Protein AF-A0A838TR15-F1 (afdb_monomer)

Sequence (390 aa):
MVEKENHINKLEERIAWFERQFFGKKSEKVQINIEEQSVIAFENVETLTETPCEKITVTYQKEKKKINENHPGRNVLPAHLEREVIEIHPDVDLSNKKLIGKHVREVLERLPAKFIVKHYIKFVYADIKTGVISEGKMPSLPIEKGIPGAGILAFILVNKFVYHLPLHRTLEIFKNEAQMVIKGSTISGWVGQCCRLLLLLYDKLLEKVLKQSYLMVDETPIKVLMKKGDKKIILGYFWVYYSPLAKIVFFDYQSGRSARNPSERLKNFKGHIQTDGYSAYKSLVNPDIDFLNCMAHARRKFFEARNNNSKLADYFLNEVGKLYAAEKTAREENFTHEQRFKLRKEKSLPVLNALKTWLDENVQATTPTSSIGAAMRYWKFRCSSPHLTA

Structure (mmCIF, N/CA/C/O backbone):
data_AF-A0A838TR15-F1
#
_entry.id   AF-A0A838TR15-F1
#
loop_
_atom_site.group_PDB
_atom_site.id
_atom_site.type_symbol
_atom_site.label_atom_id
_atom_site.label_alt_id
_atom_site.label_comp_id
_atom_site.label_asym_id
_atom_site.label_entity_id
_atom_site.label_seq_id
_atom_site.pdbx_PDB_ins_code
_atom_site.Cartn_x
_atom_site.Cartn_y
_atom_site.Cartn_z
_atom_site.occupancy
_atom_site.B_iso_or_equiv
_atom_site.auth_seq_id
_atom_site.auth_comp_id
_atom_site.auth_asym_id
_atom_site.auth_atom_id
_atom_site.pdbx_PDB_model_num
ATOM 1 N N . MET A 1 1 ? 36.380 24.287 -28.693 1.00 52.56 1 MET A N 1
ATOM 2 C CA . MET A 1 1 ? 35.000 24.528 -29.179 1.00 52.56 1 MET A CA 1
ATOM 3 C C . MET A 1 1 ? 34.044 23.442 -28.696 1.00 52.56 1 MET A C 1
ATOM 5 O O . MET A 1 1 ? 33.117 23.789 -27.982 1.00 52.56 1 MET A O 1
ATOM 9 N N . VAL A 1 2 ? 34.348 22.159 -28.920 1.00 60.25 2 VAL A N 1
ATOM 10 C CA . VAL A 1 2 ? 33.521 21.002 -28.503 1.00 60.25 2 VAL A CA 1
ATOM 11 C C . VAL A 1 2 ? 33.123 20.984 -27.012 1.00 60.25 2 VAL A C 1
ATOM 13 O O . VAL A 1 2 ? 31.983 20.683 -26.683 1.00 60.25 2 VAL A O 1
ATOM 16 N N . GLU A 1 3 ? 34.013 21.351 -26.081 1.00 60.88 3 GLU A N 1
ATOM 17 C CA . GLU A 1 3 ? 33.666 21.405 -24.645 1.00 60.88 3 GLU A CA 1
ATOM 18 C C . GLU A 1 3 ? 32.659 22.502 -24.288 1.00 60.88 3 GLU A C 1
ATOM 20 O O . GLU A 1 3 ? 31.794 22.288 -23.440 1.00 60.88 3 GLU A O 1
ATOM 25 N N . LYS A 1 4 ? 32.749 23.668 -24.940 1.00 69.75 4 LYS A N 1
ATOM 26 C CA . LYS A 1 4 ? 31.803 24.770 -24.719 1.00 69.75 4 LYS A CA 1
ATOM 27 C C . LYS A 1 4 ? 30.425 24.411 -25.263 1.00 69.75 4 LYS A C 1
ATOM 29 O O . LYS A 1 4 ? 29.428 24.661 -24.603 1.00 69.75 4 LYS A O 1
ATOM 34 N N . GLU A 1 5 ? 30.386 23.760 -26.416 1.00 72.50 5 GLU A N 1
ATOM 35 C CA . GLU A 1 5 ? 29.159 23.311 -27.074 1.00 72.50 5 GLU A CA 1
ATOM 36 C C . GLU A 1 5 ? 28.466 22.191 -26.280 1.00 72.50 5 GLU A C 1
ATOM 38 O O . GLU A 1 5 ? 27.272 22.262 -26.003 1.00 72.50 5 GLU A O 1
ATOM 43 N N . ASN A 1 6 ? 29.234 21.232 -25.751 1.00 68.75 6 ASN A N 1
ATOM 44 C CA . ASN A 1 6 ? 28.723 20.234 -24.807 1.00 68.75 6 ASN A CA 1
ATOM 45 C C . ASN A 1 6 ? 28.212 20.858 -23.498 1.00 68.75 6 ASN A C 1
ATOM 47 O O . ASN A 1 6 ? 27.254 20.357 -22.905 1.00 68.75 6 ASN A O 1
ATOM 51 N N . HIS A 1 7 ? 28.847 21.933 -23.022 1.00 71.62 7 HIS A N 1
ATOM 52 C CA . HIS A 1 7 ? 28.397 22.644 -21.829 1.00 71.62 7 HIS A CA 1
ATOM 53 C C . HIS A 1 7 ? 27.084 23.397 -22.072 1.00 71.62 7 HIS A C 1
ATOM 55 O O . HIS A 1 7 ? 26.188 23.319 -21.232 1.00 71.62 7 HIS A O 1
ATOM 61 N N . ILE A 1 8 ? 26.949 24.059 -23.224 1.00 82.00 8 ILE A N 1
ATOM 62 C CA . ILE A 1 8 ? 25.722 24.748 -23.644 1.00 82.00 8 ILE A CA 1
ATOM 63 C C . ILE A 1 8 ? 24.573 23.745 -23.775 1.00 82.00 8 ILE A C 1
ATOM 65 O O . ILE A 1 8 ? 23.572 23.905 -23.082 1.00 82.00 8 ILE A O 1
ATOM 69 N N . ASN A 1 9 ? 24.766 22.640 -24.503 1.00 74.06 9 ASN A N 1
ATOM 70 C CA . ASN A 1 9 ? 23.754 21.582 -24.634 1.00 74.06 9 ASN A CA 1
ATOM 71 C C . ASN A 1 9 ? 23.304 21.039 -23.266 1.00 74.06 9 ASN A C 1
ATOM 73 O O . ASN A 1 9 ? 22.121 20.817 -23.020 1.00 74.06 9 ASN A O 1
ATOM 77 N N . LYS A 1 10 ? 24.238 20.876 -22.320 1.00 75.94 10 LYS A N 1
ATOM 78 C CA . LYS A 1 10 ? 23.919 20.424 -20.958 1.00 75.94 10 LYS A CA 1
ATOM 79 C C . LYS A 1 10 ? 23.111 21.453 -20.159 1.00 75.94 10 LYS A C 1
ATOM 81 O O . LYS A 1 10 ? 22.292 21.067 -19.321 1.00 75.94 10 LYS A O 1
ATOM 86 N N . LEU A 1 11 ? 23.367 22.746 -20.355 1.00 81.38 11 LEU A N 1
ATOM 87 C CA . LEU A 1 11 ? 22.611 23.823 -19.712 1.00 81.38 11 LEU A CA 1
ATOM 88 C C . LEU A 1 11 ? 21.211 23.952 -20.317 1.00 81.38 11 LEU A C 1
ATOM 90 O O . LEU A 1 11 ? 20.244 24.037 -19.561 1.00 81.38 11 LEU A O 1
ATOM 94 N N . GLU A 1 12 ? 21.095 23.881 -21.640 1.00 81.62 12 GLU A N 1
ATOM 95 C CA . GLU A 1 12 ? 19.817 23.880 -22.359 1.00 81.62 12 GLU A CA 1
ATOM 96 C C . GLU A 1 12 ? 18.949 22.679 -21.962 1.00 81.62 12 GLU A C 1
ATOM 98 O O . GLU A 1 12 ? 17.780 22.853 -21.617 1.00 81.62 12 GLU A O 1
ATOM 103 N N . GLU A 1 13 ? 19.531 21.476 -21.864 1.00 77.00 13 GLU A N 1
ATOM 104 C CA . GLU A 1 13 ? 18.843 20.293 -21.325 1.00 77.00 13 GLU A CA 1
ATOM 105 C C . GLU A 1 13 ? 18.300 20.534 -19.913 1.00 77.00 13 GLU A C 1
ATOM 107 O O . GLU A 1 13 ? 17.191 20.108 -19.577 1.00 77.00 13 GLU A O 1
ATOM 112 N N . ARG A 1 14 ? 19.072 21.226 -19.069 1.00 77.88 14 ARG A N 1
ATOM 113 C CA . ARG A 1 14 ? 18.687 21.506 -17.684 1.00 77.88 14 ARG A CA 1
ATOM 114 C C . ARG A 1 14 ? 17.560 22.534 -17.605 1.00 77.88 14 ARG A C 1
ATOM 116 O O . ARG A 1 14 ? 16.664 22.358 -16.779 1.00 77.88 14 ARG A O 1
ATOM 123 N N . ILE A 1 15 ? 17.584 23.564 -18.450 1.00 84.62 15 ILE A N 1
ATOM 124 C CA . ILE A 1 15 ? 16.509 24.561 -18.561 1.00 84.62 15 ILE A CA 1
ATOM 125 C C . ILE A 1 15 ? 15.230 23.883 -19.048 1.00 84.62 15 ILE A C 1
ATOM 127 O O . ILE A 1 15 ? 14.217 23.942 -18.353 1.00 84.62 15 ILE A O 1
ATOM 131 N N . ALA A 1 16 ? 15.302 23.129 -20.146 1.00 78.62 16 ALA A N 1
ATOM 132 C CA . ALA A 1 16 ? 14.154 22.411 -20.690 1.00 78.62 16 ALA A CA 1
ATOM 133 C C . ALA A 1 16 ? 13.575 21.394 -19.684 1.00 78.62 16 ALA A C 1
ATOM 135 O O . ALA A 1 16 ? 12.360 21.195 -19.606 1.00 78.62 16 ALA A O 1
ATOM 136 N N . TRP A 1 17 ? 14.428 20.764 -18.865 1.00 75.25 17 TRP A N 1
ATOM 137 C CA . TRP A 1 17 ? 13.978 19.905 -17.769 1.00 75.25 17 TRP A CA 1
ATOM 138 C C . TRP A 1 17 ? 13.190 20.687 -16.708 1.00 75.25 17 TRP A C 1
ATOM 140 O O . TRP A 1 17 ? 12.108 20.244 -16.317 1.00 75.25 17 TRP A O 1
ATOM 150 N N . PHE A 1 18 ? 13.686 21.847 -16.261 1.00 77.44 18 PHE A N 1
ATOM 151 C CA . PHE A 1 18 ? 12.980 22.688 -15.287 1.00 77.44 18 PHE A CA 1
ATOM 152 C C . PHE A 1 18 ? 11.665 23.236 -15.842 1.00 77.44 18 PHE A C 1
ATOM 154 O O . PHE A 1 18 ? 10.633 23.110 -15.179 1.00 77.44 18 PHE A O 1
ATOM 161 N N . GLU A 1 19 ? 11.671 23.774 -17.061 1.00 80.56 19 GLU A N 1
ATOM 162 C CA . GLU A 1 19 ? 10.466 24.271 -17.732 1.00 80.56 19 GLU A CA 1
ATOM 163 C C . GLU A 1 19 ? 9.394 23.186 -17.812 1.00 80.56 19 GLU A C 1
ATOM 165 O O . GLU A 1 19 ? 8.225 23.426 -17.514 1.00 80.56 19 GLU A O 1
ATOM 170 N N . ARG A 1 20 ? 9.794 21.946 -18.098 1.00 74.62 20 ARG A N 1
ATOM 171 C CA . ARG A 1 20 ? 8.875 20.812 -18.107 1.00 74.62 20 ARG A CA 1
ATOM 172 C C . ARG A 1 20 ? 8.314 20.467 -16.724 1.00 74.62 20 ARG A C 1
ATOM 174 O O . ARG A 1 20 ? 7.146 20.096 -16.640 1.00 74.62 20 ARG A O 1
ATOM 181 N N . GLN A 1 21 ? 9.107 20.546 -15.655 1.00 73.00 21 GLN A N 1
ATOM 182 C CA . GLN A 1 21 ? 8.619 20.248 -14.300 1.00 73.00 21 GLN A CA 1
ATOM 183 C C . GLN A 1 21 ? 7.584 21.273 -13.819 1.00 73.00 21 GLN A C 1
ATOM 185 O O . GLN A 1 21 ? 6.617 20.894 -13.155 1.00 73.00 21 GLN A O 1
ATOM 190 N N . PHE A 1 22 ? 7.784 22.552 -14.150 1.00 71.75 22 PHE A N 1
ATOM 191 C CA . PHE A 1 22 ? 6.904 23.637 -13.711 1.00 71.75 22 PHE A CA 1
ATOM 192 C C . PHE A 1 22 ? 5.716 23.872 -14.652 1.00 71.75 22 PHE A C 1
ATOM 194 O O . PHE A 1 22 ? 4.603 24.083 -14.173 1.00 71.75 22 PHE A O 1
ATOM 201 N N . PHE A 1 23 ? 5.931 23.795 -15.968 1.00 75.12 23 PHE A N 1
ATOM 202 C CA . PHE A 1 23 ? 4.960 24.207 -16.991 1.00 75.12 23 PHE A CA 1
ATOM 203 C C . PHE A 1 23 ? 4.548 23.083 -17.955 1.00 75.12 23 PHE A C 1
ATOM 205 O O . PHE A 1 23 ? 3.605 23.235 -18.729 1.00 75.12 23 PHE A O 1
ATOM 212 N N . GLY A 1 24 ? 5.228 21.935 -17.929 1.00 66.75 24 GLY A N 1
ATOM 213 C CA . GLY A 1 24 ? 4.960 20.823 -18.837 1.00 66.75 24 GLY A CA 1
ATOM 214 C C . GLY A 1 24 ? 3.768 19.952 -18.433 1.00 66.75 24 GLY A C 1
ATOM 215 O O . GLY A 1 24 ? 3.375 19.851 -17.268 1.00 66.75 24 GLY A O 1
ATOM 216 N N . LYS A 1 25 ? 3.210 19.225 -19.411 1.00 67.12 25 LYS A N 1
ATOM 217 C CA . LYS A 1 25 ? 2.212 18.179 -19.140 1.00 67.12 25 LYS A CA 1
ATOM 218 C C . LYS A 1 25 ? 2.845 17.084 -18.270 1.00 67.12 25 LYS A C 1
ATOM 220 O O . LYS A 1 25 ? 3.828 16.464 -18.669 1.00 67.12 25 LYS A O 1
ATOM 225 N N . LYS A 1 26 ? 2.217 16.771 -17.129 1.00 63.97 26 LYS A N 1
ATOM 226 C CA . LYS A 1 26 ? 2.608 15.654 -16.236 1.00 63.97 26 LYS A CA 1
ATOM 227 C C . LYS A 1 26 ? 2.399 14.265 -16.856 1.00 63.97 26 LYS A C 1
ATOM 229 O O . LYS A 1 26 ? 2.793 13.262 -16.271 1.00 63.97 26 LYS A O 1
ATOM 234 N N . SER A 1 27 ? 1.731 14.188 -18.007 1.00 69.50 27 SER A N 1
ATOM 235 C CA . SER A 1 27 ? 1.483 12.927 -18.696 1.00 69.50 27 SER A CA 1
ATOM 236 C C . SER A 1 27 ? 2.704 12.501 -19.502 1.00 69.50 27 SER A C 1
ATOM 238 O O . SER A 1 27 ? 3.183 13.244 -20.354 1.00 69.50 27 SER A O 1
ATOM 240 N N . GLU A 1 28 ? 3.157 11.268 -19.286 1.00 70.19 28 GLU A N 1
ATOM 241 C CA . GLU A 1 28 ? 4.194 10.646 -20.111 1.00 70.19 28 GLU A CA 1
ATOM 242 C C . GLU A 1 28 ? 3.634 9.947 -21.360 1.00 70.19 28 GLU A C 1
ATOM 244 O O . GLU A 1 28 ? 4.363 9.214 -22.021 1.00 70.19 28 GLU A O 1
ATOM 249 N N . LYS A 1 29 ? 2.341 10.092 -21.681 1.00 69.50 29 LYS A N 1
ATOM 250 C CA . LYS A 1 29 ? 1.736 9.416 -22.839 1.00 69.50 29 LYS A CA 1
ATOM 251 C C . LYS A 1 29 ? 2.410 9.886 -24.132 1.00 69.50 29 LYS A C 1
ATOM 253 O O . LYS A 1 29 ? 2.419 11.075 -24.431 1.00 69.50 29 LYS A O 1
ATOM 258 N N . VAL A 1 30 ? 2.949 8.939 -24.894 1.00 64.00 30 VAL A N 1
ATOM 259 C CA . VAL A 1 30 ? 3.419 9.175 -26.262 1.00 64.00 30 VAL A CA 1
ATOM 260 C C . VAL A 1 30 ? 2.237 8.885 -27.178 1.00 64.00 30 VAL A C 1
ATOM 262 O O . VAL A 1 30 ? 1.655 7.803 -27.092 1.00 64.00 30 VAL A O 1
ATOM 265 N N . GLN A 1 31 ? 1.842 9.860 -27.997 1.00 53.03 31 GLN A N 1
ATOM 266 C CA . GLN A 1 31 ? 0.923 9.604 -29.102 1.00 53.03 31 GLN A CA 1
ATOM 267 C C . GLN A 1 31 ? 1.686 8.748 -30.106 1.00 53.03 31 GLN A C 1
ATOM 269 O O . GLN A 1 31 ? 2.582 9.231 -30.791 1.00 53.03 31 GLN A O 1
ATOM 274 N N . ILE A 1 32 ? 1.392 7.451 -30.113 1.00 44.19 32 ILE A N 1
ATOM 275 C CA . ILE A 1 32 ? 1.819 6.578 -31.198 1.00 44.19 32 ILE A CA 1
ATOM 276 C C . ILE A 1 32 ? 1.033 7.074 -32.406 1.00 44.19 32 ILE A C 1
ATOM 278 O O . ILE A 1 32 ? -0.197 7.097 -32.348 1.00 44.19 32 ILE A O 1
ATOM 282 N N . ASN A 1 33 ? 1.733 7.530 -33.442 1.00 38.78 33 ASN A N 1
ATOM 283 C CA . ASN A 1 33 ? 1.115 7.964 -34.688 1.00 38.78 33 ASN A CA 1
ATOM 284 C C . ASN A 1 33 ? 0.616 6.708 -35.420 1.00 38.78 33 ASN A C 1
ATOM 286 O O . ASN A 1 33 ? 1.278 6.170 -36.300 1.00 38.78 33 ASN A O 1
ATOM 290 N N . ILE A 1 34 ? -0.499 6.163 -34.940 1.00 37.94 34 ILE A N 1
ATOM 291 C CA . ILE A 1 34 ? -1.362 5.292 -35.725 1.00 37.94 34 ILE A CA 1
ATOM 292 C C . ILE A 1 34 ? -2.174 6.283 -36.547 1.00 37.94 34 ILE A C 1
ATOM 294 O O . ILE A 1 34 ? -2.840 7.143 -35.969 1.00 37.94 34 ILE A O 1
ATOM 298 N N . GLU A 1 35 ? -1.989 6.245 -37.863 1.00 42.16 35 GLU A N 1
ATOM 299 C CA . GLU A 1 35 ? -2.641 7.147 -38.807 1.00 42.16 35 GLU A CA 1
ATOM 300 C C . GLU A 1 35 ? -4.139 7.277 -38.477 1.00 42.16 35 GLU A C 1
ATOM 302 O O . GLU A 1 35 ? -4.811 6.289 -38.187 1.00 42.16 35 GLU A O 1
ATOM 307 N N . GLU A 1 36 ? -4.612 8.528 -38.485 1.00 44.69 36 GLU A N 1
ATOM 308 C CA . GLU A 1 36 ? -5.991 8.968 -38.229 1.00 44.69 36 GLU A CA 1
ATOM 309 C C . GLU A 1 36 ? -6.472 9.009 -36.765 1.00 44.69 36 GLU A C 1
ATOM 311 O O . GLU A 1 36 ? -7.411 8.328 -36.361 1.00 44.69 36 GLU A O 1
ATOM 316 N N . GLN A 1 37 ? -5.951 9.958 -35.979 1.00 34.00 37 GLN A N 1
ATOM 317 C CA . GLN A 1 37 ? -6.782 10.632 -34.973 1.00 34.00 37 GLN A CA 1
ATOM 318 C C . GLN A 1 37 ? -6.618 12.149 -35.072 1.00 34.00 37 GLN A C 1
ATOM 320 O O . GLN A 1 37 ? -5.615 12.727 -34.656 1.00 34.00 37 GLN A O 1
ATOM 325 N N . SER A 1 38 ? -7.646 12.779 -35.641 1.00 35.19 38 SER A N 1
ATOM 326 C CA . SER A 1 38 ? -7.836 14.223 -35.733 1.00 35.19 38 SER A CA 1
ATOM 327 C C . SER A 1 38 ? -7.604 14.901 -34.381 1.00 35.19 38 SER A C 1
ATOM 329 O O . SER A 1 38 ? -8.300 14.629 -33.397 1.00 35.19 38 SER A O 1
ATOM 331 N N . VAL A 1 39 ? -6.633 15.806 -34.349 1.00 29.94 39 VAL A N 1
ATOM 332 C CA . VAL A 1 39 ? -6.365 16.690 -33.219 1.00 29.94 39 VAL A CA 1
ATOM 333 C C . VAL A 1 39 ? -7.510 17.700 -33.148 1.00 29.94 39 VAL A C 1
ATOM 335 O O . VAL A 1 39 ? -7.636 18.555 -34.017 1.00 29.94 39 VAL A O 1
ATOM 338 N N . ILE A 1 40 ? -8.368 17.603 -32.131 1.00 32.06 40 ILE A N 1
ATOM 339 C CA . ILE A 1 40 ? -9.316 18.680 -31.826 1.00 32.06 40 ILE A CA 1
ATOM 340 C C . ILE A 1 40 ? -8.499 19.803 -31.185 1.00 32.06 40 ILE A C 1
ATOM 342 O O . ILE A 1 40 ? -8.082 19.701 -30.028 1.00 32.06 40 ILE A O 1
ATOM 346 N N . ALA A 1 41 ? -8.223 20.842 -31.970 1.00 30.70 41 ALA A N 1
ATOM 347 C CA . ALA A 1 41 ? -7.669 22.094 -31.487 1.00 30.70 41 ALA A CA 1
ATOM 348 C C . ALA A 1 41 ? -8.756 22.827 -30.690 1.00 30.70 41 ALA A C 1
ATOM 350 O O . ALA A 1 41 ? -9.802 23.176 -31.228 1.00 30.70 41 ALA A O 1
ATOM 351 N N . PHE A 1 42 ? -8.528 23.032 -29.394 1.00 26.11 42 PHE A N 1
ATOM 352 C CA . PHE A 1 42 ? -9.291 24.014 -28.631 1.00 26.11 42 PHE A CA 1
ATOM 353 C C . PHE A 1 42 ? -8.649 25.375 -28.883 1.00 26.11 42 PHE A C 1
ATOM 355 O O . PHE A 1 42 ? -7.704 25.755 -28.193 1.00 26.11 42 PHE A O 1
ATOM 362 N N . GLU A 1 43 ? -9.130 26.066 -29.913 1.00 31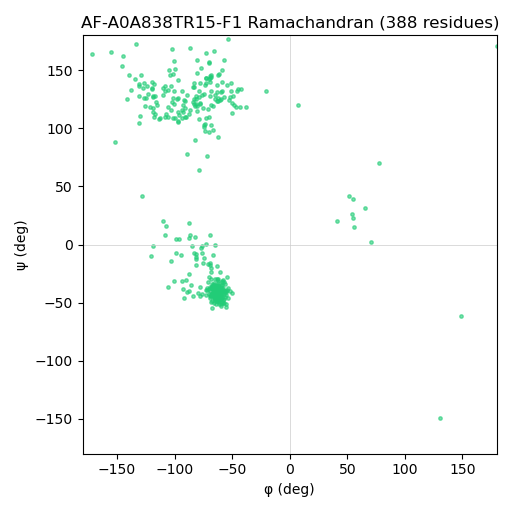.88 43 GLU A N 1
ATOM 363 C CA . GLU A 1 43 ? -8.874 27.492 -30.078 1.00 31.88 43 GLU A CA 1
ATOM 364 C C . GLU A 1 43 ? -9.723 28.280 -29.076 1.00 31.88 43 GLU A C 1
ATOM 366 O O . GLU A 1 43 ? -10.911 28.028 -28.889 1.00 31.88 43 GLU A O 1
ATOM 371 N N . ASN A 1 44 ? -9.015 29.160 -28.373 1.00 32.41 44 ASN A N 1
ATOM 372 C CA . ASN A 1 44 ? -9.422 30.337 -27.614 1.00 32.41 44 ASN A CA 1
ATOM 373 C C . ASN A 1 44 ? -10.930 30.585 -27.439 1.00 32.41 44 ASN A C 1
ATOM 375 O O . ASN A 1 44 ? -11.674 30.836 -28.381 1.00 32.41 44 ASN A O 1
ATOM 379 N N . VAL A 1 45 ? -11.343 30.617 -26.170 1.00 30.16 45 VAL A N 1
ATOM 380 C CA . VAL A 1 45 ? -12.630 31.161 -25.732 1.00 30.16 45 VAL A CA 1
ATOM 381 C C . VAL A 1 45 ? -12.609 32.670 -25.976 1.00 30.16 45 VAL A C 1
ATOM 383 O O . VAL A 1 45 ? -12.046 33.416 -25.177 1.00 30.16 45 VAL A O 1
ATOM 386 N N . GLU A 1 46 ? -13.202 33.110 -27.083 1.00 31.23 46 GLU A N 1
ATOM 387 C CA . GLU A 1 46 ? -13.564 34.511 -27.279 1.00 31.23 46 G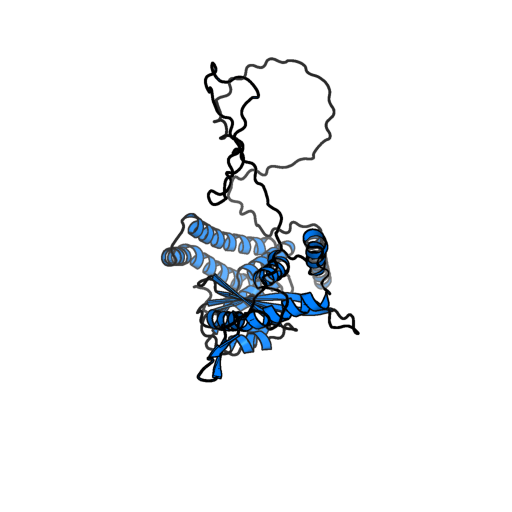LU A CA 1
ATOM 388 C C . GLU A 1 46 ? -14.921 34.809 -26.637 1.00 31.23 46 GLU A C 1
ATOM 390 O O . GLU A 1 46 ? -15.882 34.038 -26.690 1.00 31.23 46 GLU A O 1
ATOM 395 N N . THR A 1 47 ? -14.931 35.942 -25.950 1.00 28.31 47 THR A N 1
ATOM 396 C CA . THR A 1 47 ? -15.996 36.510 -25.137 1.00 28.31 47 THR A CA 1
ATOM 397 C C . THR A 1 47 ? -17.258 36.763 -25.964 1.00 28.31 47 THR A C 1
ATOM 399 O O . THR A 1 47 ? -17.205 37.387 -27.018 1.00 28.31 47 THR A O 1
ATOM 402 N N . LEU A 1 48 ? -18.405 36.312 -25.450 1.00 29.14 48 LEU A N 1
ATOM 403 C CA . LEU A 1 48 ? -19.728 36.538 -26.031 1.00 29.14 48 LEU A CA 1
ATOM 404 C C . LEU A 1 48 ? -20.076 38.035 -26.054 1.00 29.14 48 LEU A C 1
ATOM 406 O O . LEU A 1 48 ? -20.154 38.667 -25.000 1.00 29.14 48 LEU A O 1
ATOM 410 N N . THR A 1 49 ? -20.379 38.565 -27.238 1.00 28.56 49 THR A N 1
ATOM 411 C CA . THR A 1 49 ? -21.209 39.762 -27.415 1.00 28.56 49 THR A CA 1
ATOM 412 C C . THR A 1 49 ? -22.453 39.398 -28.226 1.00 28.56 49 THR A C 1
ATOM 414 O O . THR A 1 49 ? -22.385 38.761 -29.274 1.00 28.56 49 THR A O 1
ATOM 417 N N . GLU A 1 50 ? -23.614 39.760 -27.685 1.00 37.75 50 GLU A N 1
ATOM 418 C CA . GLU A 1 50 ? -24.934 39.574 -28.291 1.00 37.75 50 GLU A CA 1
ATOM 419 C C . GLU A 1 50 ? -25.202 40.634 -29.364 1.00 37.75 50 GLU A C 1
ATOM 421 O O . GLU A 1 50 ? -24.925 41.811 -29.131 1.00 37.75 50 GLU A O 1
ATOM 426 N N . THR A 1 51 ? -25.803 40.254 -30.501 1.00 28.84 51 THR A N 1
ATOM 427 C CA . THR A 1 51 ? -26.727 41.084 -31.318 1.00 28.84 51 THR A CA 1
ATOM 428 C C . THR A 1 51 ? -27.385 40.239 -32.437 1.00 28.84 51 THR A C 1
ATOM 430 O O . THR A 1 51 ? -26.990 39.089 -32.620 1.00 28.84 51 THR A O 1
ATOM 433 N N . PRO A 1 52 ? -28.485 40.686 -33.089 1.00 32.19 52 PRO A N 1
ATOM 434 C CA . PRO A 1 52 ? -29.743 39.944 -33.098 1.00 32.19 52 PRO A CA 1
ATOM 435 C C . PRO A 1 52 ? -30.037 39.157 -34.384 1.00 32.19 52 PRO A C 1
ATOM 437 O O . PRO A 1 52 ? -29.424 39.317 -35.430 1.00 32.19 52 PRO A O 1
ATOM 440 N N . CYS A 1 53 ? -31.059 38.317 -34.241 1.00 32.94 53 CYS A N 1
ATOM 441 C CA . CYS A 1 53 ? -31.643 37.384 -35.193 1.00 32.94 53 CYS A CA 1
ATOM 442 C C . CYS A 1 53 ? -32.048 38.004 -36.547 1.00 32.94 53 CYS A C 1
ATOM 444 O O . CYS A 1 53 ? -32.939 38.850 -36.597 1.00 32.94 53 CYS A O 1
ATOM 446 N N . GLU A 1 54 ? -31.518 37.447 -37.640 1.00 32.91 54 GLU A N 1
ATOM 447 C CA . GLU A 1 54 ? -32.161 37.458 -38.957 1.00 32.91 54 GLU A CA 1
ATOM 448 C C . GLU A 1 54 ? -32.472 36.023 -39.396 1.00 32.91 54 GLU A C 1
ATOM 450 O O . GLU A 1 54 ? -31.634 35.118 -39.363 1.00 32.91 54 GLU A O 1
ATOM 455 N N . LYS A 1 55 ? -33.736 35.803 -39.765 1.00 41.53 55 LYS A N 1
ATOM 456 C CA . LYS A 1 55 ? -34.261 34.510 -40.200 1.00 41.53 55 LYS A CA 1
ATOM 457 C C . LYS A 1 55 ? -33.858 34.269 -41.650 1.00 41.53 55 LYS A C 1
ATOM 459 O O . LYS A 1 55 ? -34.459 34.841 -42.554 1.00 41.53 55 LYS A O 1
ATOM 464 N N . ILE A 1 56 ? -32.922 33.352 -41.870 1.00 34.12 56 ILE A N 1
ATOM 465 C CA . ILE A 1 56 ? -32.701 32.747 -43.185 1.00 34.12 56 ILE A CA 1
ATOM 466 C C . ILE A 1 56 ? -33.207 31.309 -43.115 1.00 34.12 56 ILE A C 1
ATOM 468 O O . ILE A 1 56 ? -32.650 30.452 -42.429 1.00 34.12 56 ILE A O 1
ATOM 472 N N . THR A 1 57 ? -34.311 31.058 -43.813 1.00 39.44 57 THR A N 1
ATOM 473 C CA . THR A 1 57 ? -34.865 29.717 -43.993 1.00 39.44 57 THR A CA 1
ATOM 474 C C . THR A 1 57 ? -33.970 28.978 -44.979 1.00 39.44 57 THR A C 1
ATOM 476 O O . THR A 1 57 ? -34.034 29.238 -46.177 1.00 39.44 57 THR A O 1
ATOM 479 N N . VAL A 1 58 ? -33.123 28.073 -44.484 1.00 31.66 58 VAL A N 1
ATOM 480 C CA . VAL A 1 58 ? -32.376 27.149 -45.342 1.00 31.66 58 VAL A CA 1
ATOM 481 C C . VAL A 1 58 ? -32.858 25.732 -45.075 1.00 31.66 58 VAL A C 1
ATOM 483 O O . VAL A 1 58 ? -32.606 25.142 -44.024 1.00 31.66 58 VAL A O 1
ATOM 486 N N . THR A 1 59 ? -33.595 25.197 -46.041 1.00 36.38 59 THR A N 1
ATOM 487 C CA . THR A 1 59 ? -34.090 23.824 -46.041 1.00 36.38 59 THR A CA 1
ATOM 488 C C . THR A 1 59 ? -32.925 22.888 -46.355 1.00 36.38 59 THR A C 1
ATOM 490 O O . THR A 1 59 ? -32.538 22.738 -47.508 1.00 36.38 59 THR A O 1
ATOM 493 N N . TYR A 1 60 ? -32.360 22.251 -45.330 1.00 30.55 60 TYR A N 1
ATOM 494 C CA . TYR A 1 60 ? -31.406 21.153 -45.490 1.00 30.55 60 TYR A CA 1
ATOM 495 C C . TYR A 1 60 ? -32.081 19.826 -45.141 1.00 30.55 60 TYR A C 1
ATOM 497 O O . TYR A 1 60 ? -32.482 19.602 -43.996 1.00 30.55 60 TYR A O 1
ATOM 505 N N . GLN A 1 61 ? -32.157 18.911 -46.110 1.00 38.06 61 GLN A N 1
ATOM 506 C CA . GLN A 1 61 ? -32.384 17.496 -45.825 1.00 38.06 61 GLN A CA 1
ATOM 507 C C . GLN A 1 61 ? -31.120 16.929 -45.168 1.00 38.06 61 GLN A C 1
ATOM 509 O O . GLN A 1 61 ? -30.148 16.584 -45.832 1.00 38.06 61 GLN A O 1
ATOM 514 N N . LYS A 1 62 ? -31.121 16.863 -43.833 1.00 29.55 62 LYS A N 1
ATOM 515 C CA . LYS A 1 62 ? -30.146 16.075 -43.076 1.00 29.55 62 LYS A CA 1
ATOM 516 C C . LYS A 1 62 ? -30.528 14.603 -43.187 1.00 29.55 62 LYS A C 1
ATOM 518 O O . LYS A 1 62 ? -31.565 14.195 -42.661 1.00 29.55 62 LYS A O 1
ATOM 523 N N . GLU A 1 63 ? -29.656 13.796 -43.784 1.00 33.84 63 GLU A N 1
ATOM 524 C CA . GLU A 1 63 ? -29.605 12.376 -43.449 1.00 33.84 63 GLU A CA 1
ATOM 525 C C . GLU A 1 63 ? -29.498 12.257 -41.927 1.00 33.84 63 GLU A C 1
ATOM 527 O O . GLU A 1 63 ? -28.661 12.902 -41.282 1.00 33.84 63 GLU A O 1
ATOM 532 N N . LYS A 1 64 ? -30.406 11.478 -41.334 1.00 30.47 64 LYS A N 1
ATOM 533 C CA . LYS A 1 64 ? -30.431 11.222 -39.896 1.00 30.47 64 LYS A CA 1
ATOM 534 C C . LYS A 1 64 ? -29.131 10.516 -39.507 1.00 30.47 64 LYS A C 1
ATOM 536 O O . LYS A 1 64 ? -29.070 9.289 -39.486 1.00 30.47 64 LYS A O 1
ATOM 541 N N . LYS A 1 65 ? -28.108 11.280 -39.113 1.00 37.12 65 LYS A N 1
ATOM 542 C CA . LYS A 1 65 ? -27.125 10.783 -38.146 1.00 37.12 65 LYS A CA 1
ATOM 543 C C . LYS A 1 65 ? -27.938 10.240 -36.978 1.00 37.12 65 LYS A C 1
ATOM 545 O O . LYS A 1 65 ? -28.757 10.975 -36.421 1.00 37.12 65 LYS A O 1
ATOM 550 N N . LYS A 1 66 ? -27.754 8.950 -36.670 1.00 37.12 66 LYS A N 1
ATOM 551 C CA . LYS A 1 66 ? -28.299 8.324 -35.464 1.00 37.12 66 LYS A CA 1
ATOM 552 C C . LYS A 1 66 ? -28.074 9.303 -34.321 1.00 37.12 66 LYS A C 1
ATOM 554 O O . LYS A 1 66 ? -26.939 9.697 -34.062 1.00 37.12 66 LYS A O 1
ATOM 559 N N . ILE A 1 67 ? -29.177 9.751 -33.734 1.00 36.44 67 ILE A N 1
ATOM 560 C CA . ILE A 1 67 ? -29.178 10.513 -32.495 1.00 36.44 67 ILE A CA 1
ATOM 561 C C . ILE A 1 67 ? -28.318 9.687 -31.546 1.00 36.44 67 ILE A C 1
ATOM 563 O O . ILE A 1 67 ? -28.659 8.537 -31.270 1.00 36.44 67 ILE A O 1
ATOM 567 N N . ASN A 1 68 ? -27.158 10.229 -31.164 1.00 44.16 68 ASN A N 1
ATOM 568 C CA . ASN A 1 68 ? -26.347 9.639 -30.113 1.00 44.16 68 ASN A CA 1
ATOM 569 C C . ASN A 1 68 ? -27.287 9.373 -28.944 1.00 44.16 68 ASN A C 1
ATOM 571 O O . ASN A 1 68 ? -28.060 10.255 -28.560 1.00 44.16 68 ASN A O 1
ATOM 575 N N . GLU A 1 69 ? -27.257 8.129 -28.477 1.00 46.72 69 GLU A N 1
ATOM 576 C CA . GLU A 1 69 ? -28.065 7.638 -27.375 1.00 46.72 69 GLU A CA 1
ATOM 577 C C . GLU A 1 69 ? -28.084 8.672 -26.253 1.00 46.72 69 GLU A C 1
ATOM 579 O O . GLU A 1 69 ? -27.055 9.270 -25.931 1.00 46.72 69 GLU A O 1
ATOM 584 N N . ASN A 1 70 ? -29.298 8.910 -25.750 1.00 45.97 70 ASN A N 1
ATOM 585 C CA . ASN A 1 70 ? -29.643 9.775 -24.632 1.00 45.97 70 ASN A CA 1
ATOM 586 C C . ASN A 1 70 ? -28.456 10.046 -23.708 1.00 45.97 70 ASN A C 1
ATOM 588 O O . ASN A 1 70 ? -27.815 9.101 -23.245 1.00 45.97 70 ASN A O 1
ATOM 592 N N . HIS A 1 71 ? -28.238 11.320 -23.352 1.00 51.81 71 HIS A N 1
ATOM 593 C CA . HIS A 1 71 ? -27.523 11.650 -22.120 1.00 51.81 71 HIS A CA 1
ATOM 594 C C . HIS A 1 71 ? -27.953 10.633 -21.056 1.00 51.81 71 HIS A C 1
ATOM 596 O O . HIS A 1 71 ? -29.161 10.541 -20.798 1.00 51.81 71 HIS A O 1
ATOM 602 N N . PRO A 1 72 ? -27.032 9.820 -20.508 1.00 54.53 72 PRO A N 1
ATOM 603 C CA . PRO A 1 72 ? -27.425 8.830 -19.532 1.00 54.53 72 PRO A CA 1
ATOM 604 C C . PRO A 1 72 ? -28.098 9.622 -18.420 1.00 54.53 72 PRO A C 1
ATOM 606 O O . PRO A 1 72 ? -27.571 10.643 -17.963 1.00 54.53 72 PRO A O 1
ATOM 609 N N . GLY A 1 73 ? -29.315 9.221 -18.060 1.00 62.25 73 GLY A N 1
ATOM 610 C CA . GLY A 1 73 ? -29.995 9.800 -16.912 1.00 62.25 73 GLY A CA 1
ATOM 611 C C . GLY A 1 73 ? -29.108 9.709 -15.665 1.00 62.25 73 GLY A C 1
ATOM 612 O O . GLY A 1 73 ? -28.011 9.148 -15.687 1.00 62.25 73 GLY A O 1
ATOM 613 N N . ARG A 1 74 ? -29.575 10.260 -14.541 1.00 66.50 74 ARG A N 1
ATOM 614 C CA . ARG A 1 74 ? -28.849 10.145 -13.265 1.00 66.50 74 ARG A CA 1
ATOM 615 C C . ARG A 1 74 ? -28.391 8.698 -13.039 1.00 66.50 74 ARG A C 1
ATOM 617 O O . ARG A 1 74 ? -29.190 7.779 -13.201 1.00 66.50 74 ARG A O 1
ATOM 624 N N . ASN A 1 75 ? -27.118 8.522 -12.668 1.00 76.00 75 ASN A N 1
ATOM 625 C CA . ASN A 1 75 ? -26.572 7.210 -12.326 1.00 76.00 75 ASN A CA 1
ATOM 626 C C . ASN A 1 75 ? -27.478 6.533 -11.294 1.00 76.00 75 ASN A C 1
ATOM 628 O O . ASN A 1 75 ? -27.851 7.150 -10.294 1.00 76.00 75 ASN A O 1
ATOM 632 N N . VAL A 1 76 ? -27.817 5.272 -11.549 1.00 83.06 76 VAL A N 1
ATOM 633 C CA . VAL A 1 76 ? -28.671 4.477 -10.664 1.00 83.06 76 VAL A CA 1
ATOM 634 C C . VAL A 1 76 ? -27.968 4.298 -9.318 1.00 83.06 76 VAL A C 1
ATOM 636 O O . VAL A 1 76 ? -26.787 3.937 -9.273 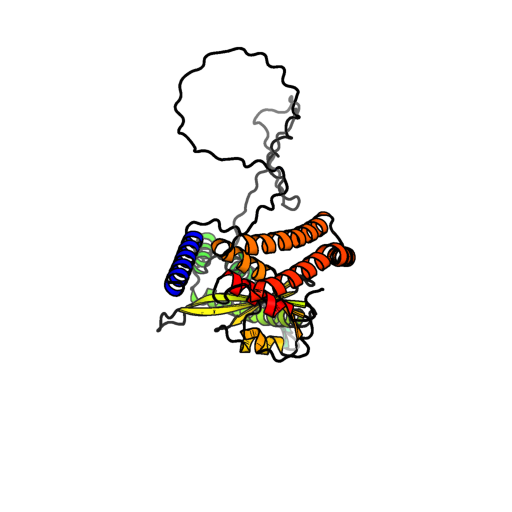1.00 83.06 76 VAL A O 1
ATOM 639 N N . LEU A 1 77 ? -28.680 4.564 -8.220 1.00 87.69 77 LEU A N 1
ATOM 640 C CA . LEU A 1 77 ? -28.146 4.356 -6.876 1.00 87.69 77 LEU A CA 1
ATOM 641 C C . LEU A 1 77 ? -27.963 2.850 -6.604 1.00 87.69 77 LEU A C 1
ATOM 643 O O . LEU A 1 77 ? -28.782 2.042 -7.053 1.00 87.69 77 LEU A O 1
ATOM 647 N N . PRO A 1 78 ? -26.921 2.435 -5.860 1.00 90.06 78 PRO A N 1
ATOM 648 C CA . PRO A 1 78 ? -26.665 1.020 -5.608 1.00 90.06 78 PRO A CA 1
ATOM 649 C C . PRO A 1 78 ? -27.870 0.276 -5.011 1.00 90.06 78 PRO A C 1
ATOM 651 O O . PRO A 1 78 ? -28.543 0.762 -4.102 1.00 90.06 78 PRO A O 1
ATOM 654 N N . ALA A 1 79 ? -28.131 -0.940 -5.499 1.00 87.81 79 ALA A N 1
ATOM 655 C CA . ALA A 1 79 ? -29.299 -1.728 -5.091 1.00 87.81 79 ALA A CA 1
ATOM 656 C C . ALA A 1 79 ? -29.295 -2.102 -3.598 1.00 87.81 79 ALA A C 1
ATOM 658 O O . ALA A 1 79 ? -30.359 -2.201 -3.001 1.00 87.81 79 ALA A O 1
ATOM 659 N N . HIS A 1 80 ? -28.114 -2.246 -2.990 1.00 90.38 80 HIS A N 1
ATOM 660 C CA . HIS A 1 80 ? -27.950 -2.633 -1.586 1.00 90.38 80 HIS A CA 1
ATOM 661 C C . HIS A 1 80 ? -28.247 -1.512 -0.575 1.00 90.38 80 HIS A C 1
ATOM 663 O O . HIS A 1 80 ? -28.221 -1.776 0.623 1.00 90.38 80 HIS A O 1
ATOM 669 N N . LEU A 1 81 ? -28.470 -0.269 -1.025 1.00 89.31 81 LEU A N 1
ATOM 670 C CA . LEU A 1 81 ? -28.885 0.813 -0.133 1.00 89.31 81 LEU A CA 1
ATOM 671 C C . LEU A 1 81 ? -30.350 0.628 0.268 1.00 89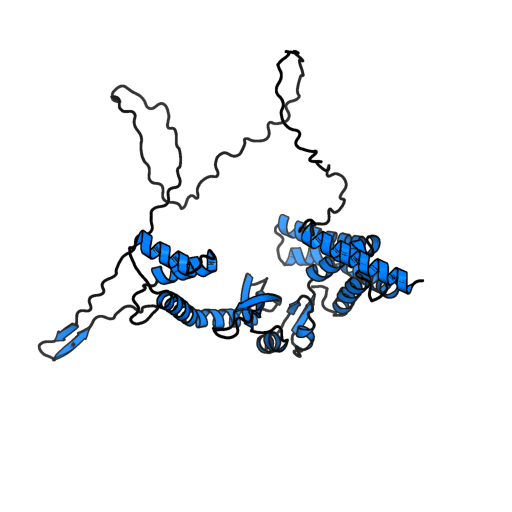.31 81 LEU A C 1
ATOM 673 O O . LEU A 1 81 ? -31.201 0.312 -0.567 1.00 89.31 81 LEU A O 1
ATOM 677 N N . GLU A 1 82 ? -30.631 0.848 1.548 1.00 89.94 82 GLU A N 1
ATOM 678 C CA . GLU A 1 82 ? -31.989 0.859 2.080 1.00 89.94 82 GLU A CA 1
ATOM 679 C C . GLU A 1 82 ? -32.799 1.999 1.441 1.00 89.94 82 GLU A C 1
ATOM 681 O O . GLU A 1 82 ? -32.283 3.100 1.237 1.00 89.94 82 GLU A O 1
ATOM 686 N N . ARG A 1 83 ? -34.057 1.721 1.079 1.00 90.38 83 ARG A N 1
ATOM 687 C CA . ARG A 1 83 ? -34.968 2.683 0.447 1.00 90.38 83 ARG A CA 1
ATOM 688 C C . ARG A 1 83 ? -36.162 2.908 1.357 1.00 90.38 83 ARG A C 1
ATOM 690 O O . ARG A 1 83 ? -37.013 2.033 1.490 1.00 90.38 83 ARG A O 1
ATOM 697 N N . GLU A 1 84 ? -36.225 4.092 1.946 1.00 91.69 84 GLU A N 1
ATOM 698 C CA . GLU A 1 84 ? -37.416 4.578 2.632 1.00 91.69 84 GLU A CA 1
ATOM 699 C C . GLU A 1 84 ? -38.405 5.120 1.588 1.00 91.69 84 GLU A C 1
ATOM 701 O O . GLU A 1 84 ? -38.076 6.021 0.814 1.00 91.69 84 GLU A O 1
ATOM 706 N N . VAL A 1 85 ? -39.606 4.537 1.518 1.00 90.62 85 VAL A N 1
ATOM 707 C CA . VAL A 1 85 ? -40.644 4.952 0.564 1.00 90.62 85 VAL A CA 1
ATOM 708 C C . VAL A 1 85 ? -41.560 5.964 1.238 1.00 90.62 85 VAL A C 1
ATOM 710 O O . VAL A 1 85 ? -42.368 5.606 2.090 1.00 90.62 85 VAL A O 1
ATOM 713 N N . ILE A 1 86 ? -41.453 7.225 0.824 1.00 91.00 86 ILE A N 1
ATOM 714 C CA . ILE A 1 86 ? -42.348 8.300 1.257 1.00 91.00 86 ILE A CA 1
ATOM 715 C C . ILE A 1 86 ? -43.385 8.519 0.155 1.00 91.00 86 ILE A C 1
ATOM 717 O O . ILE A 1 86 ? -43.063 9.020 -0.925 1.00 91.00 86 ILE A O 1
ATOM 721 N N . GLU A 1 87 ? -44.632 8.125 0.409 1.00 89.94 87 GLU A N 1
ATOM 722 C CA . GLU A 1 87 ? -45.734 8.371 -0.521 1.00 89.94 87 GLU A CA 1
ATOM 723 C C . GLU A 1 87 ? -46.295 9.782 -0.333 1.00 89.94 87 GLU A C 1
ATOM 725 O O . GLU A 1 87 ? -46.765 10.142 0.743 1.00 89.94 87 GLU A O 1
ATOM 730 N N . ILE A 1 88 ? -46.261 10.581 -1.400 1.00 89.81 88 ILE A N 1
ATOM 731 C CA . ILE A 1 88 ? -46.810 11.937 -1.410 1.00 89.81 88 ILE A CA 1
ATOM 732 C C . ILE A 1 88 ? -48.115 11.906 -2.200 1.00 89.81 88 ILE A C 1
ATOM 734 O O . ILE A 1 88 ? -48.106 11.741 -3.422 1.00 89.81 88 ILE A O 1
ATOM 738 N N . HIS A 1 89 ? -49.230 12.073 -1.493 1.00 88.00 89 HIS A N 1
ATOM 739 C CA . HIS A 1 89 ? -50.568 12.173 -2.076 1.00 88.00 89 HIS A CA 1
ATOM 740 C C . HIS A 1 89 ? -51.007 13.645 -2.125 1.00 88.00 89 HIS A C 1
ATOM 742 O O . HIS A 1 89 ? -50.609 14.423 -1.256 1.00 88.00 89 HIS A O 1
ATOM 748 N N . PRO A 1 90 ? -51.784 14.071 -3.138 1.00 86.56 90 PRO A N 1
ATOM 749 C CA . PRO A 1 90 ? -52.295 15.436 -3.189 1.00 86.56 90 PRO A CA 1
ATOM 750 C C . PRO A 1 90 ? -53.343 15.657 -2.089 1.00 86.56 90 PRO A C 1
ATOM 752 O O . PRO A 1 90 ? -54.129 14.758 -1.796 1.00 86.56 90 PRO A O 1
ATOM 755 N N . ASP A 1 91 ? -53.382 16.865 -1.525 1.00 86.75 91 ASP A N 1
ATOM 756 C CA . ASP A 1 91 ? -54.305 17.251 -0.447 1.00 86.75 91 ASP A CA 1
ATOM 757 C C . ASP A 1 91 ? -55.716 17.553 -0.989 1.00 86.75 91 ASP A C 1
ATOM 759 O O . ASP A 1 91 ? -56.183 18.690 -1.037 1.00 86.75 91 ASP A O 1
ATOM 763 N N . VAL A 1 92 ? -56.357 16.527 -1.550 1.00 87.06 92 VAL A N 1
ATOM 764 C CA . VAL A 1 92 ? -57.700 16.576 -2.142 1.00 87.06 92 VAL A CA 1
ATOM 765 C C . VAL A 1 92 ? -58.406 15.251 -1.900 1.00 87.06 92 VAL A C 1
ATOM 767 O O . VAL A 1 92 ? -57.760 14.211 -1.837 1.00 87.06 92 VAL A O 1
ATOM 770 N N . ASP A 1 93 ? -59.740 15.259 -1.869 1.00 83.44 93 ASP A N 1
ATOM 771 C CA . ASP A 1 93 ? -60.501 14.010 -1.840 1.00 83.44 93 ASP A CA 1
ATOM 772 C C . ASP A 1 93 ? -60.185 13.159 -3.088 1.00 83.44 93 ASP A C 1
ATOM 774 O O . ASP A 1 93 ? -60.251 13.625 -4.240 1.00 83.44 93 ASP A O 1
ATOM 778 N N . LEU A 1 94 ? -59.772 11.919 -2.825 1.00 83.06 94 LEU A N 1
ATOM 779 C CA . LEU A 1 94 ? -59.329 10.927 -3.802 1.00 83.06 94 LEU A CA 1
ATOM 780 C C . LEU A 1 94 ? -60.433 9.919 -4.154 1.00 83.06 94 LEU A C 1
ATOM 782 O O . LEU A 1 94 ? -60.254 9.155 -5.100 1.00 83.06 94 LEU A O 1
ATOM 786 N N . SER A 1 95 ? -61.577 9.937 -3.459 1.00 82.06 95 SER A N 1
ATOM 787 C CA . SER A 1 95 ? -62.625 8.906 -3.554 1.00 82.06 95 SER A CA 1
ATOM 788 C C . SER A 1 95 ? -63.169 8.694 -4.977 1.00 82.06 95 SER A C 1
ATOM 790 O O . SER A 1 95 ? -63.484 7.571 -5.357 1.00 82.06 95 SER A O 1
ATOM 792 N N . ASN A 1 96 ? -63.213 9.755 -5.795 1.00 84.31 96 ASN A N 1
ATOM 793 C CA . ASN A 1 96 ? -63.671 9.721 -7.194 1.00 84.31 96 ASN A CA 1
ATOM 794 C C . ASN A 1 96 ? -62.539 9.936 -8.222 1.00 84.31 96 ASN A C 1
ATOM 796 O O . ASN A 1 96 ? -62.798 10.337 -9.360 1.00 84.31 96 ASN A O 1
ATOM 800 N N . LYS A 1 97 ? -61.269 9.717 -7.848 1.00 82.81 97 LYS A N 1
ATOM 801 C CA . LYS A 1 97 ? -60.111 9.938 -8.733 1.00 82.81 97 LYS A CA 1
ATOM 802 C C . LYS A 1 97 ? -59.344 8.643 -8.978 1.00 82.81 97 LYS A C 1
ATOM 804 O O . LYS A 1 97 ? -59.091 7.867 -8.066 1.00 82.81 97 LYS A O 1
ATOM 809 N N . LYS A 1 98 ? -58.925 8.431 -10.229 1.00 85.25 98 LYS A N 1
ATOM 810 C CA . LYS A 1 98 ? -58.078 7.295 -10.623 1.00 85.25 98 LYS A CA 1
ATOM 811 C C . LYS A 1 98 ? -56.608 7.700 -10.676 1.00 85.25 98 LYS A C 1
ATOM 813 O O . LYS A 1 98 ? -56.276 8.783 -11.154 1.00 85.25 98 LYS A O 1
ATOM 818 N N . LEU A 1 99 ? -55.726 6.807 -10.238 1.00 87.12 99 LEU A N 1
ATOM 819 C CA . LEU A 1 99 ? -54.282 6.979 -10.371 1.00 87.12 99 LEU A CA 1
ATOM 820 C C . LEU A 1 99 ? -53.884 6.881 -11.856 1.00 87.12 99 LEU A C 1
ATOM 822 O O . LEU A 1 99 ? -54.120 5.858 -12.491 1.00 87.12 99 LEU A O 1
ATOM 826 N N . ILE A 1 100 ? -53.288 7.943 -12.407 1.00 88.06 100 ILE A N 1
ATOM 827 C CA . ILE A 1 100 ? -52.880 8.013 -13.828 1.00 88.06 100 ILE A CA 1
ATOM 828 C C . ILE A 1 100 ? -51.418 7.582 -14.015 1.00 88.06 100 ILE A C 1
ATOM 830 O O . ILE A 1 100 ? -51.055 7.010 -15.037 1.00 88.06 100 ILE A O 1
ATOM 834 N N . GLY A 1 101 ? -50.574 7.828 -13.017 1.00 85.50 101 GLY A N 1
ATOM 835 C CA . GLY A 1 101 ? -49.156 7.503 -13.049 1.00 85.50 101 GLY A CA 1
ATOM 836 C C . GLY A 1 101 ? -48.478 7.921 -11.751 1.00 85.50 101 GLY A C 1
ATOM 837 O O . GLY A 1 101 ? -49.080 8.598 -10.918 1.00 85.50 101 GLY A O 1
ATOM 838 N N . LYS A 1 102 ? -47.224 7.504 -11.571 1.00 88.44 102 LYS A N 1
ATOM 839 C CA . LYS A 1 102 ? -46.385 7.906 -10.439 1.00 88.44 102 LYS A CA 1
ATOM 840 C C . LYS A 1 102 ? -45.099 8.525 -10.973 1.00 88.44 102 LYS A C 1
ATOM 842 O O . LYS A 1 102 ? -44.486 7.983 -11.891 1.00 88.44 102 LYS A O 1
ATOM 847 N N . HIS A 1 103 ? -44.676 9.632 -10.375 1.00 88.06 103 HIS A N 1
ATOM 848 C CA . HIS A 1 103 ? -43.351 10.197 -10.603 1.00 88.06 103 HIS A CA 1
ATOM 849 C C . HIS A 1 103 ? -42.433 9.732 -9.475 1.00 88.06 103 HIS A C 1
ATOM 851 O O . HIS A 1 103 ? -42.646 10.086 -8.320 1.00 88.06 103 HIS A O 1
ATOM 857 N N . VAL A 1 104 ? -41.428 8.920 -9.804 1.00 85.88 104 VAL A N 1
ATOM 858 C CA . VAL A 1 104 ? -40.465 8.405 -8.824 1.00 85.88 104 VAL A CA 1
ATOM 859 C C . VAL A 1 104 ? -39.205 9.258 -8.872 1.00 85.88 104 VAL A C 1
ATOM 861 O O . VAL A 1 104 ? -38.597 9.429 -9.930 1.00 85.88 104 VAL A O 1
ATOM 864 N N . ARG A 1 105 ? -38.803 9.790 -7.718 1.00 85.69 105 ARG A N 1
ATOM 865 C CA . ARG A 1 105 ? -37.529 10.485 -7.539 1.00 85.69 105 ARG A CA 1
ATOM 866 C C . ARG A 1 105 ? -36.787 9.843 -6.379 1.00 85.69 105 ARG A C 1
ATOM 868 O O . ARG A 1 105 ? -37.258 9.898 -5.252 1.00 85.69 105 ARG A O 1
ATOM 875 N N . GLU A 1 106 ? -35.610 9.297 -6.653 1.00 88.31 106 GLU A N 1
ATOM 876 C CA . GLU A 1 106 ? -34.698 8.863 -5.598 1.00 88.31 106 GLU A CA 1
ATOM 877 C C . GLU A 1 106 ? -33.873 10.058 -5.092 1.00 88.31 106 GLU A C 1
ATOM 879 O O . GLU A 1 106 ? -33.369 10.872 -5.880 1.00 88.31 106 GLU A O 1
ATOM 884 N N . VAL A 1 107 ? -33.751 10.168 -3.770 1.00 89.19 107 VAL A N 1
ATOM 885 C CA . VAL A 1 107 ? -32.901 11.143 -3.076 1.00 89.19 107 VAL A CA 1
ATOM 886 C C . VAL A 1 107 ? -32.005 10.363 -2.121 1.00 89.19 107 VAL A C 1
ATOM 888 O O . VAL A 1 107 ? -32.494 9.558 -1.335 1.00 89.19 107 VAL A O 1
ATOM 891 N N . LEU A 1 108 ? -30.691 10.564 -2.228 1.00 90.44 108 LEU A N 1
ATOM 892 C CA . LEU A 1 108 ? -29.723 9.930 -1.339 1.00 90.44 108 LEU A CA 1
ATOM 893 C C . LEU A 1 108 ? -29.536 10.800 -0.095 1.00 90.44 108 LEU A C 1
ATOM 895 O O . LEU A 1 108 ? -28.963 11.884 -0.191 1.00 90.44 108 LEU A O 1
ATOM 899 N N . GLU A 1 109 ? -29.976 10.296 1.052 1.00 90.44 109 GLU A N 1
ATOM 900 C CA . GLU A 1 109 ? -29.823 10.949 2.352 1.00 90.44 109 GLU A CA 1
ATOM 901 C C . GLU A 1 109 ? -28.736 10.272 3.198 1.00 90.44 109 GLU A C 1
ATOM 903 O O . GLU A 1 109 ? -28.495 9.066 3.097 1.00 90.44 109 GLU A O 1
ATOM 908 N N . ARG A 1 110 ? -28.068 11.051 4.058 1.00 87.38 110 ARG A N 1
ATOM 909 C CA . ARG A 1 110 ? -27.102 10.539 5.043 1.00 87.38 110 ARG A CA 1
ATOM 910 C C . ARG A 1 110 ? -27.591 10.870 6.446 1.00 87.38 110 ARG A C 1
ATOM 912 O O . ARG A 1 110 ? -27.560 12.027 6.855 1.00 87.38 110 ARG A O 1
ATOM 919 N N . LEU A 1 111 ? -27.936 9.843 7.216 1.00 85.00 111 LEU A N 1
ATOM 920 C CA . LEU A 1 111 ? -28.287 10.013 8.624 1.00 85.00 111 LEU A CA 1
ATOM 921 C C . LEU A 1 111 ? -27.048 10.410 9.461 1.00 85.00 111 LEU A C 1
ATOM 923 O O . LEU A 1 111 ? -25.954 9.877 9.226 1.00 85.00 111 LEU A O 1
ATOM 927 N N . PRO A 1 112 ? -27.184 11.333 10.436 1.00 77.75 112 PRO A N 1
ATOM 928 C CA . PRO A 1 112 ? -26.091 11.713 11.331 1.00 77.75 112 PRO A CA 1
ATOM 929 C C . PRO A 1 112 ? -25.539 10.530 12.136 1.00 77.75 112 PRO A C 1
ATOM 931 O O . PRO A 1 112 ? -26.259 9.593 12.482 1.00 77.75 112 PRO A O 1
ATOM 934 N N . ALA A 1 113 ? -24.250 10.587 12.481 1.00 80.81 113 ALA A N 1
ATOM 935 C CA . ALA A 1 113 ? -23.627 9.569 13.320 1.00 80.81 113 ALA A CA 1
ATOM 936 C C . ALA A 1 113 ? -24.179 9.632 14.758 1.00 80.81 113 ALA A C 1
ATOM 938 O O . ALA A 1 113 ? -24.235 10.697 15.367 1.00 80.81 113 ALA A O 1
ATOM 939 N N . LYS A 1 114 ? -24.564 8.479 15.321 1.00 86.62 114 LYS A N 1
ATOM 940 C CA . LYS A 1 114 ? -25.056 8.367 16.704 1.00 86.62 114 LYS A CA 1
ATOM 941 C C . LYS A 1 114 ? -23.967 7.829 17.629 1.00 86.62 114 LYS A C 1
ATOM 943 O O . LYS A 1 114 ? -23.437 6.740 17.406 1.00 86.62 114 LYS A O 1
ATOM 948 N N . PHE A 1 115 ? -23.690 8.551 18.711 1.00 87.62 115 PHE A N 1
ATOM 949 C CA . PHE A 1 115 ? -22.795 8.108 19.780 1.00 87.62 115 PHE A CA 1
ATOM 950 C C . PHE A 1 115 ? -23.603 7.435 20.894 1.00 87.62 115 PHE A C 1
ATOM 952 O O . PHE A 1 115 ? -24.624 7.961 21.331 1.00 87.62 115 PHE A O 1
ATOM 959 N N . ILE A 1 116 ? -23.158 6.261 21.348 1.00 90.81 116 ILE A N 1
ATOM 960 C CA . ILE A 1 116 ? -23.796 5.514 22.441 1.00 90.81 116 ILE A CA 1
ATOM 961 C C . ILE A 1 116 ? -22.764 5.116 23.497 1.00 90.81 116 ILE A C 1
ATOM 963 O O . ILE A 1 116 ? -21.624 4.779 23.170 1.00 90.81 116 ILE A O 1
ATOM 967 N N . VAL A 1 117 ? -23.184 5.101 24.761 1.00 90.12 117 VAL A N 1
ATOM 968 C CA . VAL A 1 117 ? -22.389 4.583 25.880 1.00 90.12 117 VAL A CA 1
ATOM 969 C C . VAL A 1 117 ? -22.881 3.179 26.208 1.00 90.12 117 VAL A C 1
ATOM 971 O O . VAL A 1 117 ? -24.053 2.983 26.519 1.00 90.12 117 VAL A O 1
ATOM 974 N N . LYS A 1 118 ? -21.990 2.185 26.134 1.00 90.19 118 LYS A N 1
ATOM 975 C CA . LYS A 1 118 ? -22.295 0.814 26.564 1.00 90.19 118 LYS A CA 1
ATOM 976 C C . LYS A 1 118 ? -21.937 0.662 28.041 1.00 90.19 118 LYS A C 1
ATOM 978 O O . LYS A 1 118 ? -20.757 0.661 28.381 1.00 90.19 118 LYS A O 1
ATOM 983 N N . HIS A 1 119 ? -22.949 0.537 28.897 1.00 90.38 119 HIS A N 1
ATOM 984 C CA . HIS A 1 119 ? -22.776 0.294 30.328 1.00 90.38 119 HIS A CA 1
ATOM 985 C C . HIS A 1 119 ? -22.770 -1.217 30.586 1.00 90.38 119 HIS A C 1
ATOM 987 O O . HIS A 1 119 ? -23.795 -1.879 30.440 1.00 90.38 119 HIS A O 1
ATOM 993 N N . TYR A 1 120 ? -21.612 -1.771 30.942 1.00 89.50 120 TYR A N 1
ATOM 994 C CA . TYR A 1 120 ? -21.497 -3.178 31.323 1.00 89.50 120 TYR A CA 1
ATOM 995 C C . TYR A 1 120 ? -21.629 -3.309 32.840 1.00 89.50 120 TYR A C 1
ATOM 997 O O . TYR A 1 120 ? -20.781 -2.808 33.574 1.00 89.50 120 TYR A O 1
ATOM 1005 N N . ILE A 1 121 ? -22.683 -3.982 33.299 1.00 90.19 121 ILE A N 1
ATOM 1006 C CA . ILE A 1 121 ? -22.911 -4.281 34.715 1.00 90.19 121 ILE A CA 1
ATOM 1007 C C . ILE A 1 121 ? -22.544 -5.748 34.937 1.00 90.19 121 ILE A C 1
ATOM 1009 O O . ILE A 1 121 ? -23.158 -6.642 34.354 1.00 90.19 121 ILE A O 1
ATOM 1013 N N . LYS A 1 122 ? -21.513 -5.994 35.747 1.00 88.38 122 LYS A N 1
ATOM 1014 C CA . LYS A 1 122 ? -21.072 -7.343 36.109 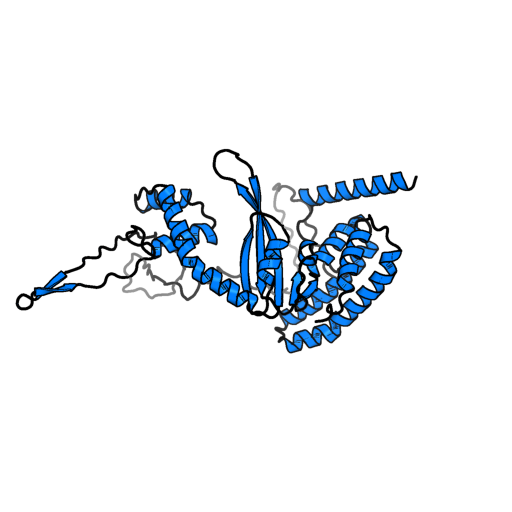1.00 88.38 122 LYS A CA 1
ATOM 1015 C C . LYS A 1 122 ? -21.696 -7.720 37.446 1.00 88.38 122 LYS A C 1
ATOM 1017 O O . LYS A 1 122 ? -21.341 -7.152 38.473 1.00 88.38 122 LYS A O 1
ATOM 1022 N N . PHE A 1 123 ? -22.611 -8.680 37.419 1.00 90.56 123 PHE A N 1
ATOM 1023 C CA . PHE A 1 123 ? -23.171 -9.257 38.633 1.00 90.56 123 PHE A CA 1
ATOM 1024 C C . PHE A 1 123 ? -22.241 -10.343 39.177 1.00 90.56 123 PHE A C 1
ATOM 1026 O O . PHE A 1 123 ? -21.666 -11.129 38.415 1.00 90.56 123 PHE A O 1
ATOM 1033 N N . VAL A 1 124 ? -22.089 -10.350 40.497 1.00 90.25 124 VAL A N 1
ATOM 1034 C CA . VAL A 1 124 ? -21.287 -11.312 41.249 1.00 90.25 124 VAL A CA 1
ATOM 1035 C C . VAL A 1 124 ? -22.206 -11.926 42.291 1.00 90.25 124 VAL A C 1
ATOM 1037 O O . VAL A 1 124 ? -22.847 -11.200 43.050 1.00 90.25 124 VAL A O 1
ATOM 1040 N N . TYR A 1 125 ? -22.281 -13.250 42.305 1.00 91.44 125 TYR A N 1
ATOM 1041 C CA . TYR A 1 125 ? -23.123 -13.998 43.228 1.00 91.44 125 TYR A CA 1
ATOM 1042 C C . TYR A 1 125 ? -22.245 -14.911 44.070 1.00 91.44 125 TYR A C 1
ATOM 1044 O O . TYR A 1 125 ? -21.369 -15.589 43.536 1.00 91.44 125 TYR A O 1
ATOM 1052 N N . ALA A 1 126 ? -22.494 -14.945 45.374 1.00 91.38 126 ALA A N 1
ATOM 1053 C CA . ALA A 1 126 ? -21.940 -15.959 46.256 1.00 91.38 126 ALA A CA 1
ATOM 1054 C C . ALA A 1 126 ? -23.016 -17.010 46.527 1.00 91.38 126 ALA A C 1
ATOM 1056 O O . ALA A 1 126 ? -24.159 -16.670 46.845 1.00 91.38 126 ALA A O 1
ATOM 1057 N N . ASP A 1 127 ? -22.658 -18.280 46.398 1.00 91.38 127 ASP A N 1
ATOM 1058 C CA . ASP A 1 127 ? -23.511 -19.367 46.855 1.00 91.38 127 ASP A CA 1
ATOM 1059 C C . ASP A 1 127 ? -23.640 -19.293 48.384 1.00 91.38 127 ASP A C 1
ATOM 1061 O O . ASP A 1 127 ? -22.646 -19.277 49.108 1.00 91.38 127 ASP A O 1
ATOM 1065 N N . ILE A 1 128 ? -24.874 -19.237 48.882 1.00 91.12 128 ILE A N 1
ATOM 1066 C CA . ILE A 1 128 ? -25.170 -19.030 50.307 1.00 91.12 128 ILE A CA 1
ATOM 1067 C C . ILE A 1 128 ? -24.679 -20.206 51.168 1.00 91.12 128 ILE A C 1
ATOM 1069 O O . ILE A 1 128 ? -24.352 -20.020 52.338 1.00 91.12 128 ILE A O 1
ATOM 1073 N N . LYS A 1 129 ? -24.634 -21.420 50.611 1.00 89.25 129 LYS A N 1
ATOM 1074 C CA . LYS A 1 129 ? -24.283 -22.642 51.345 1.00 89.25 129 LYS A CA 1
ATOM 1075 C C . LYS A 1 129 ? -22.797 -22.960 51.254 1.00 89.25 129 LYS A C 1
ATOM 1077 O O . LYS A 1 129 ? -22.222 -23.441 52.223 1.00 89.25 129 LYS A O 1
ATOM 1082 N N . THR A 1 130 ? -22.193 -22.735 50.090 1.00 87.94 130 THR A N 1
ATOM 1083 C CA . THR A 1 130 ? -20.795 -23.116 49.828 1.00 87.94 130 THR A CA 1
ATOM 1084 C C . THR A 1 130 ? -19.826 -21.936 49.869 1.00 87.94 130 THR A C 1
ATOM 1086 O O . THR A 1 130 ? -18.618 -22.145 49.925 1.00 87.94 130 THR A O 1
ATOM 1089 N N . GLY A 1 131 ? -20.328 -20.698 49.834 1.00 87.25 131 GLY A N 1
ATOM 1090 C CA . GLY A 1 131 ? -19.518 -19.478 49.781 1.00 87.25 131 GLY A CA 1
ATOM 1091 C C . GLY A 1 131 ? -18.806 -19.256 48.442 1.00 87.25 131 GLY A C 1
ATOM 1092 O O . GLY A 1 131 ? -18.064 -18.284 48.299 1.00 87.25 131 GLY A O 1
ATOM 1093 N N . VAL A 1 132 ? -19.006 -20.136 47.454 1.00 92.19 132 VAL A N 1
ATOM 1094 C CA . VAL A 1 132 ? -18.333 -20.051 46.153 1.00 92.19 132 VAL A CA 1
ATOM 1095 C C . VAL A 1 132 ? -18.850 -18.842 45.380 1.00 92.19 132 VAL A C 1
ATOM 1097 O O . VAL A 1 132 ? -20.054 -18.675 45.186 1.00 92.19 132 VAL A O 1
ATOM 1100 N N . ILE A 1 133 ? -17.922 -18.004 44.916 1.00 91.06 133 ILE A N 1
ATOM 1101 C CA . ILE A 1 133 ? -18.226 -16.803 44.141 1.00 91.06 133 ILE A CA 1
ATOM 1102 C C . ILE A 1 133 ? -18.261 -17.149 42.653 1.00 91.06 133 ILE A C 1
ATOM 1104 O O . ILE A 1 133 ? -17.316 -17.716 42.103 1.00 91.06 133 ILE A O 1
ATOM 1108 N N . SER A 1 134 ? -19.346 -16.760 41.994 1.00 90.44 134 SER A N 1
ATOM 1109 C CA . SER A 1 134 ? -19.548 -16.885 40.555 1.00 90.44 134 SER A CA 1
ATOM 1110 C C . SER A 1 134 ? -19.762 -15.506 39.940 1.00 90.44 134 SER A C 1
ATOM 1112 O O . SER A 1 134 ? -20.505 -14.669 40.457 1.00 90.44 134 SER A O 1
ATOM 1114 N N . GLU A 1 135 ? -19.076 -15.245 38.830 1.00 90.75 135 GLU A N 1
ATOM 1115 C CA . GLU A 1 135 ? -19.100 -13.943 38.178 1.00 90.75 135 GLU A CA 1
ATOM 1116 C C . GLU A 1 135 ? -19.148 -14.052 36.650 1.00 90.75 135 GLU A C 1
ATOM 1118 O O . GLU A 1 135 ? -18.572 -14.958 36.042 1.00 90.75 135 GLU A O 1
ATOM 1123 N N . GLY A 1 136 ? -19.841 -13.100 36.017 1.00 83.12 136 GLY A N 1
ATOM 1124 C CA . GLY A 1 136 ? -19.936 -13.016 34.558 1.00 83.12 136 GLY A CA 1
ATOM 1125 C C . GLY A 1 136 ? -18.617 -12.591 33.900 1.00 83.12 136 GLY A C 1
ATOM 1126 O O . GLY A 1 136 ? -17.903 -11.720 34.402 1.00 83.12 136 GLY A O 1
ATOM 1127 N N . LYS A 1 137 ? -18.296 -13.172 32.736 1.00 85.62 137 LYS A N 1
ATOM 1128 C CA . LYS A 1 137 ? -17.094 -12.814 31.964 1.00 85.62 137 LYS A CA 1
ATOM 1129 C C . LYS A 1 137 ? -17.316 -11.522 31.178 1.00 85.62 137 LYS A C 1
ATOM 1131 O O . LYS A 1 137 ? -18.257 -11.412 30.397 1.00 85.62 137 LYS A O 1
ATOM 1136 N N . MET A 1 138 ? -16.417 -10.559 31.356 1.00 84.75 138 MET A N 1
ATOM 1137 C CA . MET A 1 138 ? -16.407 -9.316 30.584 1.00 84.75 138 MET A CA 1
ATOM 1138 C C . MET A 1 138 ? -15.924 -9.590 29.146 1.00 84.75 138 MET A C 1
ATOM 1140 O O . MET A 1 138 ? -14.957 -10.340 28.981 1.00 84.75 138 MET A O 1
ATOM 1144 N N . PRO A 1 139 ? -16.531 -8.992 28.102 1.00 86.75 139 PRO A N 1
ATOM 1145 C CA . PRO A 1 139 ? -15.990 -9.082 26.750 1.00 86.75 139 PRO A CA 1
ATOM 1146 C C . PRO A 1 139 ? -14.594 -8.454 26.668 1.00 86.75 139 PRO A C 1
ATOM 1148 O O . PRO A 1 139 ? -14.303 -7.455 27.329 1.00 86.75 139 PRO A O 1
ATOM 1151 N N . SER A 1 140 ? -13.744 -9.016 25.807 1.00 88.31 140 SER A N 1
ATOM 1152 C CA . SER A 1 140 ? -12.442 -8.424 25.499 1.00 88.31 140 SER A CA 1
ATOM 1153 C C . SER A 1 140 ? -12.634 -7.079 24.794 1.00 88.31 140 SER A C 1
ATOM 1155 O O . SER A 1 140 ? -13.388 -6.968 23.823 1.00 88.31 140 SER A O 1
ATOM 1157 N N . LEU A 1 141 ? -11.963 -6.045 25.302 1.00 90.19 141 LEU A N 1
ATOM 1158 C CA . LEU A 1 141 ? -11.949 -4.711 24.710 1.00 90.19 141 LEU A CA 1
ATOM 1159 C C . LEU A 1 141 ? -10.609 -4.481 24.002 1.00 90.19 141 LEU A C 1
ATOM 1161 O O . LEU A 1 141 ? -9.583 -4.919 24.518 1.00 90.19 141 LEU A O 1
ATOM 1165 N N . PRO A 1 142 ? -10.574 -3.740 22.875 1.00 91.06 142 PRO A N 1
ATOM 1166 C CA . PRO A 1 142 ? -9.316 -3.460 22.179 1.00 91.06 142 PRO A CA 1
ATOM 1167 C C . PRO A 1 142 ? -8.300 -2.715 23.054 1.00 91.06 142 PRO A C 1
ATOM 1169 O O . PRO A 1 142 ? -7.100 -2.942 22.963 1.00 91.06 142 PRO A O 1
ATOM 1172 N N . ILE A 1 143 ? -8.785 -1.809 23.903 1.00 91.19 143 ILE A N 1
ATOM 1173 C CA . ILE A 1 143 ? -7.971 -1.101 24.887 1.00 91.19 143 ILE A CA 1
ATOM 1174 C C . ILE A 1 143 ? -8.493 -1.482 26.268 1.00 91.19 143 ILE A C 1
ATOM 1176 O O . ILE A 1 143 ? -9.609 -1.108 26.636 1.00 91.19 143 ILE A O 1
ATOM 1180 N N . GLU A 1 144 ? -7.686 -2.214 27.033 1.00 84.75 144 GLU A N 1
ATOM 1181 C CA . GLU A 1 144 ? -8.030 -2.586 28.403 1.00 84.75 144 GLU A CA 1
ATOM 1182 C C . GLU A 1 144 ? -8.259 -1.343 29.264 1.00 84.75 144 GLU A C 1
ATOM 1184 O O . GLU A 1 144 ? -7.470 -0.396 29.239 1.00 84.75 144 GLU A O 1
ATOM 1189 N N . LYS A 1 145 ? -9.367 -1.338 30.019 1.00 83.06 145 LYS A N 1
ATOM 1190 C CA . LYS A 1 145 ? -9.800 -0.212 30.870 1.00 83.06 145 LYS A CA 1
ATOM 1191 C C . LYS A 1 145 ? -9.952 1.122 30.113 1.00 83.06 145 LYS A C 1
ATOM 1193 O O . LYS A 1 145 ? -10.021 2.184 30.729 1.00 83.06 145 LYS A O 1
ATOM 1198 N N . GLY A 1 146 ? -9.998 1.087 28.780 1.00 84.88 146 GLY A N 1
ATOM 1199 C CA . GLY A 1 146 ? -10.178 2.262 27.942 1.00 84.88 146 GLY A CA 1
ATOM 1200 C C . GLY A 1 146 ? -11.639 2.689 27.841 1.00 84.88 146 GLY A C 1
ATOM 1201 O O . GLY A 1 146 ? -12.543 1.862 27.806 1.00 84.88 146 GLY A O 1
ATOM 1202 N N . ILE A 1 147 ? -11.855 3.998 27.705 1.00 88.00 147 ILE A N 1
ATOM 1203 C CA . ILE A 1 147 ? -13.152 4.578 27.328 1.00 88.00 147 ILE A CA 1
ATOM 1204 C C . ILE A 1 147 ? -13.613 4.158 25.912 1.00 88.00 147 ILE A C 1
ATOM 1206 O O . ILE A 1 147 ? -14.810 3.933 25.731 1.00 88.00 147 ILE A O 1
ATOM 1210 N N . PRO A 1 148 ? -12.746 4.075 24.874 1.00 92.12 148 PRO A N 1
ATOM 1211 C CA . PRO A 1 148 ? -13.235 3.916 23.511 1.00 92.12 148 PRO A CA 1
ATOM 1212 C C . PRO A 1 148 ? -13.587 2.456 23.200 1.00 92.12 148 PRO A C 1
ATOM 1214 O O . PRO A 1 148 ? -12.754 1.554 23.291 1.00 92.12 148 PRO A O 1
ATOM 1217 N N . GLY A 1 149 ? -14.819 2.233 22.744 1.00 92.38 149 GLY A N 1
ATOM 1218 C CA . GLY A 1 149 ? -15.215 0.961 22.143 1.00 92.38 149 GLY A CA 1
ATOM 1219 C C . GLY A 1 149 ? -14.611 0.755 20.747 1.00 92.38 149 GLY A C 1
ATOM 1220 O O . GLY A 1 149 ? -14.171 1.703 20.094 1.00 92.38 149 GLY A O 1
ATOM 1221 N N . ALA A 1 150 ? -14.659 -0.485 20.248 1.00 93.19 150 ALA A N 1
ATOM 1222 C CA . ALA A 1 150 ? -14.089 -0.865 18.949 1.00 93.19 150 ALA A CA 1
ATOM 1223 C C . ALA A 1 150 ? -14.589 -0.007 17.769 1.00 93.19 150 ALA A C 1
ATOM 1225 O O . ALA A 1 150 ? -13.794 0.369 16.913 1.00 93.19 150 ALA A O 1
ATOM 1226 N N . GLY A 1 151 ? -15.876 0.363 17.750 1.00 93.25 151 GLY A N 1
ATOM 1227 C CA . GLY A 1 151 ? -16.452 1.199 16.689 1.00 93.25 151 GLY A CA 1
ATOM 1228 C C . GLY A 1 151 ? -15.852 2.609 16.624 1.00 93.25 151 GLY A C 1
ATOM 1229 O O . GLY A 1 151 ? -15.541 3.093 15.540 1.00 93.25 151 GLY A O 1
ATOM 1230 N N . ILE A 1 152 ? -15.604 3.239 17.779 1.00 93.44 152 ILE A N 1
ATOM 1231 C CA . ILE A 1 152 ? -14.956 4.560 17.847 1.00 93.44 152 ILE A CA 1
ATOM 1232 C C . ILE A 1 152 ? -13.507 4.466 17.373 1.00 93.44 152 ILE A C 1
ATOM 1234 O O . ILE A 1 152 ? -13.048 5.311 16.608 1.00 93.44 152 ILE A O 1
ATOM 1238 N N . LEU A 1 153 ? -12.790 3.418 17.783 1.00 95.50 153 LEU A N 1
ATOM 1239 C CA . LEU A 1 153 ? -11.413 3.192 17.348 1.00 95.50 153 LEU A CA 1
ATOM 1240 C C . LEU A 1 153 ? -11.331 2.973 15.832 1.00 95.50 153 LEU A C 1
ATOM 1242 O O . LEU A 1 153 ? -10.508 3.607 15.172 1.00 95.50 153 LEU A O 1
ATOM 1246 N N . ALA A 1 154 ? -12.222 2.151 15.271 1.00 95.31 154 ALA A N 1
ATOM 1247 C CA . ALA A 1 154 ? -12.316 1.934 13.830 1.00 95.31 154 ALA A CA 1
ATOM 1248 C C . ALA A 1 154 ? -12.611 3.243 13.080 1.00 95.31 154 ALA A C 1
ATOM 1250 O O . ALA A 1 154 ? -11.909 3.569 12.124 1.00 95.31 154 ALA A O 1
ATOM 1251 N N . PHE A 1 155 ? -13.573 4.038 13.560 1.00 94.12 155 PHE A N 1
ATOM 1252 C CA . PHE A 1 155 ? -13.884 5.351 12.993 1.00 94.12 155 PHE A CA 1
ATOM 1253 C C . PHE A 1 155 ? -12.661 6.278 12.980 1.00 94.12 155 PHE A C 1
ATOM 1255 O O . PHE A 1 155 ? -12.364 6.887 11.952 1.00 94.12 155 PHE A O 1
ATOM 1262 N N . ILE A 1 156 ? -11.919 6.369 14.090 1.00 95.31 156 ILE A N 1
ATOM 1263 C CA . ILE A 1 156 ? -10.723 7.220 14.181 1.00 95.31 156 ILE A CA 1
ATOM 1264 C C . ILE A 1 156 ? -9.651 6.760 13.183 1.00 95.31 156 ILE A C 1
ATOM 1266 O O . ILE A 1 156 ? -9.081 7.591 12.473 1.00 95.31 156 ILE A O 1
ATOM 1270 N N . LEU A 1 157 ? -9.373 5.454 13.109 1.00 96.31 157 LEU A N 1
ATOM 1271 C CA . LEU A 1 157 ? -8.345 4.911 12.215 1.00 96.31 157 LEU A CA 1
ATOM 1272 C C . LEU A 1 157 ? -8.702 5.097 10.739 1.00 96.31 157 LEU A C 1
ATOM 1274 O O . LEU A 1 157 ? -7.854 5.548 9.971 1.00 96.31 157 LEU A O 1
ATOM 1278 N N . VAL A 1 158 ? -9.942 4.793 10.349 1.00 95.88 158 VAL A N 1
ATOM 1279 C CA . VAL A 1 158 ? -10.402 4.942 8.961 1.00 95.88 158 VAL A CA 1
ATOM 1280 C C . VAL A 1 158 ? -10.344 6.408 8.543 1.00 95.88 158 VAL A C 1
ATOM 1282 O O . VAL A 1 158 ? -9.739 6.728 7.522 1.00 95.88 158 VAL A O 1
ATOM 1285 N N . ASN A 1 159 ? -10.870 7.324 9.359 1.00 94.94 159 ASN A N 1
ATOM 1286 C CA . ASN A 1 159 ? -10.794 8.749 9.042 1.00 94.94 159 ASN A CA 1
ATOM 1287 C C . ASN A 1 159 ? -9.352 9.238 8.928 1.00 94.94 159 ASN A C 1
ATOM 1289 O O . ASN A 1 159 ? -9.027 9.961 7.990 1.00 94.94 159 ASN A O 1
ATOM 1293 N N . LYS A 1 160 ? -8.469 8.808 9.834 1.00 95.19 160 LYS A N 1
ATOM 1294 C CA . LYS A 1 160 ? -7.069 9.229 9.817 1.00 95.19 160 LYS A CA 1
ATOM 1295 C C . LYS A 1 160 ? -6.296 8.698 8.611 1.00 95.19 160 LYS A C 1
ATOM 1297 O O . LYS A 1 160 ? -5.536 9.453 8.008 1.00 95.19 160 LYS A O 1
ATOM 1302 N N . PHE A 1 161 ? -6.408 7.403 8.327 1.00 93.31 161 PHE A N 1
ATOM 1303 C CA . PHE A 1 161 ? -5.508 6.717 7.398 1.00 93.31 161 PHE A CA 1
ATOM 1304 C C . PHE A 1 161 ? -6.104 6.508 6.006 1.00 93.31 161 PHE A C 1
ATOM 1306 O O . PHE A 1 161 ? -5.349 6.545 5.042 1.00 93.31 161 PHE A O 1
ATOM 1313 N N . VAL A 1 162 ? -7.423 6.331 5.889 1.00 95.00 162 VAL A N 1
ATOM 1314 C CA . VAL A 1 162 ? -8.109 6.147 4.596 1.00 95.00 162 VAL A CA 1
ATOM 1315 C C . VAL A 1 162 ? -8.577 7.489 4.041 1.00 95.00 162 VAL A C 1
ATOM 1317 O O . VAL A 1 162 ? -8.336 7.790 2.879 1.00 95.00 162 VAL A O 1
ATOM 1320 N N . TYR A 1 163 ? -9.202 8.322 4.877 1.00 95.25 163 TYR A N 1
ATOM 1321 C CA . TYR A 1 163 ? -9.730 9.626 4.449 1.00 95.25 163 TYR A CA 1
ATOM 1322 C C . TYR A 1 163 ? -8.785 10.801 4.720 1.00 95.25 163 TYR A C 1
ATOM 1324 O O . TYR A 1 163 ? -9.147 11.950 4.482 1.00 95.25 163 TYR A O 1
ATOM 1332 N N . HIS A 1 164 ? -7.573 10.529 5.212 1.00 93.69 164 HIS A N 1
ATOM 1333 C CA . HIS A 1 164 ? -6.542 11.535 5.487 1.00 93.69 164 HIS A CA 1
ATOM 1334 C C . HIS A 1 164 ? -6.996 12.694 6.395 1.00 93.69 164 HIS A C 1
ATOM 1336 O O . HIS A 1 164 ? -6.428 13.786 6.350 1.00 93.69 164 HIS A O 1
ATOM 1342 N N . LEU A 1 165 ? -7.988 12.463 7.258 1.00 95.06 165 LEU A N 1
ATOM 1343 C CA . LEU A 1 165 ? -8.498 13.466 8.180 1.00 95.06 165 LEU A CA 1
ATOM 1344 C C . LEU A 1 165 ? -7.541 13.620 9.378 1.00 95.06 165 LEU A C 1
ATOM 1346 O O . LEU A 1 165 ? -7.293 12.656 10.112 1.00 95.06 165 LEU A O 1
ATOM 1350 N N . PRO A 1 166 ? -6.989 14.820 9.632 1.00 94.25 166 PRO A N 1
ATOM 1351 C CA . PRO A 1 166 ? -6.128 15.037 10.787 1.00 94.25 166 PRO A CA 1
ATOM 1352 C C . PRO A 1 166 ? -6.870 14.811 12.109 1.00 94.25 166 PRO A C 1
ATOM 1354 O O . PRO A 1 166 ? -8.030 15.185 12.252 1.00 94.25 166 PRO A O 1
ATOM 1357 N N . LEU A 1 167 ? -6.166 14.301 13.127 1.00 94.62 167 LEU A N 1
ATOM 1358 C CA . LEU A 1 167 ? -6.777 13.971 14.423 1.00 94.62 167 LEU A CA 1
ATOM 1359 C C . LEU A 1 167 ? -7.456 15.165 15.110 1.00 94.62 167 LEU A C 1
ATOM 1361 O O . LEU A 1 167 ? -8.439 14.966 15.812 1.00 94.62 167 LEU A O 1
ATOM 1365 N N . HIS A 1 168 ? -6.976 16.397 14.902 1.00 93.81 168 HIS A N 1
ATOM 1366 C CA . HIS A 1 168 ? -7.630 17.582 15.470 1.00 93.81 168 HIS A CA 1
ATOM 1367 C C . HIS A 1 168 ? -9.038 17.803 14.897 1.00 93.81 168 HIS A C 1
ATOM 1369 O O . HIS A 1 168 ? -9.941 18.149 15.647 1.00 93.81 168 HIS A O 1
ATOM 1375 N N . ARG A 1 169 ? -9.256 17.514 13.605 1.00 94.69 169 ARG A N 1
ATOM 1376 C CA . ARG A 1 169 ? -10.586 17.589 12.985 1.00 94.69 169 ARG A CA 1
ATOM 1377 C C . ARG A 1 169 ? -11.508 16.506 13.531 1.00 94.69 169 ARG A C 1
ATOM 1379 O O . ARG A 1 169 ? -12.676 16.765 13.775 1.00 94.69 169 ARG A O 1
ATOM 1386 N N . THR A 1 170 ? -10.984 15.308 13.795 1.00 93.31 170 THR A N 1
ATOM 1387 C CA . THR A 1 170 ? -11.753 14.252 14.474 1.00 93.31 170 THR A CA 1
ATOM 1388 C C . THR A 1 170 ? -12.189 14.679 15.880 1.00 93.31 170 THR A C 1
ATOM 1390 O O . THR A 1 170 ? -13.308 14.385 16.287 1.00 93.31 170 THR A O 1
ATOM 1393 N N . LEU A 1 171 ? -11.340 15.407 16.615 1.00 93.94 171 LEU A N 1
ATOM 1394 C CA . LEU A 1 171 ? -11.711 15.967 17.920 1.00 93.94 171 LEU A CA 1
ATOM 1395 C C . LEU A 1 171 ? -12.810 17.030 17.807 1.00 93.94 171 LEU A C 1
ATOM 1397 O O . LEU A 1 171 ? -13.714 17.046 18.637 1.00 93.94 171 LEU A O 1
ATOM 1401 N N . GLU A 1 172 ? -12.758 17.889 16.787 1.00 94.06 172 GLU A N 1
ATOM 1402 C CA . GLU A 1 172 ? -13.821 18.867 16.511 1.00 94.06 172 GLU A CA 1
ATOM 1403 C C . GLU A 1 172 ? -15.151 18.180 16.188 1.00 94.06 172 GLU A C 1
ATOM 1405 O O . GLU A 1 172 ? -16.180 18.586 16.721 1.00 94.06 172 GLU A O 1
ATOM 1410 N N . ILE A 1 173 ? -15.132 17.100 15.398 1.00 91.69 173 ILE A N 1
ATOM 1411 C CA . ILE A 1 173 ? -16.322 16.279 15.121 1.00 91.69 173 ILE A CA 1
ATOM 1412 C C . ILE A 1 173 ? -16.916 15.749 16.429 1.00 91.69 173 ILE A C 1
ATOM 1414 O O . ILE A 1 173 ? -18.096 15.951 16.689 1.00 91.69 173 ILE A O 1
ATOM 1418 N N . PHE A 1 174 ? -16.105 15.142 17.298 1.00 92.38 174 PHE A N 1
ATOM 1419 C CA . PHE A 1 174 ? -16.594 14.630 18.584 1.00 92.38 174 PHE A CA 1
ATOM 1420 C C . PHE A 1 174 ? -17.125 15.730 19.508 1.00 92.38 174 PHE A C 1
ATOM 1422 O O . PHE A 1 174 ? -18.115 15.517 20.209 1.00 92.38 174 PHE A O 1
ATOM 1429 N N . LYS A 1 175 ? -16.512 16.917 19.490 1.00 93.31 175 LYS A N 1
ATOM 1430 C CA . LYS A 1 175 ? -17.004 18.068 20.250 1.00 93.31 175 LYS A CA 1
ATOM 1431 C C . LYS A 1 175 ? -18.352 18.558 19.715 1.00 93.31 175 LYS A C 1
ATOM 1433 O O . LYS A 1 175 ? -19.234 18.854 20.511 1.00 93.31 175 LYS A O 1
ATOM 1438 N N . ASN A 1 176 ? -18.514 18.643 18.399 1.00 91.00 176 ASN A N 1
ATOM 1439 C CA . ASN A 1 176 ? -19.710 19.220 17.788 1.00 91.00 176 ASN A CA 1
ATOM 1440 C C . ASN A 1 176 ? -20.887 18.235 17.765 1.00 91.00 176 ASN A C 1
ATOM 1442 O O . ASN A 1 176 ? -22.010 18.628 18.060 1.00 91.00 176 ASN A O 1
ATOM 1446 N N . GLU A 1 177 ? -20.640 16.963 17.448 1.00 90.50 177 GLU A N 1
ATOM 1447 C CA . GLU A 1 177 ? -21.696 15.950 17.315 1.00 90.50 177 GLU A CA 1
ATOM 1448 C C . GLU A 1 177 ? -22.062 15.292 18.651 1.00 90.50 177 GLU A C 1
ATOM 1450 O O . GLU A 1 177 ? -23.223 14.963 18.877 1.00 90.50 177 GLU A O 1
ATOM 1455 N N . ALA A 1 178 ? -21.086 15.096 19.543 1.00 88.44 178 ALA A N 1
ATOM 1456 C CA . ALA A 1 178 ? -21.273 14.341 20.785 1.00 88.44 178 ALA A CA 1
ATOM 1457 C C . ALA A 1 178 ? -21.030 15.164 22.057 1.00 88.44 178 ALA A C 1
ATOM 1459 O O . ALA A 1 178 ? -21.122 14.613 23.152 1.00 88.44 178 ALA A O 1
ATOM 1460 N N . GLN A 1 179 ? -20.658 16.447 21.937 1.00 91.12 179 GLN A N 1
ATOM 1461 C CA . GLN A 1 179 ? -20.264 17.302 23.072 1.00 91.12 179 GLN A CA 1
ATOM 1462 C C . GLN A 1 179 ? -19.121 16.693 23.909 1.00 91.12 179 GLN A C 1
ATOM 1464 O O . GLN A 1 179 ? -18.904 17.044 25.069 1.00 91.12 179 GLN A O 1
ATOM 1469 N N . MET A 1 180 ? -18.342 15.789 23.306 1.00 87.62 180 MET A N 1
ATOM 1470 C CA . MET A 1 180 ? -17.249 15.082 23.962 1.00 87.62 180 MET A CA 1
ATOM 1471 C C . MET A 1 180 ? -15.938 15.844 23.787 1.00 87.62 180 MET A C 1
ATOM 1473 O O . MET A 1 180 ? -15.417 15.977 22.679 1.00 87.62 180 MET A O 1
ATOM 1477 N N . VAL A 1 181 ? -15.347 16.288 24.897 1.00 91.62 181 VAL A N 1
ATOM 1478 C CA . VAL A 1 181 ? -14.040 16.957 24.893 1.00 91.62 181 VAL A CA 1
ATOM 1479 C C . VAL A 1 181 ? -12.943 15.949 25.225 1.00 91.62 181 VAL A C 1
ATOM 1481 O O . VAL A 1 181 ? -12.765 15.547 26.372 1.00 91.62 181 VAL A O 1
ATOM 1484 N N . ILE A 1 182 ? -12.180 15.541 24.209 1.00 92.06 182 ILE A N 1
ATOM 1485 C CA . ILE A 1 182 ? -11.078 14.580 24.348 1.00 92.06 182 ILE A CA 1
ATOM 1486 C C . ILE A 1 182 ? -9.744 15.306 24.152 1.00 92.06 182 ILE A C 1
ATOM 1488 O O . ILE A 1 182 ? -9.570 16.087 23.217 1.00 92.06 182 ILE A O 1
ATOM 1492 N N . LYS A 1 183 ? -8.763 15.037 25.021 1.00 93.19 183 LYS A N 1
ATOM 1493 C CA . LYS A 1 183 ? -7.413 15.600 24.876 1.00 93.19 183 LYS A CA 1
ATOM 1494 C C . LYS A 1 183 ? -6.697 14.986 23.665 1.00 93.19 183 LYS A C 1
ATOM 1496 O O . LYS A 1 183 ? -6.770 13.781 23.424 1.00 93.19 183 LYS A O 1
ATOM 1501 N N . GLY A 1 184 ? -5.911 15.798 22.952 1.00 92.38 184 GLY A N 1
ATOM 1502 C CA . GLY A 1 184 ? -5.124 15.348 21.793 1.00 92.38 184 GLY A CA 1
ATOM 1503 C C . GLY A 1 184 ? -4.120 14.229 22.104 1.00 92.38 184 GLY A C 1
ATOM 1504 O O . GLY A 1 184 ? -3.876 13.350 21.274 1.00 92.38 184 GLY A O 1
ATOM 1505 N N . SER A 1 185 ? -3.573 14.210 23.321 1.00 93.19 185 SER A N 1
ATOM 1506 C CA . SER A 1 185 ? -2.710 13.126 23.801 1.00 93.19 185 SER A CA 1
ATOM 1507 C C . SER A 1 185 ? -3.467 11.805 23.950 1.00 93.19 185 SER A C 1
ATOM 1509 O O . SER A 1 185 ? -2.934 10.759 23.588 1.00 93.19 185 SER A O 1
ATOM 1511 N N . THR A 1 186 ? -4.719 11.846 24.411 1.00 93.31 186 THR A N 1
ATOM 1512 C CA . THR A 1 186 ? -5.570 10.666 24.599 1.00 93.31 186 THR A CA 1
ATOM 1513 C C . THR A 1 186 ? -5.904 10.003 23.267 1.00 93.31 186 THR A C 1
ATOM 1515 O O . THR A 1 186 ? -5.654 8.810 23.112 1.00 93.31 186 THR A O 1
ATOM 1518 N N . ILE A 1 187 ? -6.377 10.768 22.274 1.00 94.19 187 ILE A N 1
ATOM 1519 C CA . ILE A 1 187 ? -6.703 10.210 20.949 1.00 94.19 187 ILE A CA 1
ATOM 1520 C C . ILE A 1 187 ? -5.454 9.663 20.243 1.00 94.19 187 ILE A C 1
ATOM 1522 O O . ILE A 1 187 ? -5.496 8.593 19.641 1.00 94.19 187 ILE A O 1
ATOM 1526 N N . SER A 1 188 ? -4.311 10.342 20.386 1.00 93.50 188 SER A N 1
ATOM 1527 C CA . SER A 1 188 ? -3.031 9.853 19.857 1.00 93.50 188 SER A CA 1
ATOM 1528 C C . SER A 1 188 ? -2.596 8.557 20.551 1.00 93.50 188 SER A C 1
ATOM 1530 O O . SER A 1 188 ? -2.116 7.633 19.894 1.00 93.50 188 SER A O 1
ATOM 1532 N N . GLY A 1 189 ? -2.810 8.458 21.867 1.00 94.88 189 GLY A N 1
ATOM 1533 C CA . GLY A 1 189 ? -2.571 7.245 22.646 1.00 94.88 189 GLY A CA 1
ATOM 1534 C C . GLY A 1 189 ? -3.475 6.081 22.236 1.00 94.88 189 GLY A C 1
ATOM 1535 O O . GLY A 1 189 ? -3.007 4.944 22.175 1.00 94.88 189 GLY A O 1
ATOM 1536 N N . TRP A 1 190 ? -4.742 6.345 21.904 1.00 95.75 190 TRP A N 1
ATOM 1537 C CA . TRP A 1 190 ? -5.659 5.332 21.370 1.00 95.75 190 TRP A CA 1
ATOM 1538 C C . TRP A 1 190 ? -5.212 4.820 20.003 1.00 95.75 190 TRP A C 1
ATOM 1540 O O . TRP A 1 190 ? -5.146 3.608 19.806 1.00 95.75 190 TRP A O 1
ATOM 1550 N N . VAL A 1 191 ? -4.824 5.719 19.092 1.00 95.81 191 VAL A N 1
ATOM 1551 C CA . VAL A 1 191 ? -4.263 5.333 17.786 1.00 95.81 191 VAL A CA 1
ATOM 1552 C C . VAL A 1 191 ? -3.025 4.457 17.975 1.00 95.81 191 VAL A C 1
ATOM 1554 O O . VAL A 1 191 ? -2.947 3.384 17.387 1.00 95.81 191 VAL A O 1
ATOM 1557 N N . GLY A 1 192 ? -2.091 4.859 18.843 1.00 94.62 192 GLY A N 1
ATOM 1558 C CA . GLY A 1 192 ? -0.881 4.079 19.115 1.00 94.62 192 GLY A CA 1
ATOM 1559 C C . GLY A 1 192 ? -1.164 2.687 19.691 1.00 94.62 192 GLY A C 1
ATOM 1560 O O . GLY A 1 192 ? -0.488 1.728 19.326 1.00 94.62 192 GLY A O 1
ATOM 1561 N N . GLN A 1 193 ? -2.173 2.557 20.555 1.00 94.81 193 GLN A N 1
ATOM 1562 C CA . GLN A 1 193 ? -2.620 1.260 21.073 1.00 94.81 193 GLN 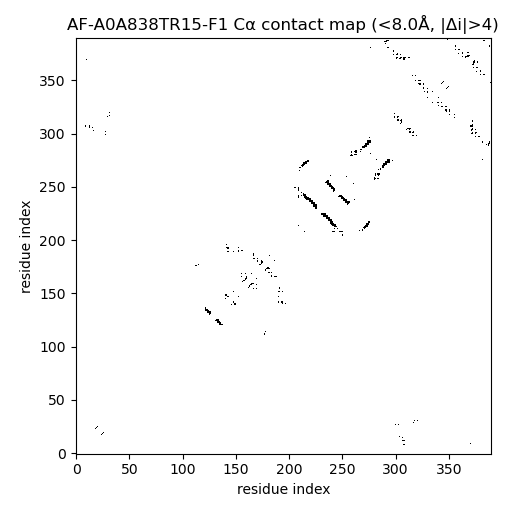A CA 1
ATOM 1563 C C . GLN A 1 193 ? -3.218 0.377 19.983 1.00 94.81 193 GLN A C 1
ATOM 1565 O O . GLN A 1 193 ? -2.850 -0.789 19.883 1.00 94.81 193 GLN A O 1
ATOM 1570 N N . CYS A 1 194 ? -4.061 0.936 19.117 1.00 94.75 194 CYS A N 1
ATOM 1571 C CA . CYS A 1 194 ? -4.609 0.175 18.000 1.00 94.75 194 CYS A CA 1
ATOM 1572 C C . CYS A 1 194 ? -3.514 -0.272 17.028 1.00 94.75 194 CYS A C 1
ATOM 1574 O O . CYS A 1 194 ? -3.531 -1.414 16.580 1.00 94.75 194 CYS A O 1
ATOM 1576 N N . CYS A 1 195 ? -2.523 0.583 16.751 1.00 93.62 195 CYS A N 1
ATOM 1577 C CA . CYS A 1 195 ? -1.375 0.196 15.934 1.00 93.62 195 CYS A CA 1
ATOM 1578 C C . CYS A 1 195 ? -0.625 -1.001 16.534 1.00 93.62 195 CYS A C 1
ATOM 1580 O O . CYS A 1 195 ? -0.210 -1.870 15.779 1.00 93.62 195 CYS A O 1
ATOM 1582 N N . ARG A 1 196 ? -0.496 -1.090 17.869 1.00 94.25 196 ARG A N 1
ATOM 1583 C CA . ARG A 1 196 ? 0.115 -2.260 18.527 1.00 94.25 196 ARG A CA 1
ATOM 1584 C C . ARG A 1 196 ? -0.684 -3.542 18.312 1.00 94.25 196 ARG A C 1
ATOM 1586 O O . ARG A 1 196 ? -0.081 -4.570 18.042 1.00 94.25 196 ARG A O 1
ATOM 1593 N N . LEU A 1 197 ? -2.014 -3.480 18.374 1.00 93.19 197 LEU A N 1
ATOM 1594 C CA . LEU A 1 197 ? -2.866 -4.639 18.072 1.00 93.19 197 LEU A CA 1
ATOM 1595 C C . LEU A 1 197 ? -2.701 -5.097 16.616 1.00 93.19 197 LEU A C 1
ATOM 1597 O O . LEU A 1 197 ? -2.695 -6.291 16.331 1.00 93.19 197 LEU A O 1
ATOM 1601 N N . LEU A 1 198 ? -2.535 -4.142 15.696 1.00 93.81 198 LEU A N 1
ATOM 1602 C CA . LEU A 1 198 ? -2.348 -4.412 14.271 1.00 93.81 198 LEU A CA 1
ATOM 1603 C C . LEU A 1 198 ? -0.953 -4.953 13.923 1.00 93.81 198 LEU A C 1
ATOM 1605 O O . LEU A 1 198 ? -0.789 -5.456 12.814 1.00 93.81 198 LEU A O 1
ATOM 1609 N N . LEU A 1 199 ? 0.028 -4.910 14.836 1.00 93.69 199 LEU A N 1
ATOM 1610 C CA . LEU A 1 199 ? 1.370 -5.453 14.579 1.00 93.69 199 LEU A CA 1
ATOM 1611 C C . LEU A 1 199 ? 1.328 -6.945 14.236 1.00 93.69 199 LEU A C 1
ATOM 1613 O O . LEU A 1 199 ? 2.003 -7.372 13.312 1.00 93.69 199 LEU A O 1
ATOM 1617 N N . LEU A 1 200 ? 0.457 -7.721 14.885 1.00 93.06 200 LEU A N 1
ATOM 1618 C CA . LEU A 1 200 ? 0.303 -9.144 14.563 1.00 93.06 200 LEU A CA 1
ATOM 1619 C C . LEU A 1 200 ? -0.154 -9.361 13.114 1.00 93.06 200 LEU A C 1
ATOM 1621 O O . LEU A 1 200 ? 0.307 -10.280 12.438 1.00 93.06 200 LEU A O 1
ATOM 1625 N N . LEU A 1 201 ? -1.051 -8.504 12.619 1.00 94.56 201 LEU A N 1
ATOM 1626 C CA . LEU A 1 201 ? -1.485 -8.548 11.223 1.00 94.56 201 LEU A CA 1
ATOM 1627 C C . LEU A 1 201 ? -0.383 -8.061 10.282 1.00 94.56 201 LEU A C 1
ATOM 1629 O O . LEU A 1 201 ? -0.226 -8.629 9.205 1.00 94.56 201 LEU A O 1
ATOM 1633 N N . TYR A 1 202 ? 0.386 -7.052 10.692 1.00 93.56 202 TYR A N 1
ATOM 1634 C CA . TYR A 1 202 ? 1.547 -6.555 9.955 1.00 93.56 202 TYR A CA 1
ATOM 1635 C C . TYR A 1 202 ? 2.609 -7.647 9.769 1.00 93.56 202 TYR A C 1
ATOM 1637 O O . TYR A 1 202 ? 3.049 -7.883 8.644 1.00 93.56 202 TYR A O 1
ATOM 1645 N N . ASP A 1 203 ? 2.946 -8.379 10.830 1.00 92.38 203 ASP A N 1
ATOM 1646 C CA . ASP A 1 203 ? 3.926 -9.468 10.786 1.00 92.38 203 ASP A CA 1
ATOM 1647 C C . ASP A 1 203 ? 3.424 -10.634 9.926 1.00 92.38 203 ASP A C 1
ATOM 1649 O O . ASP A 1 203 ? 4.152 -11.164 9.083 1.00 92.38 203 ASP A O 1
ATOM 1653 N N . LYS A 1 204 ? 2.138 -10.991 10.047 1.00 94.69 204 LYS A N 1
ATOM 1654 C CA . LYS A 1 204 ? 1.529 -12.018 9.188 1.00 94.69 204 LYS A CA 1
ATOM 1655 C C . LYS A 1 204 ? 1.450 -11.596 7.724 1.00 94.69 204 LYS A C 1
ATOM 1657 O O . LYS A 1 204 ? 1.570 -12.446 6.839 1.00 94.69 204 LYS A O 1
ATOM 1662 N N . LEU A 1 205 ? 1.255 -10.309 7.451 1.00 94.44 205 LEU A N 1
ATOM 1663 C CA . LEU A 1 205 ? 1.286 -9.765 6.098 1.00 94.44 205 LEU A CA 1
ATOM 1664 C C . LEU A 1 205 ? 2.698 -9.853 5.511 1.00 94.44 205 LEU A C 1
ATOM 1666 O O . LEU A 1 205 ? 2.848 -10.318 4.382 1.00 94.44 205 LEU A O 1
ATOM 1670 N N . LEU A 1 206 ? 3.718 -9.490 6.293 1.00 91.50 206 LEU A N 1
ATOM 1671 C CA . LEU A 1 206 ? 5.122 -9.629 5.910 1.00 91.50 206 LEU A CA 1
ATOM 1672 C C . LEU A 1 206 ? 5.468 -11.087 5.580 1.00 91.50 206 LEU A C 1
ATOM 1674 O O . LEU A 1 206 ? 5.989 -11.359 4.500 1.00 91.50 206 LEU A O 1
ATOM 1678 N N . GLU A 1 207 ? 5.117 -12.033 6.458 1.00 92.19 207 GLU A N 1
ATOM 1679 C CA . GLU A 1 207 ? 5.316 -13.469 6.208 1.00 92.19 207 GLU A CA 1
ATOM 1680 C C . GLU A 1 207 ? 4.659 -13.916 4.893 1.00 92.19 207 GLU A C 1
ATOM 1682 O O . GLU A 1 207 ? 5.253 -14.672 4.123 1.00 92.19 207 GLU A O 1
ATOM 1687 N N . LYS A 1 208 ? 3.429 -13.463 4.618 1.00 94.25 208 LYS A N 1
ATOM 1688 C CA . LYS A 1 208 ? 2.709 -13.809 3.384 1.00 94.25 208 LYS A CA 1
ATOM 1689 C C . LYS A 1 208 ? 3.374 -13.235 2.138 1.00 94.25 208 LYS A C 1
ATOM 1691 O O . LYS A 1 208 ? 3.405 -13.929 1.123 1.00 94.25 208 LYS A O 1
ATOM 1696 N N . VAL A 1 209 ? 3.884 -12.005 2.204 1.00 94.06 209 VAL A N 1
ATOM 1697 C CA . VAL A 1 209 ? 4.569 -11.343 1.084 1.00 94.06 209 VAL A CA 1
ATOM 1698 C C . VAL A 1 209 ? 5.910 -12.012 0.794 1.00 94.06 209 VAL A C 1
ATOM 1700 O O . VAL A 1 209 ? 6.191 -12.320 -0.360 1.00 94.06 209 VAL A O 1
ATOM 1703 N N . LEU A 1 210 ? 6.704 -12.327 1.819 1.00 90.94 210 LEU A N 1
ATOM 1704 C CA . LEU A 1 210 ? 8.014 -12.967 1.636 1.00 90.94 210 LEU A CA 1
ATOM 1705 C C . LEU A 1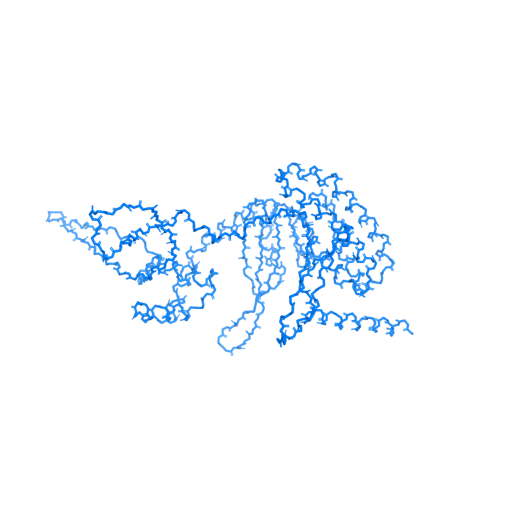 210 ? 7.937 -14.424 1.149 1.00 90.94 210 LEU A C 1
ATOM 1707 O O . LEU A 1 210 ? 8.934 -14.952 0.673 1.00 90.94 210 LEU A O 1
ATOM 1711 N N . LYS A 1 211 ? 6.770 -15.076 1.244 1.00 93.50 211 LYS A N 1
ATOM 1712 C CA . LYS A 1 211 ? 6.529 -16.424 0.692 1.00 93.50 211 LYS A CA 1
ATOM 1713 C C . LYS A 1 211 ? 6.211 -16.440 -0.807 1.00 93.50 211 LYS A C 1
ATOM 1715 O O . LYS A 1 211 ? 6.072 -17.517 -1.377 1.00 93.50 211 LYS A O 1
ATOM 1720 N N . GLN A 1 212 ? 6.016 -15.280 -1.430 1.00 94.88 212 GLN A N 1
ATOM 1721 C CA . GLN A 1 212 ? 5.664 -15.204 -2.849 1.00 94.88 212 GLN A CA 1
ATOM 1722 C C . GLN A 1 212 ? 6.892 -15.444 -3.728 1.00 94.88 212 GLN A C 1
ATOM 1724 O O . GLN A 1 212 ? 8.003 -15.124 -3.335 1.00 94.88 212 GLN A O 1
ATOM 1729 N N . SER A 1 213 ? 6.696 -15.960 -4.940 1.00 93.62 213 SER A N 1
ATOM 1730 C CA . SER A 1 213 ? 7.796 -16.194 -5.887 1.00 93.62 213 SER A CA 1
ATOM 1731 C C . SER A 1 213 ? 8.223 -14.942 -6.654 1.00 93.62 213 SER A C 1
ATOM 1733 O O . SER A 1 213 ? 9.299 -14.925 -7.241 1.00 93.62 213 SER A O 1
ATOM 1735 N N . TYR A 1 214 ? 7.386 -13.901 -6.679 1.00 93.50 214 TYR A N 1
ATOM 1736 C CA . TYR A 1 214 ? 7.642 -12.674 -7.425 1.00 93.50 214 TYR A CA 1
ATOM 1737 C C . TYR A 1 214 ? 7.180 -11.438 -6.654 1.00 93.50 214 TYR A C 1
ATOM 1739 O O . TYR A 1 214 ? 6.006 -11.334 -6.269 1.00 93.50 214 TYR A O 1
ATOM 1747 N N . LEU A 1 215 ? 8.109 -10.498 -6.467 1.00 93.94 215 LEU A N 1
ATOM 1748 C CA . LEU A 1 215 ? 7.888 -9.218 -5.803 1.00 93.94 215 LEU A CA 1
ATOM 1749 C C . LEU A 1 215 ? 8.340 -8.051 -6.684 1.00 93.94 215 LEU A C 1
ATOM 1751 O O . LEU A 1 215 ? 9.403 -8.082 -7.294 1.00 93.94 215 LEU A O 1
ATOM 1755 N N . MET A 1 216 ? 7.550 -6.984 -6.697 1.00 92.38 216 MET A N 1
ATOM 1756 C CA . MET A 1 216 ? 7.962 -5.657 -7.140 1.00 92.38 216 MET A CA 1
ATOM 1757 C C . MET A 1 216 ? 8.338 -4.848 -5.903 1.00 92.38 216 MET A C 1
ATOM 1759 O O . MET A 1 216 ? 7.538 -4.756 -4.968 1.00 92.38 216 MET A O 1
ATOM 1763 N N . VAL A 1 217 ? 9.543 -4.283 -5.893 1.00 90.19 217 VAL A N 1
ATOM 1764 C CA . VAL A 1 217 ? 10.047 -3.498 -4.765 1.00 90.19 217 VAL A CA 1
ATOM 1765 C C . VAL A 1 217 ? 10.439 -2.108 -5.241 1.00 90.19 217 VAL A C 1
ATOM 1767 O O . VAL A 1 217 ? 11.155 -1.966 -6.231 1.00 90.19 217 VAL A O 1
ATOM 1770 N N . ASP A 1 218 ? 9.936 -1.104 -4.532 1.00 88.31 218 ASP A N 1
ATOM 1771 C CA . ASP A 1 218 ? 10.177 0.314 -4.798 1.00 88.31 218 ASP A CA 1
ATOM 1772 C C . ASP A 1 218 ? 10.238 1.083 -3.472 1.00 88.31 218 ASP A C 1
ATOM 1774 O O . ASP A 1 218 ? 9.763 0.592 -2.440 1.00 88.31 218 ASP A O 1
ATOM 1778 N N . GLU A 1 219 ? 10.790 2.291 -3.474 1.00 87.44 219 GLU A N 1
ATOM 1779 C CA . GLU A 1 219 ? 10.835 3.143 -2.291 1.00 87.44 219 GLU A CA 1
ATOM 1780 C C . GLU A 1 219 ? 10.277 4.540 -2.542 1.00 87.44 219 GLU A C 1
ATOM 1782 O O . GLU A 1 219 ? 10.601 5.226 -3.508 1.00 87.44 219 GLU A O 1
ATOM 1787 N N . THR A 1 220 ? 9.451 5.010 -1.610 1.00 87.25 220 THR A N 1
ATOM 1788 C CA . THR A 1 220 ? 8.897 6.365 -1.653 1.00 87.25 220 THR A CA 1
ATOM 1789 C C . THR A 1 220 ? 9.392 7.178 -0.458 1.00 87.25 220 THR A C 1
ATOM 1791 O O . THR A 1 220 ? 9.170 6.776 0.690 1.00 87.25 220 THR A O 1
ATOM 1794 N N . PRO A 1 221 ? 10.056 8.328 -0.682 1.00 90.19 221 PRO A N 1
ATOM 1795 C CA . PRO A 1 221 ? 10.512 9.181 0.404 1.00 90.19 221 PRO A CA 1
ATOM 1796 C C . PRO A 1 221 ? 9.345 9.915 1.078 1.00 90.19 221 PRO A C 1
ATOM 1798 O O . PRO A 1 221 ? 8.427 10.404 0.420 1.00 90.19 221 PRO A O 1
ATOM 1801 N N . ILE A 1 222 ? 9.428 10.075 2.398 1.00 90.12 222 ILE A N 1
ATOM 1802 C CA . ILE A 1 222 ? 8.512 10.877 3.211 1.00 90.12 222 ILE A CA 1
ATOM 1803 C C . ILE A 1 222 ? 9.294 11.816 4.131 1.00 90.12 222 ILE A C 1
ATOM 1805 O O . ILE A 1 222 ? 10.276 11.440 4.768 1.00 90.12 222 ILE A O 1
ATOM 1809 N N . LYS A 1 223 ? 8.848 13.070 4.221 1.00 90.44 223 LYS A N 1
ATOM 1810 C CA . LYS A 1 223 ? 9.413 14.051 5.154 1.00 90.44 223 LYS A CA 1
ATOM 1811 C C . LYS A 1 223 ? 8.875 13.785 6.557 1.00 90.44 223 LYS A C 1
ATOM 1813 O O . LYS A 1 223 ? 7.664 13.824 6.768 1.00 90.44 223 LYS A O 1
ATOM 1818 N N . VAL A 1 224 ? 9.770 13.548 7.510 1.00 88.19 224 VAL A N 1
ATOM 1819 C CA . VAL A 1 224 ? 9.425 13.243 8.901 1.00 88.19 224 VAL A CA 1
ATOM 1820 C C . VAL A 1 224 ? 10.003 14.313 9.811 1.00 88.19 224 VAL A C 1
ATOM 1822 O O . VAL A 1 224 ? 11.195 14.615 9.776 1.00 88.19 224 VAL A O 1
ATOM 1825 N N . LEU A 1 225 ? 9.138 14.897 10.635 1.00 87.12 225 LEU A N 1
ATOM 1826 C CA . LEU A 1 225 ? 9.539 15.863 11.644 1.00 87.12 225 LEU A CA 1
ATOM 1827 C C . LEU A 1 225 ? 10.076 15.120 12.874 1.00 87.12 225 LEU A C 1
ATOM 1829 O O . LEU A 1 225 ? 9.359 14.325 13.485 1.00 87.12 225 LEU A O 1
ATOM 1833 N N . MET A 1 226 ? 11.329 15.384 13.243 1.00 80.88 226 MET A N 1
ATOM 1834 C CA . MET A 1 226 ? 11.921 14.854 14.476 1.00 80.88 226 MET A CA 1
ATOM 1835 C C . MET A 1 226 ? 11.304 15.517 15.720 1.00 80.88 226 MET A C 1
ATOM 1837 O O . MET A 1 226 ? 10.738 16.609 15.644 1.00 80.88 226 MET A O 1
ATOM 1841 N N . LYS A 1 227 ? 11.370 14.837 16.875 1.00 71.56 227 LYS A N 1
ATOM 1842 C CA . LYS A 1 227 ? 10.758 15.307 18.133 1.00 71.56 227 LYS A CA 1
ATOM 1843 C C . LYS A 1 227 ? 11.266 16.698 18.563 1.00 71.56 227 LYS A C 1
ATOM 1845 O O . LYS A 1 227 ? 12.328 17.156 18.156 1.00 71.56 227 LYS A O 1
ATOM 1850 N N . LYS A 1 228 ? 10.446 17.352 19.403 1.00 49.34 228 LYS A N 1
ATOM 1851 C CA . LYS A 1 228 ? 10.597 18.724 19.924 1.00 49.34 228 LYS A CA 1
ATOM 1852 C C . LYS A 1 228 ? 12.020 19.010 20.426 1.00 49.34 228 LYS A C 1
ATOM 1854 O O . LYS A 1 228 ? 12.455 18.405 21.395 1.00 49.34 228 LYS A O 1
ATOM 1859 N N . GLY A 1 229 ? 12.666 19.976 19.782 1.00 59.72 229 GLY A N 1
ATOM 1860 C CA . GLY A 1 229 ? 14.015 20.463 20.072 1.00 59.72 229 GLY A CA 1
ATOM 1861 C C . GLY A 1 229 ? 14.665 20.931 18.777 1.00 59.72 229 GLY A C 1
ATOM 1862 O O . GLY A 1 229 ? 14.844 22.124 18.566 1.00 59.72 229 GLY A O 1
ATOM 1863 N N . ASP A 1 230 ? 14.828 20.004 17.833 1.00 62.34 230 ASP A N 1
ATOM 1864 C CA . ASP A 1 230 ? 15.686 20.252 16.670 1.00 62.34 230 ASP A CA 1
ATOM 1865 C C . ASP A 1 230 ? 14.961 20.771 15.424 1.00 62.34 230 ASP A C 1
ATOM 1867 O O . ASP A 1 230 ? 15.624 21.123 14.453 1.00 62.34 230 ASP A O 1
ATOM 1871 N N . LYS A 1 231 ? 13.613 20.791 15.400 1.00 69.69 231 LYS A N 1
ATOM 1872 C CA . LYS A 1 231 ? 12.760 21.141 14.227 1.00 69.69 231 LYS A CA 1
ATOM 1873 C C . LYS A 1 231 ? 13.259 20.559 12.886 1.00 69.69 231 LYS A C 1
ATOM 1875 O O . LYS A 1 231 ? 12.889 21.029 11.811 1.00 69.69 231 LYS A O 1
ATOM 1880 N N . LYS A 1 232 ? 14.088 19.517 12.942 1.00 82.25 232 LYS A N 1
ATOM 1881 C CA . LYS A 1 232 ? 14.813 18.987 11.801 1.00 82.25 232 LYS A CA 1
ATOM 1882 C C . LYS A 1 232 ? 13.882 18.055 11.057 1.00 82.25 232 LYS A C 1
ATOM 1884 O O . LYS A 1 232 ? 13.312 17.124 11.631 1.00 82.25 232 LYS A O 1
ATOM 1889 N N . ILE A 1 233 ? 13.722 18.332 9.772 1.00 85.81 233 ILE A N 1
ATOM 1890 C CA . ILE A 1 233 ? 13.015 17.449 8.859 1.00 85.81 233 ILE A CA 1
ATOM 1891 C C . ILE A 1 233 ? 14.042 16.447 8.349 1.00 85.81 233 ILE A C 1
ATOM 1893 O O . ILE A 1 233 ? 15.013 16.826 7.693 1.00 85.81 233 ILE A O 1
ATOM 1897 N N . ILE A 1 234 ? 13.834 15.176 8.676 1.00 87.44 234 ILE A N 1
ATOM 1898 C CA . ILE A 1 234 ? 14.602 14.072 8.105 1.00 87.44 234 ILE A CA 1
ATOM 1899 C C . ILE A 1 234 ? 13.790 13.405 7.000 1.00 87.44 234 ILE A C 1
ATOM 1901 O O . ILE A 1 234 ? 12.561 13.513 6.951 1.00 87.44 234 ILE A O 1
ATOM 1905 N N . LEU A 1 235 ? 14.485 12.721 6.099 1.00 88.81 235 LEU A N 1
ATOM 1906 C CA . LEU A 1 235 ? 13.858 11.966 5.026 1.00 88.81 235 LEU A CA 1
ATOM 1907 C C . LEU A 1 235 ? 13.754 10.499 5.450 1.00 88.81 235 LEU A C 1
ATOM 1909 O O . LEU A 1 235 ? 14.764 9.801 5.513 1.00 88.81 235 LEU A O 1
ATOM 1913 N N . GLY A 1 236 ? 12.539 10.064 5.773 1.00 90.25 236 GLY A N 1
ATOM 1914 C CA . GLY A 1 236 ? 12.199 8.653 5.913 1.00 90.25 236 GLY A CA 1
ATOM 1915 C C . GLY A 1 236 ? 11.800 8.056 4.566 1.00 90.25 236 GLY A C 1
ATOM 1916 O O . GLY A 1 236 ? 11.589 8.781 3.593 1.00 90.25 236 GLY A O 1
ATOM 1917 N N . TYR A 1 237 ? 11.690 6.736 4.505 1.00 90.31 237 TYR A N 1
ATOM 1918 C CA . TYR A 1 237 ? 11.367 5.996 3.289 1.00 90.31 237 TYR A CA 1
ATOM 1919 C C . TYR A 1 237 ? 10.369 4.893 3.607 1.00 90.31 237 TYR A C 1
ATOM 1921 O O . TYR A 1 237 ? 10.563 4.142 4.560 1.00 90.31 237 TYR A O 1
ATOM 1929 N N . PHE A 1 238 ? 9.320 4.788 2.799 1.00 91.06 238 PHE A N 1
ATOM 1930 C CA . PHE A 1 238 ? 8.492 3.592 2.749 1.00 91.06 238 PHE A CA 1
ATOM 1931 C C . PHE A 1 238 ? 9.028 2.677 1.660 1.00 91.06 238 PHE A C 1
ATOM 1933 O O . PHE A 1 238 ? 8.961 3.025 0.481 1.00 91.06 238 PHE A O 1
ATOM 1940 N N . TRP A 1 239 ? 9.541 1.522 2.063 1.00 90.19 239 TRP A N 1
ATOM 1941 C CA . TRP A 1 239 ? 9.855 0.427 1.158 1.00 90.19 239 TRP A CA 1
ATOM 1942 C C . TRP A 1 239 ? 8.576 -0.349 0.888 1.00 90.19 239 TRP A C 1
ATOM 1944 O O . TRP A 1 239 ? 7.935 -0.857 1.810 1.00 90.19 239 TRP A O 1
ATOM 1954 N N . VAL A 1 240 ? 8.181 -0.393 -0.374 1.00 92.12 240 VAL A N 1
ATOM 1955 C CA . VAL A 1 240 ? 6.945 -1.015 -0.825 1.00 92.12 240 VAL A CA 1
ATOM 1956 C C . VAL A 1 240 ? 7.289 -2.358 -1.434 1.00 92.12 240 VAL A C 1
ATOM 1958 O O . VAL A 1 240 ? 8.063 -2.425 -2.381 1.00 92.12 240 VAL A O 1
ATOM 1961 N N . TYR A 1 241 ? 6.694 -3.419 -0.904 1.00 92.88 241 TYR A N 1
ATOM 1962 C CA . TYR A 1 241 ? 6.802 -4.775 -1.421 1.00 92.88 241 TYR A CA 1
ATOM 1963 C C . TYR A 1 241 ? 5.434 -5.175 -1.947 1.00 92.88 241 TYR A C 1
ATOM 1965 O O . TYR A 1 241 ? 4.492 -5.378 -1.179 1.00 92.88 241 TYR A O 1
ATOM 1973 N N . TYR A 1 242 ? 5.310 -5.259 -3.262 1.00 95.00 242 TYR A N 1
ATOM 1974 C CA . TYR A 1 242 ? 4.074 -5.636 -3.924 1.00 95.00 242 TYR A CA 1
ATOM 1975 C C . TYR A 1 242 ? 4.225 -7.014 -4.558 1.00 95.00 242 TYR A C 1
ATOM 1977 O O . TYR A 1 242 ? 5.160 -7.249 -5.313 1.00 95.00 242 TYR A O 1
ATOM 1985 N N . SER A 1 243 ? 3.295 -7.924 -4.276 1.00 94.81 243 SER A N 1
ATOM 1986 C CA . SER A 1 243 ? 3.168 -9.193 -4.987 1.00 94.81 243 SER A CA 1
ATOM 1987 C C . SER A 1 243 ? 2.030 -9.090 -6.006 1.00 94.81 243 SER A C 1
ATOM 1989 O O . SER A 1 243 ? 0.862 -9.074 -5.604 1.00 94.81 243 SER A O 1
ATOM 1991 N N . PRO A 1 244 ? 2.326 -9.043 -7.317 1.00 90.94 244 PRO A N 1
ATOM 1992 C CA . PRO A 1 244 ? 1.298 -8.916 -8.351 1.00 90.94 244 PRO A CA 1
ATOM 1993 C C . PRO A 1 244 ? 0.379 -10.135 -8.448 1.00 90.94 244 PRO A C 1
ATOM 1995 O O . PRO A 1 244 ? -0.815 -9.983 -8.695 1.00 90.94 244 PRO A O 1
ATOM 1998 N N . LEU A 1 245 ? 0.925 -11.335 -8.219 1.00 88.44 245 LEU A N 1
ATOM 1999 C CA . LEU A 1 245 ? 0.179 -12.594 -8.296 1.00 88.44 245 LEU A CA 1
ATOM 2000 C C . LEU A 1 245 ? -0.853 -12.694 -7.170 1.00 88.44 245 LEU A C 1
ATOM 2002 O O . LEU A 1 245 ? -2.029 -12.939 -7.423 1.00 88.44 245 LEU A O 1
ATOM 2006 N N . ALA A 1 246 ? -0.427 -12.433 -5.932 1.00 92.06 246 ALA A N 1
ATOM 2007 C CA . ALA A 1 246 ? -1.313 -12.465 -4.771 1.00 92.06 246 ALA A CA 1
ATOM 2008 C C . ALA A 1 246 ? -2.130 -11.170 -4.595 1.00 92.06 246 ALA A C 1
ATOM 2010 O O . ALA A 1 246 ? -3.063 -11.138 -3.796 1.00 92.06 246 ALA A O 1
ATOM 2011 N N . LYS A 1 247 ? -1.780 -10.097 -5.322 1.00 93.69 247 LYS A N 1
ATOM 2012 C CA . LYS A 1 247 ? -2.325 -8.734 -5.179 1.00 93.69 247 LYS A CA 1
ATOM 2013 C C . LYS A 1 247 ? -2.192 -8.184 -3.754 1.00 93.69 247 LYS A C 1
ATOM 2015 O O . LYS A 1 247 ? -3.085 -7.507 -3.251 1.00 93.69 247 LYS A O 1
ATOM 2020 N N . ILE A 1 248 ? -1.060 -8.467 -3.112 1.00 94.62 248 ILE A N 1
ATOM 2021 C CA . ILE A 1 248 ? -0.764 -8.044 -1.738 1.00 94.62 248 ILE A CA 1
ATOM 2022 C C . ILE A 1 248 ? 0.302 -6.953 -1.768 1.00 94.62 248 ILE A C 1
ATOM 2024 O O . ILE A 1 248 ? 1.294 -7.087 -2.478 1.00 94.62 248 ILE A O 1
ATOM 2028 N N . VAL A 1 249 ? 0.116 -5.896 -0.977 1.00 94.69 249 VAL A N 1
ATOM 2029 C CA . VAL A 1 249 ? 1.103 -4.829 -0.779 1.00 94.69 249 VAL A CA 1
ATOM 2030 C C . VAL A 1 249 ? 1.508 -4.747 0.688 1.00 94.69 249 VAL A C 1
ATOM 2032 O O . VAL A 1 249 ? 0.667 -4.864 1.579 1.00 94.69 249 VAL A O 1
ATOM 2035 N N . PHE A 1 250 ? 2.794 -4.534 0.934 1.00 94.00 250 PHE A N 1
ATOM 2036 C CA . PHE A 1 250 ? 3.366 -4.335 2.257 1.00 94.00 250 PHE A CA 1
ATOM 2037 C C . PHE A 1 250 ? 4.271 -3.101 2.256 1.00 94.00 250 PHE A C 1
ATOM 2039 O O . PHE A 1 250 ? 5.027 -2.885 1.313 1.00 94.00 250 PHE A O 1
ATOM 2046 N N . PHE A 1 251 ? 4.179 -2.295 3.313 1.00 92.19 251 PHE A N 1
ATOM 2047 C CA . PHE A 1 251 ? 4.929 -1.051 3.471 1.00 92.19 251 PHE A CA 1
ATOM 2048 C C . PHE A 1 251 ? 5.829 -1.147 4.703 1.00 92.19 251 PHE A C 1
ATOM 2050 O O . PHE A 1 251 ? 5.314 -1.233 5.815 1.00 92.19 251 PHE A O 1
ATOM 2057 N N . ASP A 1 252 ? 7.146 -1.067 4.514 1.00 90.62 252 ASP A N 1
ATOM 2058 C CA . ASP A 1 252 ? 8.136 -1.034 5.596 1.00 90.62 252 ASP A CA 1
ATOM 2059 C C . ASP A 1 252 ? 8.721 0.374 5.720 1.00 90.62 252 ASP A C 1
ATOM 2061 O O . ASP A 1 252 ? 9.415 0.865 4.825 1.00 90.62 252 ASP A O 1
ATOM 2065 N N . TYR A 1 253 ? 8.421 1.055 6.825 1.00 90.38 253 TYR A N 1
ATOM 2066 C CA . TYR A 1 253 ? 8.983 2.376 7.093 1.00 90.38 253 TYR A CA 1
ATOM 2067 C C . TYR A 1 253 ? 10.412 2.264 7.623 1.00 90.38 253 TYR A C 1
ATOM 2069 O O . TYR A 1 253 ? 10.673 1.548 8.586 1.00 90.38 253 TYR A O 1
ATOM 2077 N N . GLN A 1 254 ? 11.316 3.057 7.054 1.00 87.06 254 GLN A N 1
ATOM 2078 C CA . GLN A 1 254 ? 12.713 3.135 7.456 1.00 87.06 254 GLN A CA 1
ATOM 2079 C C . GLN A 1 254 ? 13.168 4.595 7.566 1.00 87.06 254 GLN A C 1
ATOM 2081 O O . GLN A 1 254 ? 12.800 5.445 6.756 1.00 87.06 254 GLN A O 1
ATOM 2086 N N . SER A 1 255 ? 14.006 4.905 8.556 1.00 82.38 255 SER A N 1
ATOM 2087 C CA . SER A 1 255 ? 14.522 6.266 8.795 1.00 82.38 255 SER A CA 1
ATOM 2088 C C . SER A 1 255 ? 15.623 6.703 7.816 1.00 82.38 255 SER A C 1
ATOM 2090 O O . SER A 1 255 ? 16.092 7.836 7.892 1.00 82.38 255 SER A O 1
ATOM 2092 N N . GLY A 1 256 ? 16.029 5.831 6.887 1.00 78.19 256 GLY A N 1
ATOM 2093 C CA . GLY A 1 256 ? 17.013 6.129 5.849 1.00 78.19 256 GLY A CA 1
ATOM 2094 C C . GLY A 1 256 ? 16.867 5.237 4.612 1.00 78.19 256 GLY A C 1
ATOM 2095 O O . GLY A 1 256 ? 16.206 4.199 4.649 1.00 78.19 256 GLY A O 1
ATOM 2096 N N . ARG A 1 257 ? 17.521 5.641 3.514 1.00 78.25 257 ARG A N 1
ATOM 2097 C CA . ARG A 1 257 ? 17.514 4.938 2.210 1.00 78.25 257 ARG A CA 1
ATOM 2098 C C . ARG A 1 257 ? 18.602 3.868 2.088 1.00 78.25 257 ARG A C 1
ATOM 2100 O O . ARG A 1 257 ? 19.016 3.524 0.986 1.00 78.25 257 ARG A O 1
ATOM 2107 N N . SER A 1 258 ? 19.166 3.419 3.207 1.00 76.25 258 SER A N 1
ATOM 2108 C CA . SER A 1 258 ? 20.307 2.511 3.157 1.00 76.25 258 SER A CA 1
ATOM 2109 C C . SER A 1 258 ? 19.885 1.147 2.616 1.00 76.25 258 SER A C 1
ATOM 2111 O O . SER A 1 258 ? 18.798 0.642 2.892 1.00 76.25 258 SER A O 1
ATOM 2113 N N . ALA A 1 259 ? 20.798 0.524 1.878 1.00 69.56 259 ALA A N 1
ATOM 2114 C CA . ALA A 1 259 ? 20.611 -0.803 1.311 1.00 69.56 259 ALA A CA 1
ATOM 2115 C C . ALA A 1 259 ? 20.445 -1.922 2.342 1.00 69.56 259 ALA A C 1
ATOM 2117 O O . ALA A 1 259 ? 19.944 -3.001 2.026 1.00 69.56 259 ALA A O 1
ATOM 2118 N N . ARG A 1 260 ? 20.858 -1.662 3.585 1.00 74.62 260 ARG A N 1
ATOM 2119 C CA . ARG A 1 260 ? 20.766 -2.603 4.701 1.00 74.62 260 ARG A CA 1
ATOM 2120 C C . ARG A 1 260 ? 19.329 -3.058 4.938 1.00 74.62 260 ARG A C 1
ATOM 2122 O O . ARG A 1 260 ? 19.111 -4.237 5.176 1.00 74.62 260 ARG A O 1
ATOM 2129 N N . ASN A 1 261 ? 18.368 -2.147 4.820 1.00 74.75 261 ASN A N 1
ATOM 2130 C CA . ASN A 1 261 ? 16.980 -2.416 5.181 1.00 74.75 261 ASN A CA 1
ATOM 2131 C C . ASN A 1 261 ? 16.311 -3.435 4.243 1.00 74.75 261 ASN A C 1
ATOM 2133 O O . ASN A 1 261 ? 15.868 -4.476 4.733 1.00 74.75 261 ASN A O 1
ATOM 2137 N N . PRO A 1 262 ? 16.292 -3.233 2.906 1.00 75.44 262 PRO A N 1
ATOM 2138 C CA . PRO A 1 262 ? 15.791 -4.267 2.010 1.00 75.44 262 PRO A CA 1
ATOM 2139 C C . PRO A 1 262 ? 16.639 -5.538 2.087 1.00 75.44 262 PRO A C 1
ATOM 2141 O O . PRO A 1 262 ? 16.082 -6.625 1.975 1.00 75.44 262 PRO A O 1
ATOM 2144 N N . SER A 1 263 ? 17.946 -5.423 2.354 1.00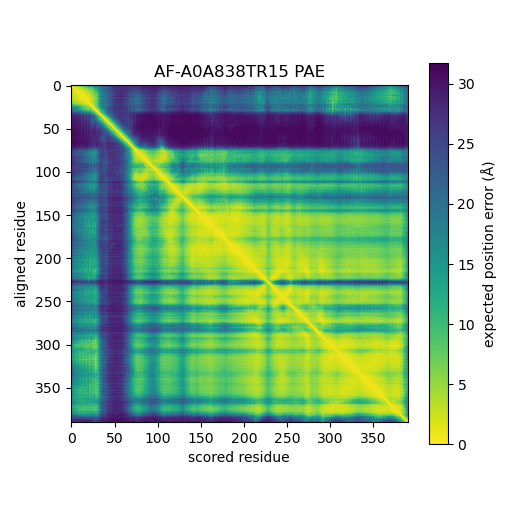 77.94 263 SER A N 1
ATOM 2145 C CA . SER A 1 263 ? 18.822 -6.591 2.491 1.00 77.94 263 SER A CA 1
ATOM 2146 C C . SER A 1 263 ? 18.471 -7.487 3.670 1.00 77.94 263 SER A C 1
ATOM 2148 O O . SER A 1 263 ? 18.464 -8.705 3.534 1.00 77.94 263 SER A O 1
ATOM 2150 N N . GLU A 1 264 ? 18.132 -6.901 4.812 1.00 83.19 264 GLU A N 1
ATOM 2151 C CA . GLU A 1 264 ? 17.712 -7.647 5.994 1.00 83.19 264 GLU A CA 1
ATOM 2152 C C . GLU A 1 264 ? 16.350 -8.315 5.778 1.00 83.19 264 GLU A C 1
ATOM 2154 O O . GLU A 1 264 ? 16.189 -9.502 6.064 1.00 83.19 264 GLU A O 1
ATOM 2159 N N . ARG A 1 265 ? 15.389 -7.585 5.194 1.00 85.38 265 ARG A N 1
ATOM 2160 C CA . ARG A 1 265 ? 14.042 -8.108 4.911 1.00 85.38 265 ARG A CA 1
ATOM 2161 C C . ARG A 1 265 ? 14.035 -9.218 3.859 1.00 85.38 265 ARG A C 1
ATOM 2163 O O . ARG A 1 265 ? 13.239 -10.145 3.970 1.00 85.38 265 ARG A O 1
ATOM 2170 N N . LEU A 1 266 ? 14.907 -9.133 2.854 1.00 86.81 266 LEU A N 1
ATOM 2171 C CA . LEU A 1 266 ? 14.965 -10.062 1.717 1.00 86.81 266 LEU A CA 1
ATOM 2172 C C . LEU A 1 266 ? 16.047 -11.141 1.861 1.00 86.81 266 LEU A C 1
ATOM 2174 O O . LEU A 1 266 ? 16.237 -11.940 0.946 1.00 86.81 266 LEU A O 1
ATOM 2178 N N . LYS A 1 267 ? 16.742 -11.206 3.002 1.00 85.38 267 LYS A N 1
ATOM 2179 C CA . LYS A 1 267 ? 17.862 -12.134 3.221 1.00 85.38 267 LYS A CA 1
ATOM 2180 C C . LYS A 1 267 ? 17.514 -13.599 2.931 1.00 85.38 267 LYS A C 1
ATOM 2182 O O . LYS A 1 267 ? 18.349 -14.322 2.411 1.00 85.38 267 LYS A O 1
ATOM 2187 N N . ASN A 1 268 ? 16.294 -14.017 3.268 1.00 86.62 268 ASN A N 1
ATOM 2188 C CA . ASN A 1 268 ? 15.819 -15.396 3.105 1.00 86.62 268 ASN A CA 1
ATOM 2189 C C . ASN A 1 268 ? 14.794 -15.542 1.967 1.00 86.62 268 ASN A C 1
ATOM 2191 O O . ASN A 1 268 ? 14.144 -16.581 1.856 1.00 86.62 268 ASN A O 1
ATOM 2195 N N . PHE A 1 269 ? 14.585 -14.489 1.173 1.00 90.69 269 PHE A N 1
ATOM 2196 C CA . PHE A 1 269 ? 13.659 -14.530 0.049 1.00 90.69 269 PHE A CA 1
ATOM 2197 C C . PHE A 1 269 ? 14.249 -15.373 -1.086 1.00 90.69 269 PHE A C 1
ATOM 2199 O O . PHE A 1 269 ? 15.455 -15.321 -1.326 1.00 90.69 269 PHE A O 1
ATOM 2206 N N . LYS A 1 270 ? 13.393 -16.128 -1.779 1.00 91.44 270 LYS A N 1
ATOM 2207 C CA . LYS A 1 270 ? 13.764 -16.937 -2.943 1.00 91.44 270 LYS A CA 1
ATOM 2208 C C . LYS A 1 270 ? 12.781 -16.671 -4.074 1.00 91.44 270 LYS A C 1
ATOM 2210 O O . LYS A 1 270 ? 11.573 -16.790 -3.864 1.00 91.44 270 LYS A O 1
ATOM 2215 N N . GLY A 1 271 ? 13.291 -16.337 -5.253 1.00 91.44 271 GLY A N 1
ATOM 2216 C CA . GLY A 1 271 ? 12.474 -16.036 -6.426 1.00 91.44 271 GLY A CA 1
ATOM 2217 C C . GLY A 1 271 ? 12.883 -14.738 -7.107 1.00 91.44 271 GLY A C 1
ATOM 2218 O O . GLY A 1 271 ? 14.047 -14.351 -7.101 1.00 91.44 271 GLY A O 1
ATOM 2219 N N . HIS A 1 272 ? 11.921 -14.055 -7.714 1.00 91.50 272 HIS A N 1
ATOM 2220 C CA . HIS A 1 272 ? 12.182 -12.927 -8.597 1.00 91.50 272 HIS A CA 1
ATOM 2221 C C . HIS A 1 272 ? 11.838 -11.594 -7.931 1.00 91.50 272 HIS A C 1
ATOM 2223 O O . HIS A 1 272 ? 10.748 -11.421 -7.376 1.00 91.50 272 HIS A O 1
ATOM 2229 N N . ILE A 1 273 ? 12.740 -10.620 -8.028 1.00 90.50 273 ILE A N 1
ATOM 2230 C CA . ILE A 1 273 ? 12.515 -9.260 -7.531 1.00 90.50 273 ILE A CA 1
ATOM 2231 C C . ILE A 1 273 ? 12.648 -8.268 -8.675 1.00 90.50 273 ILE A C 1
ATOM 2233 O O . ILE A 1 273 ? 13.727 -8.102 -9.235 1.00 90.50 273 ILE A O 1
ATOM 2237 N N . GLN A 1 274 ? 11.572 -7.549 -8.979 1.00 90.38 274 GLN A N 1
ATOM 2238 C CA . GLN A 1 274 ? 11.602 -6.425 -9.904 1.00 90.38 274 GLN A CA 1
ATOM 2239 C C . GLN A 1 274 ? 11.845 -5.109 -9.172 1.00 90.38 274 GLN A C 1
ATOM 2241 O O . GLN A 1 274 ? 11.053 -4.731 -8.310 1.00 90.38 274 GLN A O 1
ATOM 2246 N N . THR A 1 275 ? 12.884 -4.377 -9.572 1.00 87.75 275 THR A N 1
ATOM 2247 C CA . THR A 1 275 ? 13.208 -3.049 -9.020 1.00 87.75 275 THR A CA 1
ATOM 2248 C C . THR A 1 275 ? 13.510 -2.038 -10.129 1.00 87.75 275 THR A C 1
ATOM 2250 O O . THR A 1 275 ? 13.620 -2.377 -11.313 1.00 87.75 275 THR A O 1
ATOM 2253 N N . ASP A 1 276 ? 13.671 -0.768 -9.764 1.00 81.44 276 ASP A N 1
ATOM 2254 C CA . ASP A 1 276 ? 14.226 0.279 -10.634 1.00 81.44 276 ASP A CA 1
ATOM 2255 C C . ASP A 1 276 ? 15.757 0.135 -10.843 1.00 81.44 276 ASP A C 1
ATOM 2257 O O . ASP A 1 276 ? 16.398 0.930 -11.541 1.00 81.44 276 ASP A O 1
ATOM 2261 N N . GLY A 1 277 ? 16.378 -0.886 -10.248 1.00 73.25 277 GLY A N 1
ATOM 2262 C CA . GLY A 1 277 ? 17.818 -1.121 -10.226 1.00 73.25 277 GLY A CA 1
ATOM 2263 C C . GLY A 1 277 ? 18.605 -0.055 -9.459 1.00 73.25 277 GLY A C 1
ATOM 2264 O O . GLY A 1 277 ? 19.745 0.252 -9.835 1.00 73.25 277 GLY A O 1
ATOM 2265 N N . TYR A 1 278 ? 18.012 0.542 -8.423 1.00 72.19 278 TYR A N 1
ATOM 2266 C CA . TYR A 1 278 ? 18.732 1.370 -7.466 1.00 72.19 278 TYR A CA 1
ATOM 2267 C C . TYR A 1 278 ? 19.964 0.622 -6.933 1.00 72.19 278 TYR A C 1
ATOM 2269 O O . TYR A 1 278 ? 19.935 -0.582 -6.671 1.00 72.19 278 TYR A O 1
ATOM 2277 N N . SER A 1 279 ? 21.087 1.334 -6.794 1.00 67.75 279 SER A N 1
ATOM 2278 C CA . SER A 1 279 ? 22.377 0.729 -6.444 1.00 67.75 279 SER A CA 1
ATOM 2279 C C . SER A 1 279 ? 22.362 0.014 -5.096 1.00 67.75 279 SER A C 1
ATOM 2281 O O . SER A 1 279 ? 23.158 -0.897 -4.903 1.00 67.75 279 SER A O 1
ATOM 2283 N N . ALA A 1 280 ? 21.447 0.376 -4.195 1.00 66.38 280 ALA A N 1
ATOM 2284 C CA . ALA A 1 280 ? 21.263 -0.317 -2.929 1.00 66.38 280 ALA A CA 1
ATOM 2285 C C . ALA A 1 280 ? 20.910 -1.800 -3.102 1.00 66.38 280 ALA A C 1
ATOM 2287 O O . ALA A 1 280 ? 21.379 -2.632 -2.338 1.00 66.38 280 ALA A O 1
ATOM 2288 N N . TYR A 1 281 ? 20.158 -2.171 -4.137 1.00 68.62 281 TYR A N 1
ATOM 2289 C CA . TYR A 1 281 ? 19.860 -3.582 -4.380 1.00 68.62 281 TYR A CA 1
ATOM 2290 C C . TYR A 1 281 ? 21.094 -4.381 -4.813 1.00 68.62 281 TYR A C 1
ATOM 2292 O O . TYR A 1 281 ? 21.123 -5.590 -4.629 1.00 68.62 281 TYR A O 1
ATOM 2300 N N . LYS A 1 282 ? 22.153 -3.722 -5.310 1.00 67.12 282 LYS A N 1
ATOM 2301 C CA . LYS A 1 282 ? 23.405 -4.399 -5.692 1.00 67.12 282 LYS A CA 1
ATOM 2302 C C . LYS A 1 282 ? 24.170 -4.962 -4.497 1.00 67.12 282 LYS A C 1
ATOM 2304 O O . LYS A 1 282 ? 24.974 -5.864 -4.683 1.00 67.12 282 LYS A O 1
ATOM 2309 N N . SER A 1 283 ? 23.956 -4.427 -3.293 1.00 68.44 283 SER A N 1
ATOM 2310 C CA . SER A 1 283 ? 24.566 -4.980 -2.079 1.00 68.44 283 SER A CA 1
ATOM 2311 C C . SER A 1 283 ? 23.757 -6.128 -1.475 1.00 68.44 283 SER A C 1
ATOM 2313 O O . SER A 1 283 ? 24.170 -6.673 -0.453 1.00 68.44 283 SER A O 1
ATOM 2315 N N . LEU A 1 284 ? 22.611 -6.492 -2.066 1.00 72.12 284 LEU A N 1
ATOM 2316 C CA . LEU A 1 284 ? 21.890 -7.699 -1.687 1.00 72.12 284 LEU A CA 1
ATOM 2317 C C . LEU A 1 284 ? 22.662 -8.906 -2.226 1.00 72.12 284 LEU A C 1
ATOM 2319 O O . LEU A 1 284 ? 22.548 -9.267 -3.394 1.00 72.12 284 LEU A O 1
ATOM 2323 N N . VAL A 1 285 ? 23.462 -9.525 -1.365 1.00 66.00 285 VAL A N 1
ATOM 2324 C CA . VAL A 1 285 ? 24.171 -10.768 -1.678 1.00 66.00 285 VAL A CA 1
ATOM 2325 C C . VAL A 1 285 ? 23.262 -11.935 -1.300 1.00 66.00 285 VAL A C 1
ATOM 2327 O O . VAL A 1 285 ? 23.403 -12.522 -0.230 1.00 66.00 285 VAL A O 1
ATOM 2330 N N . ASN A 1 286 ? 22.272 -12.226 -2.143 1.00 80.00 286 ASN A N 1
ATOM 2331 C CA . ASN A 1 286 ? 21.456 -13.432 -2.024 1.00 80.00 286 ASN A CA 1
ATOM 2332 C C . ASN A 1 286 ? 21.402 -14.129 -3.395 1.00 80.00 286 ASN A C 1
ATOM 2334 O O . ASN A 1 286 ? 20.801 -13.574 -4.315 1.00 80.00 286 ASN A O 1
ATOM 2338 N N . PRO A 1 287 ? 22.042 -15.305 -3.549 1.00 81.38 287 PRO A N 1
ATOM 2339 C CA . PRO A 1 287 ? 22.095 -16.019 -4.823 1.00 81.38 287 PRO A CA 1
ATOM 2340 C C . PRO A 1 287 ? 20.749 -16.640 -5.222 1.00 81.38 287 PRO A C 1
ATOM 2342 O O . PRO A 1 287 ? 20.571 -16.968 -6.387 1.00 81.38 287 PRO A O 1
ATOM 2345 N N . ASP A 1 288 ? 19.802 -16.773 -4.287 1.00 87.38 288 ASP A N 1
ATOM 2346 C CA . ASP A 1 288 ? 18.467 -17.327 -4.545 1.00 87.38 288 ASP A CA 1
ATOM 2347 C C . ASP A 1 288 ? 17.493 -16.278 -5.133 1.00 87.38 288 ASP A C 1
ATOM 2349 O O . ASP A 1 288 ? 16.287 -16.529 -5.235 1.00 87.38 288 ASP A O 1
ATOM 2353 N N . ILE A 1 289 ? 17.991 -15.077 -5.463 1.00 88.00 289 ILE A N 1
ATOM 2354 C CA . ILE A 1 289 ? 17.196 -13.957 -5.973 1.00 88.00 289 ILE A CA 1
ATOM 2355 C C . ILE A 1 289 ? 17.595 -13.616 -7.402 1.00 88.00 289 ILE A C 1
ATOM 2357 O O . ILE A 1 289 ? 18.699 -13.133 -7.656 1.00 88.00 289 ILE A O 1
ATOM 2361 N N . ASP A 1 290 ? 16.625 -13.721 -8.307 1.00 86.62 290 ASP A N 1
ATOM 2362 C CA . ASP A 1 290 ? 16.759 -13.207 -9.663 1.00 86.62 290 ASP A CA 1
ATOM 2363 C C . ASP A 1 290 ? 16.218 -11.783 -9.738 1.00 86.62 290 ASP A C 1
ATOM 2365 O O . ASP A 1 290 ? 15.036 -11.511 -9.497 1.00 86.62 290 ASP A O 1
ATOM 2369 N N . PHE A 1 291 ? 17.082 -10.847 -10.112 1.00 84.50 291 PHE A N 1
ATOM 2370 C CA . PHE A 1 291 ? 16.675 -9.464 -10.300 1.00 84.50 291 PHE A CA 1
ATOM 2371 C C . PHE A 1 291 ? 16.088 -9.232 -11.689 1.00 84.50 291 PHE A C 1
ATOM 2373 O O . PHE A 1 291 ? 16.753 -9.398 -12.714 1.00 84.50 291 PHE A O 1
ATOM 2380 N N . LEU A 1 292 ? 14.850 -8.753 -11.698 1.00 86.06 292 LEU A N 1
ATOM 2381 C CA . LEU A 1 292 ? 14.151 -8.245 -12.866 1.00 86.06 292 LEU A CA 1
ATOM 2382 C C . LEU A 1 292 ? 14.206 -6.716 -12.878 1.00 86.06 292 LEU A C 1
ATOM 2384 O O . LEU A 1 292 ? 14.252 -6.043 -11.847 1.00 86.06 292 LEU A O 1
ATOM 2388 N N . ASN A 1 293 ? 14.175 -6.145 -14.075 1.00 83.81 293 ASN A N 1
ATOM 2389 C CA . ASN A 1 293 ? 14.348 -4.712 -14.262 1.00 83.81 293 ASN A CA 1
ATOM 2390 C C . ASN A 1 293 ? 13.038 -4.044 -14.666 1.00 83.81 293 ASN A C 1
ATOM 2392 O O . ASN A 1 293 ? 12.355 -4.483 -15.590 1.00 83.81 293 ASN A O 1
ATOM 2396 N N . CYS A 1 294 ? 12.698 -2.945 -13.996 1.00 86.56 294 CYS A N 1
ATOM 2397 C CA . CYS A 1 294 ? 11.469 -2.219 -14.277 1.00 86.56 294 CYS A CA 1
ATOM 2398 C C . CYS A 1 294 ? 11.555 -1.449 -15.608 1.00 86.56 294 CYS A C 1
ATOM 2400 O O . CYS A 1 294 ? 12.220 -0.413 -15.714 1.00 86.56 294 CYS A O 1
ATOM 2402 N N . MET A 1 295 ? 10.818 -1.922 -16.618 1.00 86.31 295 MET A N 1
ATOM 2403 C CA . MET A 1 295 ? 10.764 -1.296 -17.946 1.00 86.31 295 MET A CA 1
ATOM 2404 C C . MET A 1 295 ? 10.188 0.129 -17.912 1.00 86.31 295 MET A C 1
ATOM 2406 O O . MET A 1 295 ? 10.596 0.979 -18.702 1.00 86.31 295 MET A O 1
ATOM 2410 N N . ALA A 1 296 ? 9.291 0.432 -16.968 1.00 87.88 296 ALA A N 1
ATOM 2411 C CA . ALA A 1 296 ? 8.726 1.774 -16.822 1.00 87.88 296 ALA A CA 1
ATOM 2412 C C . ALA A 1 296 ? 9.807 2.823 -16.500 1.00 87.88 296 ALA A C 1
ATOM 2414 O O . ALA A 1 296 ? 9.798 3.913 -17.071 1.00 87.88 296 ALA A O 1
ATOM 2415 N N . HIS A 1 297 ? 10.784 2.472 -15.657 1.00 87.00 297 HIS A N 1
ATOM 2416 C CA . HIS A 1 297 ? 11.904 3.355 -15.333 1.00 87.00 297 HIS A CA 1
ATOM 2417 C C . HIS A 1 297 ? 12.869 3.533 -16.509 1.00 87.00 297 HIS A C 1
ATOM 2419 O O . HIS A 1 297 ? 13.330 4.650 -16.751 1.00 87.00 297 HIS A O 1
ATOM 2425 N N . ALA A 1 298 ? 13.135 2.469 -17.277 1.00 88.50 298 ALA A N 1
ATOM 2426 C CA . ALA A 1 298 ? 13.913 2.576 -18.513 1.00 88.50 298 ALA A CA 1
ATOM 2427 C C . ALA A 1 298 ? 13.223 3.536 -19.494 1.00 88.50 298 ALA A C 1
ATOM 2429 O O . ALA A 1 298 ? 13.807 4.539 -19.899 1.00 88.50 298 ALA A O 1
ATOM 2430 N N . ARG A 1 299 ? 11.938 3.299 -19.776 1.00 91.38 299 ARG A N 1
ATOM 2431 C CA . ARG A 1 299 ? 11.103 4.147 -20.633 1.00 91.38 299 ARG A CA 1
ATOM 2432 C C . ARG A 1 299 ? 11.103 5.611 -20.205 1.00 91.38 299 ARG A C 1
ATOM 2434 O O . ARG A 1 299 ? 11.284 6.478 -21.057 1.00 91.38 299 ARG A O 1
ATOM 2441 N N . ARG A 1 300 ? 10.936 5.898 -18.910 1.00 90.69 300 ARG A N 1
ATOM 2442 C CA . ARG A 1 300 ? 10.957 7.273 -18.392 1.00 90.69 300 ARG A CA 1
ATOM 2443 C C . ARG A 1 300 ? 12.270 7.986 -18.720 1.00 90.69 300 ARG A C 1
ATOM 2445 O O . ARG A 1 300 ? 12.238 9.134 -19.147 1.00 90.69 300 ARG A O 1
ATOM 2452 N N . LYS A 1 301 ? 13.412 7.302 -18.607 1.00 90.62 301 LYS A N 1
ATOM 2453 C CA . LYS A 1 301 ? 14.716 7.886 -18.961 1.00 90.62 301 LYS A CA 1
ATOM 2454 C C . LYS A 1 301 ? 14.831 8.221 -20.444 1.00 90.62 301 LYS A C 1
ATOM 2456 O O . LYS A 1 301 ? 15.302 9.302 -20.772 1.00 90.62 301 LYS A O 1
ATOM 2461 N N . PHE A 1 302 ? 14.359 7.346 -21.332 1.00 93.06 302 PHE A N 1
ATOM 2462 C CA . PHE A 1 302 ? 14.311 7.651 -22.768 1.00 93.06 302 PHE A CA 1
ATOM 2463 C C . PHE A 1 302 ? 13.346 8.805 -23.076 1.00 93.06 302 PHE A C 1
ATOM 2465 O O . PHE A 1 302 ? 13.653 9.672 -23.886 1.00 93.06 302 PHE A O 1
ATOM 2472 N N . PHE A 1 303 ? 12.215 8.881 -22.376 1.00 92.38 303 PHE A N 1
ATOM 2473 C CA . PHE A 1 303 ? 11.260 9.979 -22.516 1.00 92.38 303 PHE A CA 1
ATOM 2474 C C . PHE A 1 303 ? 11.797 11.335 -22.033 1.00 92.38 303 PHE A C 1
ATOM 2476 O O . PHE A 1 303 ? 11.476 12.373 -22.616 1.00 92.38 303 PHE A O 1
ATOM 2483 N N . GLU A 1 304 ? 12.612 11.341 -20.981 1.00 89.88 304 GLU A N 1
ATOM 2484 C CA . GLU A 1 304 ? 13.335 12.529 -20.514 1.00 89.88 304 GLU A CA 1
ATOM 2485 C C . GLU A 1 304 ? 14.472 12.912 -21.480 1.00 89.88 304 GLU A C 1
ATOM 2487 O O . GLU A 1 304 ? 14.716 14.097 -21.688 1.00 89.88 304 GLU A O 1
ATOM 2492 N N . ALA A 1 305 ? 15.101 11.933 -22.140 1.00 91.94 305 ALA A N 1
ATOM 2493 C CA . ALA A 1 305 ? 16.183 12.140 -23.105 1.00 91.94 305 ALA A CA 1
ATOM 2494 C C . ALA A 1 305 ? 15.735 12.637 -24.497 1.00 91.94 305 ALA A C 1
ATOM 2496 O O . ALA A 1 305 ? 16.591 12.914 -25.339 1.00 91.94 305 ALA A O 1
ATOM 2497 N N . ARG A 1 306 ? 14.425 12.789 -24.761 1.00 90.56 306 ARG A N 1
ATOM 2498 C CA . ARG A 1 306 ? 13.912 13.260 -26.068 1.00 90.56 306 ARG A CA 1
ATOM 2499 C C . ARG A 1 306 ? 14.481 14.615 -26.490 1.00 90.56 306 ARG A C 1
ATOM 2501 O O . ARG A 1 306 ? 14.703 14.820 -27.676 1.00 90.56 306 ARG A O 1
ATOM 2508 N N . ASN A 1 307 ? 14.735 15.511 -25.534 1.00 84.94 307 ASN A N 1
ATOM 2509 C CA . ASN A 1 307 ? 15.292 16.838 -25.820 1.00 84.94 307 ASN A CA 1
ATOM 2510 C C . ASN A 1 307 ? 16.758 16.770 -26.274 1.00 84.94 307 ASN A C 1
ATOM 2512 O O . ASN A 1 307 ? 17.202 17.633 -27.017 1.00 84.94 307 ASN A O 1
ATOM 2516 N N . ASN A 1 308 ? 17.500 15.747 -25.844 1.00 88.69 308 ASN A N 1
ATOM 2517 C CA . ASN A 1 308 ? 18.888 15.541 -26.248 1.00 88.69 308 ASN A CA 1
ATOM 2518 C C . ASN A 1 308 ? 18.997 14.813 -27.592 1.00 88.69 308 ASN A C 1
ATOM 2520 O O . ASN A 1 308 ? 19.811 15.180 -28.434 1.00 88.69 308 ASN A O 1
ATOM 2524 N N . ASN A 1 309 ? 18.200 13.760 -27.794 1.00 87.69 309 ASN A N 1
ATOM 2525 C CA . ASN A 1 309 ? 18.189 13.012 -29.047 1.00 87.69 309 ASN A CA 1
ATOM 2526 C C . ASN A 1 309 ? 16.814 12.385 -29.290 1.00 87.69 309 ASN A C 1
ATOM 2528 O O . ASN A 1 309 ? 16.552 11.238 -28.914 1.00 87.69 309 ASN A O 1
ATOM 2532 N N . SER A 1 310 ? 15.934 13.152 -29.933 1.00 90.88 310 SER A N 1
ATOM 2533 C CA . SER A 1 310 ? 14.564 12.732 -30.234 1.00 90.88 310 SER A CA 1
ATOM 2534 C C . SER A 1 310 ? 14.524 11.480 -31.103 1.00 90.88 310 SER A C 1
ATOM 2536 O O . SER A 1 310 ? 13.744 10.583 -30.819 1.00 90.88 310 SER A O 1
ATOM 2538 N N . LYS A 1 311 ? 15.412 11.356 -32.098 1.00 92.50 311 LYS A N 1
ATOM 2539 C CA . LYS A 1 311 ? 15.443 10.209 -33.019 1.00 92.50 311 LYS A CA 1
ATOM 2540 C C . LYS A 1 311 ? 15.659 8.879 -32.287 1.00 92.50 311 LYS A C 1
ATOM 2542 O O . LYS A 1 311 ? 14.891 7.940 -32.487 1.00 92.50 311 LYS A O 1
ATOM 2547 N N . LEU A 1 312 ? 16.683 8.793 -31.433 1.00 92.75 312 LEU A N 1
ATOM 2548 C CA . LEU A 1 312 ? 16.981 7.569 -30.676 1.00 92.75 312 LEU A CA 1
ATOM 2549 C C . LEU A 1 312 ? 15.965 7.327 -29.554 1.00 92.75 312 LEU A C 1
ATOM 2551 O O . LEU A 1 312 ? 15.565 6.186 -29.316 1.00 92.75 312 LEU A O 1
ATOM 2555 N N . ALA A 1 313 ? 15.536 8.391 -28.872 1.00 92.94 313 ALA A N 1
ATOM 2556 C CA . ALA A 1 313 ? 14.528 8.293 -27.825 1.00 92.94 313 ALA A CA 1
ATOM 2557 C C . ALA A 1 313 ? 13.178 7.805 -28.374 1.00 92.94 313 ALA A C 1
ATOM 2559 O O . ALA A 1 313 ? 12.589 6.884 -27.812 1.00 92.94 313 ALA A O 1
ATOM 2560 N N . ASP A 1 314 ? 12.710 8.377 -29.482 1.00 93.38 314 ASP A N 1
ATOM 2561 C CA . ASP A 1 314 ? 11.409 8.062 -30.076 1.00 93.38 314 ASP A CA 1
ATOM 2562 C C . ASP A 1 314 ? 11.384 6.658 -30.664 1.00 93.38 314 ASP A C 1
ATOM 2564 O O . ASP A 1 314 ? 10.387 5.961 -30.491 1.00 93.38 314 ASP A O 1
ATOM 2568 N N . TYR A 1 315 ? 12.490 6.193 -31.255 1.00 94.38 315 TYR A N 1
ATOM 2569 C CA . TYR A 1 315 ? 12.618 4.793 -31.660 1.00 94.38 315 TYR A CA 1
ATOM 2570 C C . TYR A 1 315 ? 12.369 3.847 -30.475 1.00 94.38 315 TYR A C 1
ATOM 2572 O O . TYR A 1 315 ? 11.469 3.007 -30.532 1.00 94.38 315 TYR A O 1
ATOM 2580 N N . PHE A 1 316 ? 13.089 4.035 -29.361 1.00 94.00 316 PHE A N 1
ATOM 2581 C CA . PHE A 1 316 ? 12.908 3.204 -28.167 1.00 94.00 316 PHE A CA 1
ATOM 2582 C C . PHE A 1 316 ? 11.473 3.277 -27.625 1.00 94.00 316 PHE A C 1
ATOM 2584 O O . PHE A 1 316 ? 10.865 2.256 -27.297 1.00 94.00 316 PHE A O 1
ATOM 2591 N N . LEU A 1 317 ? 10.910 4.485 -27.532 1.00 94.31 317 LEU A N 1
ATOM 2592 C CA . LEU A 1 317 ? 9.558 4.699 -27.015 1.00 94.31 317 LEU A CA 1
ATOM 2593 C C . LEU A 1 317 ? 8.486 4.051 -27.899 1.00 94.31 317 LEU A C 1
ATOM 2595 O O . LEU A 1 317 ? 7.513 3.521 -27.358 1.00 94.31 317 LEU A O 1
ATOM 2599 N N . ASN A 1 318 ? 8.668 4.061 -29.220 1.00 94.56 318 ASN A N 1
ATOM 2600 C CA . ASN A 1 318 ? 7.763 3.423 -30.174 1.00 94.56 318 ASN A CA 1
ATOM 2601 C C . ASN A 1 318 ? 7.810 1.895 -30.059 1.00 94.56 318 ASN A C 1
ATOM 2603 O O . ASN A 1 318 ? 6.754 1.262 -29.993 1.00 94.56 318 ASN A O 1
ATOM 2607 N N . GLU A 1 319 ? 8.999 1.299 -29.942 1.00 93.69 319 GLU A N 1
ATOM 2608 C CA . GLU A 1 319 ? 9.133 -0.146 -29.713 1.00 93.69 319 GLU A CA 1
ATOM 2609 C C . GLU A 1 319 ? 8.511 -0.571 -28.373 1.00 93.69 319 GLU A C 1
ATOM 2611 O O . GLU A 1 319 ? 7.737 -1.529 -28.318 1.00 93.69 319 GLU A O 1
ATOM 2616 N N . VAL A 1 320 ? 8.736 0.187 -27.292 1.00 92.56 320 VAL A N 1
ATOM 2617 C CA . VAL A 1 320 ? 8.038 -0.047 -26.011 1.00 92.56 320 VAL A CA 1
ATOM 2618 C C . VAL A 1 320 ? 6.521 0.136 -26.156 1.00 92.56 320 VAL A C 1
ATOM 2620 O O . VAL A 1 320 ? 5.744 -0.578 -25.519 1.00 92.56 320 VAL A O 1
ATOM 2623 N N . GLY A 1 321 ? 6.078 1.042 -27.029 1.00 93.62 321 GLY A N 1
ATOM 2624 C CA . GLY A 1 321 ? 4.673 1.203 -27.401 1.00 93.62 321 GLY A CA 1
ATOM 2625 C C . GLY A 1 321 ? 4.049 -0.083 -27.952 1.00 93.62 321 GLY A C 1
ATOM 2626 O O . GLY A 1 321 ? 2.931 -0.427 -27.559 1.00 93.62 321 GLY A O 1
ATOM 2627 N N . LYS A 1 322 ? 4.783 -0.850 -28.770 1.00 93.81 322 LYS A N 1
ATOM 2628 C CA . LYS A 1 322 ? 4.334 -2.164 -29.272 1.00 93.81 322 LYS A CA 1
ATOM 2629 C C . LYS A 1 322 ? 4.146 -3.175 -28.137 1.00 93.81 322 LYS A C 1
ATOM 2631 O O . LYS A 1 322 ? 3.159 -3.910 -28.130 1.00 93.81 322 LYS A O 1
ATOM 2636 N N . LEU A 1 323 ? 5.036 -3.169 -27.139 1.00 93.56 323 LEU A N 1
ATOM 2637 C CA . LEU A 1 323 ? 4.896 -4.015 -25.944 1.00 93.56 323 LEU A CA 1
ATOM 2638 C C . LEU A 1 323 ? 3.611 -3.677 -25.174 1.00 93.56 323 LEU A C 1
ATOM 2640 O O . LEU A 1 323 ? 2.857 -4.568 -24.786 1.00 93.56 323 LEU A O 1
ATOM 2644 N N . TYR A 1 324 ? 3.319 -2.387 -24.997 1.00 93.12 324 TYR A N 1
ATOM 2645 C CA . TYR A 1 324 ? 2.092 -1.943 -24.332 1.00 93.12 324 TYR A CA 1
ATOM 2646 C C . TYR A 1 324 ? 0.831 -2.258 -25.139 1.00 93.12 324 TYR A C 1
ATOM 2648 O O . TYR A 1 324 ? -0.199 -2.566 -24.541 1.00 93.12 324 TYR A O 1
ATOM 2656 N N . ALA A 1 325 ? 0.896 -2.221 -26.471 1.00 93.75 325 ALA A N 1
ATOM 2657 C CA . ALA A 1 325 ? -0.215 -2.630 -27.327 1.00 93.75 325 ALA A CA 1
ATOM 2658 C C . ALA A 1 325 ? -0.545 -4.126 -27.159 1.00 93.75 325 ALA A C 1
ATOM 2660 O O . ALA A 1 325 ? -1.720 -4.484 -27.043 1.00 93.75 325 ALA A O 1
ATOM 2661 N N . ALA A 1 326 ? 0.472 -4.991 -27.055 1.00 92.94 326 ALA A N 1
ATOM 2662 C CA . ALA A 1 326 ? 0.276 -6.411 -26.755 1.00 92.94 326 ALA A CA 1
ATOM 2663 C C . ALA A 1 326 ? -0.390 -6.624 -25.380 1.00 92.94 326 ALA A C 1
ATOM 2665 O O . ALA A 1 326 ? -1.399 -7.322 -25.287 1.00 92.94 326 ALA A O 1
ATOM 2666 N N . GLU A 1 327 ? 0.094 -5.958 -24.324 1.00 93.88 327 GLU A N 1
ATOM 2667 C CA . GLU A 1 327 ? -0.523 -6.046 -22.987 1.00 93.88 327 GLU A CA 1
ATOM 2668 C C . GLU A 1 327 ? -1.945 -5.468 -22.945 1.00 93.88 327 GLU A C 1
ATOM 2670 O O . GLU A 1 327 ? -2.809 -5.976 -22.224 1.00 93.88 327 GLU A O 1
ATOM 2675 N N . LYS A 1 328 ? -2.210 -4.411 -23.723 1.00 94.19 328 LYS A N 1
ATOM 2676 C CA . LYS A 1 328 ? -3.548 -3.828 -23.866 1.00 94.19 328 LYS A CA 1
ATOM 2677 C C . LYS A 1 328 ? -4.512 -4.835 -24.494 1.00 94.19 328 LYS A C 1
ATOM 2679 O O . LYS A 1 328 ? -5.564 -5.061 -23.906 1.00 94.19 328 LYS A O 1
ATOM 2684 N N . THR A 1 329 ? -4.108 -5.476 -25.592 1.00 94.06 329 THR A N 1
ATOM 2685 C CA . THR A 1 329 ? -4.890 -6.525 -26.275 1.00 94.06 329 THR A CA 1
ATOM 2686 C C . THR A 1 329 ? -5.239 -7.650 -25.300 1.00 94.06 329 THR A C 1
ATOM 2688 O O . THR A 1 329 ? -6.406 -7.954 -25.081 1.00 94.06 329 THR A O 1
ATOM 2691 N N . ALA A 1 330 ? -4.235 -8.183 -24.595 1.00 93.94 330 ALA A N 1
ATOM 2692 C CA . ALA A 1 330 ? -4.438 -9.234 -23.600 1.00 93.94 330 ALA A CA 1
ATOM 2693 C C . ALA A 1 330 ? -5.397 -8.845 -22.460 1.00 93.94 330 ALA A C 1
ATOM 2695 O O . ALA A 1 330 ? -6.067 -9.702 -21.882 1.00 93.94 330 ALA A O 1
ATOM 2696 N N . ARG A 1 331 ? -5.424 -7.565 -22.074 1.00 93.75 331 ARG A N 1
ATOM 2697 C CA . ARG A 1 331 ? -6.339 -7.063 -21.045 1.00 93.75 331 ARG A CA 1
ATOM 2698 C C . ARG A 1 331 ? -7.760 -6.903 -21.578 1.00 93.75 331 ARG A C 1
ATOM 2700 O O . ARG A 1 331 ? -8.685 -7.246 -20.856 1.00 93.75 331 ARG A O 1
ATOM 2707 N N . GLU A 1 332 ? -7.922 -6.374 -22.785 1.00 95.25 332 GLU A N 1
ATOM 2708 C CA . GLU A 1 332 ? -9.233 -6.151 -23.411 1.00 95.25 332 GLU A CA 1
ATOM 2709 C C . GLU A 1 332 ? -9.926 -7.475 -23.749 1.00 95.25 332 GLU A C 1
ATOM 2711 O O . GLU A 1 332 ? -11.122 -7.620 -23.516 1.00 95.25 332 GLU A O 1
ATOM 2716 N N . GLU A 1 333 ? -9.157 -8.476 -24.173 1.00 95.12 333 GLU A N 1
ATOM 2717 C CA . GLU A 1 333 ? -9.652 -9.821 -24.479 1.00 95.12 333 GLU A CA 1
ATOM 2718 C C . GLU A 1 333 ? -9.688 -10.755 -23.248 1.00 95.12 333 GLU A C 1
ATOM 2720 O O . GLU A 1 333 ? -9.993 -11.937 -23.372 1.00 95.12 333 GLU A O 1
ATOM 2725 N N . ASN A 1 334 ? -9.391 -10.243 -22.044 1.00 94.31 334 ASN A N 1
ATOM 2726 C CA . ASN A 1 334 ? -9.383 -10.996 -20.778 1.00 94.31 334 ASN A CA 1
ATOM 2727 C C . ASN A 1 334 ? -8.556 -12.300 -20.808 1.00 94.31 334 ASN A C 1
ATOM 2729 O O . ASN A 1 334 ? -8.947 -13.313 -20.230 1.00 94.31 334 ASN A O 1
ATOM 2733 N N . PHE A 1 335 ? -7.377 -12.267 -21.433 1.00 95.12 335 PHE A N 1
ATOM 2734 C CA . PHE A 1 335 ? -6.519 -13.444 -21.570 1.00 95.12 335 PHE A CA 1
ATOM 2735 C C . PHE A 1 335 ? -6.107 -14.052 -20.228 1.00 95.12 335 PHE A C 1
ATOM 2737 O O . PHE A 1 335 ? -5.699 -13.332 -19.300 1.00 95.12 335 PHE A O 1
ATOM 2744 N N . THR A 1 336 ? -6.104 -15.388 -20.181 1.00 94.25 336 THR A N 1
ATOM 2745 C CA . THR A 1 336 ? -5.509 -16.183 -19.099 1.00 94.25 336 THR A CA 1
ATOM 2746 C C . THR A 1 336 ? -3.987 -16.008 -19.054 1.00 94.25 336 THR A C 1
ATOM 2748 O O . THR A 1 336 ? -3.369 -15.493 -19.989 1.00 94.25 336 THR A O 1
ATOM 2751 N N . HIS A 1 337 ? -3.344 -16.448 -17.969 1.00 90.00 337 HIS A N 1
ATOM 2752 C CA . HIS A 1 337 ? -1.884 -16.366 -17.839 1.00 90.00 337 HIS A CA 1
ATOM 2753 C C . HIS A 1 337 ? -1.139 -17.092 -18.972 1.00 90.00 337 HIS A C 1
ATOM 2755 O O . HIS A 1 337 ? -0.161 -16.560 -19.493 1.00 90.00 337 HIS A O 1
ATOM 2761 N N . GLU A 1 338 ? -1.631 -18.253 -19.406 1.00 94.44 338 GLU A N 1
ATOM 2762 C CA . GLU A 1 338 ? -1.036 -19.031 -20.499 1.00 94.44 338 GLU A CA 1
ATOM 2763 C C . GLU A 1 338 ? -1.186 -18.333 -21.856 1.00 94.44 338 GLU A C 1
ATOM 2765 O O . GLU A 1 338 ? -0.225 -18.232 -22.621 1.00 94.44 338 GLU A O 1
ATOM 2770 N N . GLN A 1 339 ? -2.368 -17.773 -22.135 1.00 95.12 339 GLN A N 1
ATOM 2771 C CA . GLN A 1 339 ? -2.614 -17.001 -23.356 1.00 95.12 339 GLN A CA 1
ATOM 2772 C C . GLN A 1 339 ? -1.744 -15.741 -23.405 1.00 95.12 339 GLN A C 1
ATOM 2774 O O . GLN A 1 339 ? -1.145 -15.438 -24.437 1.00 95.12 339 GLN A O 1
ATOM 2779 N N . ARG A 1 340 ? -1.609 -15.034 -22.274 1.00 94.81 340 ARG A N 1
ATOM 2780 C CA . ARG A 1 340 ? -0.699 -13.884 -22.144 1.00 94.81 340 ARG A CA 1
ATOM 2781 C C . ARG A 1 340 ? 0.746 -14.275 -22.411 1.00 94.81 340 ARG A C 1
ATOM 2783 O O . ARG A 1 340 ? 1.440 -13.566 -23.132 1.00 94.81 340 ARG A O 1
ATOM 2790 N N . PHE A 1 341 ? 1.194 -15.396 -21.856 1.00 93.25 341 PHE A N 1
ATOM 2791 C CA . PHE A 1 341 ? 2.546 -15.897 -22.077 1.00 93.25 341 PHE A CA 1
ATOM 2792 C C . PHE A 1 341 ? 2.803 -16.219 -23.554 1.00 93.25 341 PHE A C 1
ATOM 2794 O O . PHE A 1 341 ? 3.824 -15.802 -24.104 1.00 93.25 341 PHE A O 1
ATOM 2801 N N . LYS A 1 342 ? 1.853 -16.885 -24.223 1.00 95.25 342 LYS A N 1
ATOM 2802 C CA . LYS A 1 342 ? 1.935 -17.159 -25.663 1.00 95.25 342 LYS A CA 1
ATOM 2803 C C . LYS A 1 342 ? 1.995 -15.865 -26.482 1.00 95.25 342 LYS A C 1
ATOM 2805 O O . LYS A 1 342 ? 2.898 -15.708 -27.301 1.00 95.25 342 LYS A O 1
ATOM 2810 N N . LEU A 1 343 ? 1.123 -14.899 -26.185 1.00 94.31 343 LEU A N 1
ATOM 2811 C CA . LEU A 1 343 ? 1.124 -13.587 -26.840 1.00 94.31 343 LEU A CA 1
ATOM 2812 C C . LEU A 1 343 ? 2.460 -12.852 -26.656 1.00 94.31 343 LEU A C 1
ATOM 2814 O O . LEU A 1 343 ? 2.980 -12.274 -27.609 1.00 94.31 343 LEU A O 1
ATOM 2818 N N . ARG A 1 344 ? 3.037 -12.879 -25.448 1.00 94.62 344 ARG A N 1
ATOM 2819 C CA . ARG A 1 344 ? 4.348 -12.271 -25.169 1.00 94.62 344 ARG A CA 1
ATOM 2820 C C . ARG A 1 344 ? 5.464 -12.941 -25.959 1.00 94.62 344 ARG A C 1
ATOM 2822 O O . ARG A 1 344 ? 6.303 -12.240 -26.517 1.00 94.62 344 ARG A O 1
ATOM 2829 N N . LYS A 1 345 ? 5.463 -14.273 -26.052 1.00 94.44 345 LYS A N 1
ATOM 2830 C CA . LYS A 1 345 ? 6.434 -15.006 -26.877 1.00 94.44 345 LYS A CA 1
ATOM 2831 C C . LYS A 1 345 ? 6.341 -14.629 -28.353 1.00 94.44 345 LYS A C 1
ATOM 2833 O O . LYS A 1 345 ? 7.371 -14.445 -28.988 1.00 94.44 345 LYS A O 1
ATOM 2838 N N . GLU A 1 346 ? 5.133 -14.485 -28.881 1.00 94.81 346 GLU A N 1
ATOM 2839 C CA . GLU A 1 346 ? 4.919 -14.187 -30.301 1.00 94.81 346 GLU A CA 1
ATOM 2840 C C . GLU A 1 346 ? 5.164 -12.710 -30.642 1.00 94.81 346 GLU A C 1
ATOM 2842 O O . GLU A 1 346 ? 5.803 -12.411 -31.647 1.00 94.81 346 GLU A O 1
ATOM 2847 N N . LYS A 1 347 ? 4.672 -11.775 -29.818 1.00 93.50 347 LYS A N 1
ATOM 2848 C CA . LYS A 1 347 ? 4.676 -10.334 -30.134 1.00 93.50 347 LYS A CA 1
ATOM 2849 C C . LYS A 1 347 ? 5.715 -9.525 -29.365 1.00 93.50 347 LYS A C 1
ATOM 2851 O O . LYS A 1 347 ? 6.269 -8.578 -29.914 1.00 93.50 347 LYS A O 1
ATOM 2856 N N . SER A 1 348 ? 5.977 -9.852 -28.101 1.00 93.94 348 SER A N 1
ATOM 2857 C CA . SER A 1 348 ? 6.857 -9.047 -27.239 1.00 93.94 348 SER A CA 1
ATOM 2858 C C . SER A 1 348 ? 8.324 -9.463 -27.334 1.00 93.94 348 SER A C 1
ATOM 2860 O O . SER A 1 348 ? 9.198 -8.599 -27.384 1.00 93.94 348 SER A O 1
ATOM 2862 N N . LEU A 1 349 ? 8.610 -10.766 -27.394 1.00 91.81 349 LEU A N 1
ATOM 2863 C CA . LEU A 1 349 ? 9.976 -11.292 -27.445 1.00 91.81 349 LEU A CA 1
ATOM 2864 C C . LEU A 1 349 ? 10.766 -10.812 -28.680 1.00 91.81 349 LEU A C 1
ATOM 2866 O O . LEU A 1 349 ? 11.905 -10.378 -28.496 1.00 91.81 349 LEU A O 1
ATOM 2870 N N . PRO A 1 350 ? 10.205 -10.788 -29.910 1.00 93.81 350 PRO A N 1
ATOM 2871 C CA . PRO A 1 350 ? 10.928 -10.262 -31.070 1.00 93.81 350 PRO A CA 1
ATOM 2872 C C . PRO A 1 350 ? 11.283 -8.779 -30.923 1.00 93.81 350 PRO A C 1
ATOM 2874 O O . PRO A 1 350 ? 12.397 -8.378 -31.251 1.00 93.81 350 PRO A O 1
ATOM 2877 N N . VAL A 1 351 ? 10.366 -7.978 -30.367 1.00 93.25 351 VAL A N 1
ATOM 2878 C CA . VAL A 1 351 ? 10.581 -6.545 -30.112 1.00 93.25 351 VAL A CA 1
ATOM 2879 C C . VAL A 1 351 ? 11.704 -6.339 -29.098 1.00 93.25 351 VAL A C 1
ATOM 2881 O O . VAL A 1 351 ? 12.586 -5.517 -29.325 1.00 93.25 351 VAL A O 1
ATOM 2884 N N . LEU A 1 352 ? 11.722 -7.111 -28.005 1.00 91.31 352 LEU A N 1
ATOM 2885 C CA . LEU A 1 352 ? 12.788 -7.042 -26.998 1.00 91.31 352 LEU A CA 1
ATOM 2886 C C . LEU A 1 352 ? 14.155 -7.439 -27.569 1.00 91.31 352 LEU A C 1
ATOM 2888 O O . LEU A 1 352 ? 15.151 -6.781 -27.270 1.00 91.31 352 LEU A O 1
ATOM 2892 N N . ASN A 1 353 ? 14.203 -8.473 -28.412 1.00 90.88 353 ASN A N 1
ATOM 2893 C CA . ASN A 1 353 ? 15.439 -8.897 -29.070 1.00 90.88 353 ASN A CA 1
ATOM 2894 C C . ASN A 1 353 ? 15.956 -7.824 -30.039 1.00 90.88 353 ASN A C 1
ATOM 2896 O O . ASN A 1 353 ? 17.131 -7.469 -29.979 1.00 90.88 353 ASN A O 1
ATOM 2900 N N . ALA A 1 354 ? 15.080 -7.252 -30.871 1.00 91.50 354 ALA A N 1
ATOM 2901 C CA . ALA A 1 354 ? 15.439 -6.165 -31.783 1.00 91.50 354 ALA A CA 1
ATOM 2902 C C . ALA A 1 354 ? 15.931 -4.921 -31.025 1.00 91.50 354 ALA A C 1
ATOM 2904 O O . ALA A 1 354 ? 16.944 -4.322 -31.383 1.00 91.50 354 ALA A O 1
ATOM 2905 N N . LEU A 1 355 ? 15.248 -4.570 -29.934 1.00 91.56 355 LEU A N 1
ATOM 2906 C CA . LEU A 1 355 ? 15.641 -3.486 -29.042 1.00 91.56 355 LEU A CA 1
ATOM 2907 C C . LEU A 1 355 ? 17.026 -3.731 -28.421 1.00 91.56 355 LEU A C 1
ATOM 2909 O O . LEU A 1 355 ? 17.805 -2.786 -28.295 1.00 91.56 355 LEU A O 1
ATOM 2913 N N . LYS A 1 356 ? 17.345 -4.974 -28.033 1.00 89.94 356 LYS A N 1
ATOM 2914 C CA . LYS A 1 356 ? 18.657 -5.336 -27.475 1.00 89.94 356 LYS A CA 1
ATOM 2915 C C . LYS A 1 356 ? 19.770 -5.150 -28.508 1.00 89.94 356 LYS A C 1
ATOM 2917 O O . LYS A 1 356 ? 20.759 -4.492 -28.196 1.00 89.94 356 LYS A O 1
ATOM 2922 N N . THR A 1 357 ? 19.586 -5.656 -29.727 1.00 90.94 357 THR A N 1
ATOM 2923 C CA . THR A 1 357 ? 20.550 -5.472 -30.826 1.00 90.94 357 THR A CA 1
ATOM 2924 C C . THR A 1 357 ? 20.770 -3.989 -31.122 1.00 90.94 357 THR A C 1
ATOM 2926 O O . THR A 1 357 ? 21.903 -3.513 -31.103 1.00 90.94 357 THR A O 1
ATOM 2929 N N . TRP A 1 358 ? 19.680 -3.231 -31.271 1.00 92.81 358 TRP A N 1
ATOM 2930 C CA . TRP A 1 358 ? 19.735 -1.784 -31.482 1.00 92.81 358 TRP A CA 1
ATOM 2931 C C . TRP A 1 358 ? 20.495 -1.056 -30.363 1.00 92.81 358 TRP A C 1
ATOM 2933 O O . TRP A 1 358 ? 21.278 -0.141 -30.626 1.00 92.81 358 TRP A O 1
ATOM 2943 N N . LEU A 1 359 ? 20.298 -1.461 -29.106 1.00 90.75 359 LEU A N 1
ATOM 2944 C CA . LEU A 1 359 ? 21.004 -0.873 -27.973 1.00 90.75 359 LEU A CA 1
ATOM 2945 C C . LEU A 1 359 ? 22.510 -1.113 -28.047 1.00 90.75 359 LEU A C 1
ATOM 2947 O O . LEU A 1 359 ? 23.288 -0.199 -27.771 1.00 90.75 359 LEU A O 1
ATOM 2951 N N . ASP A 1 360 ? 22.924 -2.332 -28.383 1.00 87.75 360 ASP A N 1
ATOM 2952 C CA . ASP A 1 360 ? 24.336 -2.694 -28.440 1.00 87.75 360 ASP A CA 1
ATOM 2953 C C . ASP A 1 360 ? 25.088 -1.929 -29.534 1.00 87.75 360 ASP A C 1
ATOM 2955 O O . ASP A 1 360 ? 26.213 -1.484 -29.286 1.00 87.75 360 ASP A O 1
ATOM 2959 N N . GLU A 1 361 ? 24.435 -1.682 -30.669 1.00 89.19 361 GLU A N 1
ATOM 2960 C CA . GLU A 1 361 ? 24.959 -0.875 -31.776 1.00 89.19 361 GLU A CA 1
ATOM 2961 C C . GLU A 1 361 ? 25.059 0.616 -31.418 1.00 89.19 361 GLU A C 1
ATOM 2963 O O . GLU A 1 361 ? 26.078 1.261 -31.665 1.00 89.19 361 GLU A O 1
ATOM 2968 N N . ASN A 1 362 ? 24.014 1.179 -30.803 1.00 88.38 362 ASN A N 1
ATOM 2969 C CA . ASN A 1 362 ? 23.915 2.629 -30.616 1.00 88.38 362 ASN A CA 1
ATOM 2970 C C . ASN A 1 362 ? 24.595 3.127 -29.333 1.00 88.38 362 ASN A C 1
ATOM 2972 O O . ASN A 1 362 ? 25.045 4.272 -29.293 1.00 88.38 362 ASN A O 1
ATOM 2976 N N . VAL A 1 363 ? 24.738 2.290 -28.295 1.00 86.62 363 VAL A N 1
ATOM 2977 C CA . VAL A 1 363 ? 25.391 2.697 -27.034 1.00 86.62 363 VAL A CA 1
ATOM 2978 C C . VAL A 1 363 ? 26.812 3.201 -27.272 1.00 86.62 363 VAL A C 1
ATOM 2980 O O . VAL A 1 363 ? 27.188 4.210 -26.680 1.00 86.62 363 VAL A O 1
ATOM 2983 N N . GLN A 1 364 ? 27.585 2.529 -28.131 1.00 82.69 364 GLN A N 1
ATOM 2984 C CA . GLN A 1 364 ? 28.987 2.888 -28.387 1.00 82.69 364 GLN A CA 1
ATOM 2985 C C . GLN A 1 364 ? 29.127 4.225 -29.123 1.00 82.69 364 GLN A C 1
ATOM 2987 O O . GLN A 1 364 ? 30.102 4.942 -28.920 1.00 82.69 364 GLN A O 1
ATOM 2992 N N . ALA A 1 365 ? 28.134 4.579 -29.942 1.00 82.50 365 ALA A N 1
ATOM 2993 C CA . ALA A 1 365 ? 28.111 5.823 -30.703 1.00 82.50 365 ALA A CA 1
ATOM 2994 C C . ALA A 1 365 ? 27.593 7.027 -29.893 1.00 82.50 365 ALA A C 1
ATOM 2996 O O . ALA A 1 365 ? 27.634 8.157 -30.377 1.00 82.50 365 ALA A O 1
ATOM 2997 N N . THR A 1 366 ? 27.093 6.816 -28.669 1.00 84.69 366 THR A N 1
ATOM 2998 C CA . THR A 1 366 ? 26.537 7.892 -27.833 1.00 84.69 366 THR A CA 1
ATOM 2999 C C . THR A 1 366 ? 27.487 8.315 -26.723 1.00 84.69 366 THR A C 1
ATOM 3001 O O . THR A 1 366 ? 28.057 7.488 -26.010 1.00 84.69 366 THR A O 1
ATOM 3004 N N . THR A 1 367 ? 27.613 9.628 -26.518 1.00 85.62 367 THR A N 1
ATOM 3005 C CA . THR A 1 367 ? 28.409 10.165 -25.414 1.00 85.62 367 THR A CA 1
ATOM 3006 C C . THR A 1 367 ? 27.833 9.688 -24.079 1.00 85.62 367 THR A C 1
ATOM 3008 O O . THR A 1 367 ? 26.672 9.965 -23.781 1.00 85.62 367 THR A O 1
ATOM 3011 N N . PRO A 1 368 ? 28.629 9.040 -23.214 1.00 81.31 368 PRO A N 1
ATOM 3012 C CA . PRO A 1 368 ? 28.163 8.504 -21.941 1.00 81.31 368 PRO A CA 1
ATOM 3013 C C . PRO A 1 368 ? 27.375 9.516 -21.086 1.00 81.31 368 PRO A C 1
ATOM 3015 O O . PRO A 1 368 ? 26.376 9.170 -20.453 1.00 81.31 368 PRO A O 1
ATOM 3018 N N . THR A 1 369 ? 27.838 10.761 -21.034 1.00 82.75 369 THR A N 1
ATOM 3019 C CA . THR A 1 369 ? 27.324 11.813 -20.148 1.00 82.75 369 THR A CA 1
ATOM 3020 C C . THR A 1 369 ? 26.062 12.510 -20.650 1.00 82.75 369 THR A C 1
ATOM 3022 O O . THR A 1 369 ? 25.459 13.241 -19.863 1.00 82.75 369 THR A O 1
ATOM 3025 N N . SER A 1 370 ? 25.653 12.297 -21.905 1.00 87.25 370 SER A N 1
ATOM 3026 C CA . SER A 1 370 ? 24.388 12.836 -22.411 1.00 87.25 370 SER A CA 1
A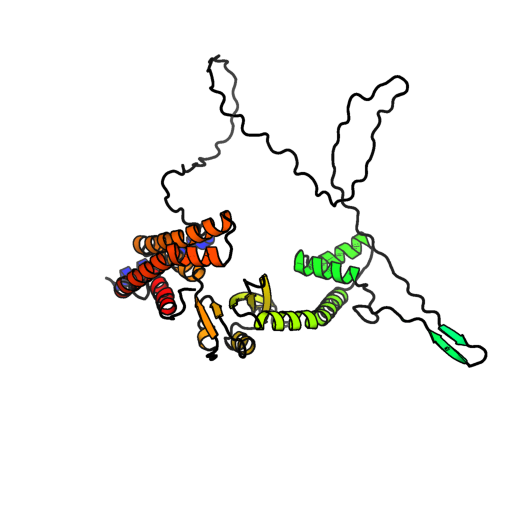TOM 3027 C C . SER A 1 370 ? 23.201 12.115 -21.772 1.00 87.25 370 SER A C 1
ATOM 3029 O O . SER A 1 370 ? 23.319 10.977 -21.303 1.00 87.25 370 SER A O 1
ATOM 3031 N N . SER A 1 371 ? 22.034 12.756 -21.743 1.00 87.38 371 SER A N 1
ATOM 3032 C CA . SER A 1 371 ? 20.829 12.133 -21.184 1.00 87.38 371 SER A CA 1
ATOM 3033 C C . SER A 1 371 ? 20.413 10.868 -21.951 1.00 87.38 371 SER A C 1
ATOM 3035 O O . SER A 1 371 ? 20.034 9.884 -21.305 1.00 87.38 371 SER A O 1
ATOM 3037 N N . ILE A 1 372 ? 20.587 10.813 -23.284 1.00 90.94 372 ILE A N 1
ATOM 3038 C CA . ILE A 1 372 ? 20.361 9.579 -24.063 1.00 90.94 372 ILE A CA 1
ATOM 3039 C C . ILE A 1 372 ? 21.398 8.497 -23.740 1.00 90.94 372 ILE A C 1
ATOM 3041 O O . ILE A 1 372 ? 21.021 7.349 -23.506 1.00 90.94 372 ILE A O 1
ATOM 3045 N N . GLY A 1 373 ? 22.684 8.848 -23.629 1.00 89.12 373 GLY A N 1
ATOM 3046 C CA . GLY A 1 373 ? 23.744 7.899 -23.280 1.00 89.12 373 GLY A CA 1
ATOM 3047 C C . GLY A 1 373 ? 23.567 7.334 -21.868 1.00 89.12 373 GLY A C 1
ATOM 3048 O O . GLY A 1 373 ? 23.795 6.146 -21.620 1.00 89.12 373 GLY A O 1
ATOM 3049 N N . ALA A 1 374 ? 23.083 8.149 -20.927 1.00 88.25 374 ALA A N 1
ATOM 3050 C CA . ALA A 1 374 ? 22.712 7.705 -19.588 1.00 88.25 374 ALA A CA 1
ATOM 3051 C C . ALA A 1 374 ? 21.497 6.759 -19.601 1.00 88.25 374 ALA A C 1
ATOM 3053 O O . ALA A 1 374 ? 21.511 5.751 -18.888 1.00 88.25 374 ALA A O 1
ATOM 3054 N N . ALA A 1 375 ? 20.470 7.045 -20.411 1.00 90.12 375 ALA A N 1
ATOM 3055 C CA . ALA A 1 375 ? 19.299 6.179 -20.578 1.00 90.12 375 ALA A CA 1
ATOM 3056 C C . ALA A 1 375 ? 19.676 4.821 -21.194 1.00 90.12 375 ALA A C 1
ATOM 3058 O O . ALA A 1 375 ? 19.316 3.768 -20.658 1.00 90.12 375 ALA A O 1
ATOM 3059 N N . MET A 1 376 ? 20.481 4.839 -22.257 1.00 90.38 376 MET A N 1
ATOM 3060 C CA . MET A 1 376 ? 20.959 3.636 -22.928 1.00 90.38 376 MET A CA 1
ATOM 3061 C C . MET A 1 376 ? 21.841 2.779 -22.017 1.00 90.38 376 MET A C 1
ATOM 3063 O O . MET A 1 376 ? 21.616 1.577 -21.905 1.00 90.38 376 MET A O 1
ATOM 3067 N N . ARG A 1 377 ? 22.790 3.370 -21.278 1.00 87.69 377 ARG A N 1
ATOM 3068 C CA . ARG A 1 377 ? 23.614 2.615 -20.313 1.00 87.69 377 ARG A CA 1
ATOM 3069 C C . ARG A 1 377 ? 22.807 2.081 -19.137 1.00 87.69 377 ARG A C 1
ATOM 3071 O O . ARG A 1 377 ? 23.052 0.958 -18.694 1.00 87.69 377 ARG A O 1
ATOM 3078 N N . TYR A 1 378 ? 21.834 2.855 -18.651 1.00 86.44 378 TYR A N 1
ATOM 3079 C CA . TYR A 1 378 ? 20.900 2.396 -17.625 1.00 86.44 378 TYR A CA 1
ATOM 3080 C C . TYR A 1 378 ? 20.185 1.117 -18.073 1.00 86.44 378 TYR A C 1
ATOM 3082 O O . TYR A 1 378 ? 20.093 0.169 -17.290 1.00 86.44 378 TYR A O 1
ATOM 3090 N N . TRP A 1 379 ? 19.707 1.076 -19.315 1.00 85.50 379 TRP A N 1
ATOM 3091 C CA . TRP A 1 379 ? 18.998 -0.085 -19.836 1.00 85.50 379 TRP A CA 1
ATOM 3092 C C . TRP A 1 379 ? 19.948 -1.227 -20.238 1.00 85.50 379 TRP A C 1
ATOM 3094 O O . TRP A 1 379 ? 19.657 -2.379 -19.925 1.00 85.50 379 TRP A O 1
ATOM 3104 N N . LYS A 1 380 ? 21.136 -0.934 -20.787 1.00 84.25 380 LYS A N 1
ATOM 3105 C CA . LYS A 1 380 ? 22.146 -1.940 -21.168 1.00 84.25 380 LYS A CA 1
ATOM 3106 C C . LYS A 1 380 ? 22.638 -2.736 -19.974 1.00 84.25 380 LYS A C 1
ATOM 3108 O O . LYS A 1 380 ? 22.573 -3.955 -20.005 1.00 84.25 380 LYS A O 1
ATOM 3113 N N . PHE A 1 381 ? 23.030 -2.055 -18.892 1.00 77.00 381 PHE A N 1
ATOM 3114 C CA . PHE A 1 381 ? 23.442 -2.706 -17.641 1.00 77.00 381 PHE A CA 1
ATOM 3115 C C . PHE A 1 381 ? 22.378 -3.678 -17.108 1.00 77.00 381 PHE A C 1
ATOM 3117 O O . PHE A 1 381 ? 22.693 -4.643 -16.423 1.00 77.00 381 PHE A O 1
ATOM 3124 N N . ARG A 1 382 ? 21.111 -3.408 -17.425 1.00 72.19 382 ARG A N 1
ATOM 3125 C CA . ARG A 1 382 ? 19.957 -4.180 -16.984 1.00 72.19 382 ARG A CA 1
ATOM 3126 C C . ARG A 1 382 ? 19.601 -5.309 -17.955 1.00 72.19 382 ARG A C 1
ATOM 3128 O O . ARG A 1 382 ? 19.157 -6.349 -17.493 1.00 72.19 382 ARG A O 1
ATOM 3135 N N . CYS A 1 383 ? 19.852 -5.150 -19.256 1.00 66.50 383 CYS A N 1
ATOM 3136 C CA . CYS A 1 383 ? 19.646 -6.172 -20.293 1.00 66.50 383 CYS A CA 1
ATOM 3137 C C . CYS A 1 383 ? 20.701 -7.286 -20.313 1.00 66.50 383 CYS A C 1
ATOM 3139 O O . CYS A 1 383 ? 20.477 -8.327 -20.931 1.00 66.50 383 CYS A O 1
ATOM 3141 N N . SER A 1 384 ? 21.845 -7.071 -19.660 1.00 56.03 384 SER A N 1
ATOM 3142 C CA . SER A 1 384 ? 22.915 -8.067 -19.529 1.00 56.03 384 SER A CA 1
ATOM 3143 C C . SER A 1 384 ? 22.539 -9.247 -18.629 1.00 56.03 384 SER A C 1
ATOM 3145 O O . SER A 1 384 ? 23.202 -10.279 -18.684 1.00 56.03 384 SER A O 1
ATOM 3147 N N . SER A 1 385 ? 21.504 -9.102 -17.793 1.00 51.19 385 SER A N 1
ATOM 3148 C CA . SER A 1 385 ? 21.013 -10.184 -16.942 1.00 51.19 385 SER A CA 1
ATOM 3149 C C . SER A 1 385 ? 20.193 -11.178 -17.779 1.00 51.19 385 SER A C 1
ATOM 3151 O O . SER A 1 385 ? 19.259 -10.755 -18.465 1.00 51.19 385 SER A O 1
ATOM 3153 N N . PRO A 1 386 ? 20.483 -12.490 -17.718 1.00 41.53 386 PRO A N 1
ATOM 3154 C CA . PRO A 1 386 ? 19.906 -13.502 -18.613 1.00 41.53 386 PRO A CA 1
ATOM 3155 C C . PRO A 1 386 ? 18.381 -13.715 -18.493 1.00 41.53 386 PRO A C 1
ATOM 3157 O O . PRO A 1 386 ? 17.817 -14.496 -19.251 1.00 41.53 386 PRO A O 1
ATOM 3160 N N . HIS A 1 387 ? 17.686 -12.998 -17.605 1.00 42.53 387 HIS A N 1
ATOM 3161 C CA . HIS A 1 387 ? 16.285 -13.250 -17.245 1.00 42.53 387 HIS A CA 1
ATOM 3162 C C . HIS A 1 387 ? 15.273 -12.219 -17.780 1.00 42.53 387 HIS A C 1
ATOM 3164 O O . HIS A 1 387 ? 14.131 -12.201 -17.336 1.00 42.53 387 HIS A O 1
ATOM 3170 N N . LEU A 1 388 ? 15.629 -11.373 -18.758 1.00 38.56 388 LEU A N 1
ATOM 3171 C CA . LEU A 1 388 ? 14.699 -10.375 -19.331 1.00 38.56 388 LEU A CA 1
ATOM 3172 C C . LEU A 1 388 ? 13.535 -10.937 -20.174 1.00 38.56 388 LEU A C 1
ATOM 3174 O O . LEU A 1 388 ? 12.829 -10.171 -20.828 1.00 38.56 388 LEU A O 1
ATOM 3178 N N . THR A 1 389 ? 13.337 -12.253 -20.196 1.00 31.73 389 THR A N 1
ATOM 3179 C CA . THR A 1 389 ? 12.430 -12.929 -21.137 1.00 31.73 389 THR A CA 1
ATOM 3180 C C . THR A 1 389 ? 11.425 -13.868 -20.460 1.00 31.73 389 THR A C 1
ATOM 3182 O O . THR A 1 389 ? 11.142 -14.947 -20.979 1.00 31.73 389 THR A O 1
ATOM 3185 N N . ALA A 1 390 ? 10.842 -13.443 -19.333 1.00 27.83 390 ALA A N 1
ATOM 3186 C CA . ALA A 1 390 ? 9.687 -14.111 -18.718 1.00 27.83 390 ALA A CA 1
ATOM 3187 C C . ALA A 1 390 ? 8.510 -13.146 -18.492 1.00 27.83 390 ALA A C 1
ATOM 3189 O O . ALA A 1 390 ? 8.705 -12.125 -17.794 1.00 27.83 390 ALA A O 1
#

Mean predicted aligned error: 13.58 Å

Foldseek 3Di:
DVVVVVVVLVVVLVVVVVCCVVPNDPDLDDPPCPDDDDDPDPPDDDDDDDDDDDDDDDDDDDDDPPDPPDPDPPDDDDPPDDDDDDDDDDPDDCPPPDDPDDDDDDDDDDDDDDDDADDDDKDWDADPPPRDIDIDDDDDALDVVDRDGPVLLVVQCCCCPVVVHDVVVVQVCCCVRVVDHDDPVNSVVSPVSVVVVCVVVLVVLLVVLLPDQEWEWDKDWDFDQDDPDPSDTAIKIWIWIADPVVRGIHTDIGRDPALVVVLVSNVPGAHEYEYCPDPSVVPNPDPRYDYAYDVVSLLVLLSSLCSVPVPLSVVVNNLVVQVVVLVVVCVVVVHDPVRSLVSCVVRVVVSVVVVLVVLVVCLVVDDCPGSVNVSSVSVNVNVPRPPNRD

Radius of gyration: 32.31 Å; Cα contacts (8 Å, |Δi|>4): 326; chains: 1; bounding box: 99×64×97 Å

Secondary structure (DSSP, 8-state):
-HHHHHHHHHHHHHHHHHHHHHHS-S--------S----------PPP-------------------------SPPPPTTS---------SS--TT--------------PPPPP--------EEE-TTT--EEEPPPPP-SSTT-S--HHHHHHHHHHHHTS---HHHHHHHHHHHH-----HHHHHHHHHHHHHHHHHHHHHHHHHHHTSSEEEEEEEEEEEEPSTTS-PEEEEEEEEEEETTTTEEEEEEESS--THHHHHHTTT--EEEEE---GGGGG---TTEEEEE-HHHHHHHHHHGGGT-HHHHHHHHHHHHHHHHHHHHHHHTT--HHHHHHHIIIIIHHHHHHHHHHHHHHHHHS-TTSHHHHHHHHHHHHHTSTTTT-

Nearest PDB structures (foldseek):
  8b4h-assembly1_D  TM=3.645E-01  e=1.687E-02  Geobacillus stearothermophilus
  8b4h-assembly1_A  TM=3.973E-01  e=8.551E-02  Geobacillus stearothermophilus
  1r8y-assembly1_C  TM=3.373E-01  e=7.172E-01  Mus musculus

pLDDT: mean 80.8, std 18.58, range [26.11, 96.31]

Solvent-accessible surface area (backbone atoms only — not comparable to full-atom values): 24696 Å² total; per-residue (Å²): 109,71,69,60,53,56,49,49,53,55,50,51,52,51,49,56,50,50,50,37,73,79,75,41,77,90,68,85,79,74,85,72,87,61,88,88,73,85,79,83,78,83,76,76,92,74,81,90,76,90,83,84,93,77,94,75,92,76,92,72,90,70,77,80,70,76,75,74,75,69,83,78,67,82,80,80,75,68,83,89,58,87,80,86,85,82,85,86,76,75,100,60,90,54,92,91,61,80,90,88,78,83,89,87,78,92,76,94,81,81,82,81,88,82,87,82,85,86,83,85,82,77,63,72,45,62,40,90,87,79,63,52,76,47,68,68,84,78,80,89,58,94,44,81,97,49,88,65,52,67,67,58,52,51,52,53,50,43,37,40,71,74,66,64,42,54,69,70,59,55,44,51,47,36,34,72,78,64,69,42,88,70,57,74,68,56,58,51,49,50,52,53,50,52,51,58,67,45,44,64,55,50,53,53,47,49,56,57,59,58,70,41,58,47,36,40,44,52,74,46,81,41,85,39,77,50,71,97,84,70,80,42,72,44,62,26,26,36,38,36,43,31,24,76,88,80,70,45,76,46,77,48,79,35,81,49,89,57,40,63,58,63,34,65,76,45,60,86,41,53,37,36,38,33,27,80,72,56,73,43,61,74,74,48,90,47,92,56,47,47,77,39,71,42,61,68,56,45,50,50,36,28,66,68,9,32,85,76,38,44,71,66,22,47,52,54,52,51,56,53,45,54,46,50,51,53,56,47,51,37,59,77,69,65,50,51,74,66,55,42,51,52,49,37,60,70,61,35,46,58,52,52,52,53,51,50,55,53,46,66,64,47,50,78,77,35,60,63,87,41,56,45,26,43,27,46,50,58,41,49,73,54,66,72,46,96,68,87,83,124